Protein AF-0000000084445681 (afdb_homodimer)

InterPro domains:
  IPR000595 Cyclic nucleotide-binding domain [PF00027] (45-129)
  IPR000595 Cyclic nucleotide-binding domain [SM00100] (26-144)
  IPR000595 Cyclic nucleotide-binding domain [cd00038] (26-129)
  IPR012318 Crp-type HTH domain [PF13545] (161-238)
  IPR012318 Crp-type HTH domain [PR00034] (189-205)
  IPR012318 Crp-type HTH domain [PR00034] (205-220)
  IPR012318 Crp-type HTH domain [PS51063] (157-234)
  IPR012318 Crp-type HTH domain [SM00419] (183-232)
  IPR014710 RmlC-like jelly roll fold [G3DSA:2.60.120.10] (15-157)
  IPR018335 Transcription regulator HTH, Crp-type, conserved site [PS00042] (191-214)
  IPR018490 Cyclic nucleotide-binding domain superfamily [SSF51206] (19-156)
  IPR036388 Winged helix-like DNA-binding domain superfamily [G3DSA:1.10.10.10] (158-242)
  IPR036390 Winged helix DNA-binding domain superfamily [SSF46785] (159-241)
  IPR050397 Global Transcriptional Regulators in Environmental Response [PTHR24567] (21-240)

Secondary structure (DSSP, 8-state):
-----------B---GGG-TTGGGSGGGGS-HHHHHHHHHH-EEEEE-TT-EEE-TTSB--EEEEEEES-EEEEEE-TT--EEEEEEE-TT-EES-TT-SB-SSEEEESS-EEEEEEEHHHHHHHHHH-HHHHHHHHHHHHHHHHHHHHHHHHHHH--HHHHHHHHHHHHHHHHSTTTTTTS--EEEE-SS-HHHHHHHHT--HHHHHHHHHHHHHTTSEE--STTEEEES-HHHHHHHHH--/-----------B---GGG-TTGGGSGGGGS-HHHHHHHHHH-EEEEE-TT-EEE-TTSB--EEEEEEES-EEEEEE-TT--EEEEEEE-TT-EES-TT-SB-SSEEEESS-EEEEEEEHHHHHHHHHH-HHHHHHHHHHHHHHHHHHHHHHHHHHH--HHHHHHHHHHHHHHHHSTTTTTTS--EEEE-SS-HHHHHHHHT--HHHHHHHHHHHHHTTSEE--STTEEEES-HHHHHHHHT--

Foldseek 3Di:
DPPPPPDAFDFDQDDPVPQPLCCLALNVLDDPVLCVLVSVFKTKGKDAAFAWPFAFPAFFFKKKFWRAAKKWWWDADPVGQIATQDMDGHRDIGTDAPDGTHHTIIGTLHITMIIMGTRVSVVVSCVVRVSSVVVVVVVVVVVVVVSVVLVCQQPPDDLLLLLLVVVLVCCCRFVPPPVPDQAKGKGFDSDDLCVSCSHRVHHSVSSVVSVVVCVVVVQWDDDDDRMIIGNGNVVSVCSNVDD/DPPPPPPAADFDQDDPVPQPLCCLALNVLDDSVLCVLVSVFKTKGKDAAFAWPFAFPAFFFKKKFWRAAKKWWWDADPVGQIATQDMDGHRDIGTDAPDGTHHTIIGTLHITMIIMGTRVSVVVSCVVRVSSVVVVVVVVVVVVVVSVVLVCQQPPDDLLLNLLVVVLVCCCRFVPPPVPDQAKGKGFDSDDLCVSCSHRVHHSVSSVVSVVVCVVVVQWDDDDDRMIIGNGNVVSVCSNVDD

Organism: NCBI:txid207340

Radius of gyration: 23.96 Å; Cα contacts (8 Å, |Δi|>4): 923; chains: 2; bounding box: 58×62×94 Å

Nearest PDB structures (foldseek):
  4i2o-assembly1_B  TM=9.336E-01  e=4.346E-20  Bradyrhizobium japonicum
  4cyd-assembly2_C  TM=8.943E-01  e=1.799E-18  Corynebacterium glutamicum
  3i54-assembly2_C  TM=9.013E-01  e=7.885E-18  Mycobacterium tuberculosis
  4i02-assembly3_D  TM=7.836E-01  e=7.941E-15  Escherichia coli K-12
  2h6c-assembly1_B  TM=4.980E-01  e=2.441E-14  Desulfitobacterium dehalogenans

Sequence (486 aa):
MLPRSSRGACAIHRPCADCQVRDQSLCGSLSDEELRSLNAIGRHRKLERGQTLLWAGDEALLCANLLSGVLKLSAATADGREQIVGLLYPADFVGRPFAESAEHTITALTDAQLCVFPRKPFEETLEEHVRMERLLLRRTLAALDDARNRMLLLGRKTAEEKVASFLLDMSVHLAPGEERGGRAVTFDLPLTRAQIADVLGLTIETVSRQMTRLKRAGLIDLPAGRLVTIRDRDALEERAEAAMLPRSSRGACAIHRPCADCQVRDQSLCGSLSDEELRSLNAIGRHRKLERGQTLLWAGDEALLCANLLSGVLKLSAATADGREQIVGLLYPADFVGRPFAESAEHTITALTDAQLCVFPRKPFEETLEEHVRMERLLLRRTLAALDDARNRMLLLGRKTAEEKVASFLLDMSVHLAPGEERGGRAVTFDLPLTRAQIADVLGLTIETVSRQMTRLKRAGLIDLPAGRLVTIRDRDALEERAEAA

Structure (mmCIF, N/CA/C/O backbone):
data_AF-0000000084445681-model_v1
#
loop_
_entity.id
_entity.type
_entity.pdbx_description
1 polymer 'Crp/Fnr family transcriptional regulator'
#
loop_
_atom_site.group_PDB
_atom_site.id
_atom_site.type_symbol
_atom_site.label_atom_id
_atom_site.label_alt_id
_atom_site.label_comp_id
_atom_site.label_asym_id
_atom_site.label_entity_id
_atom_site.label_seq_id
_atom_site.pdbx_PDB_ins_code
_atom_site.Cartn_x
_atom_site.Cartn_y
_atom_site.Cartn_z
_atom_site.occupancy
_atom_site.B_iso_or_equiv
_atom_site.auth_seq_id
_atom_site.auth_comp_id
_atom_site.auth_asym_id
_atom_site.auth_atom_id
_atom_site.pdbx_PDB_model_num
ATOM 1 N N . MET A 1 1 ? 3.205 7.453 47.625 1 26.62 1 MET A N 1
ATOM 2 C CA . MET A 1 1 ? 2.203 8.281 46.969 1 26.62 1 MET A CA 1
ATOM 3 C C . MET A 1 1 ? 1.995 7.828 45.531 1 26.62 1 MET A C 1
ATOM 5 O O . MET A 1 1 ? 2.938 7.816 44.719 1 26.62 1 MET A O 1
ATOM 9 N N . LEU A 1 2 ? 1.007 6.949 45.281 1 31.88 2 LEU A N 1
ATOM 10 C CA . LEU A 1 2 ? 0.779 6.129 44.094 1 31.88 2 LEU A CA 1
ATOM 11 C C . LEU A 1 2 ? 0.481 7 42.875 1 31.88 2 LEU A C 1
ATOM 13 O O . LEU A 1 2 ? -0.185 8.031 43 1 31.88 2 LEU A O 1
ATOM 17 N N . PRO A 1 3 ? 1.353 7.004 41.844 1 35.16 3 PRO A N 1
ATOM 18 C CA . PRO A 1 3 ? 1.212 7.949 40.75 1 35.16 3 PRO A CA 1
ATOM 19 C C . PRO A 1 3 ? -0.209 8 40.188 1 35.16 3 PRO A C 1
ATOM 21 O O . PRO A 1 3 ? -0.966 7.039 40.312 1 35.16 3 PRO A O 1
ATOM 24 N N . ARG A 1 4 ? -0.887 9.281 40.188 1 34.81 4 ARG A N 1
ATOM 25 C CA . ARG A 1 4 ? -2.207 9.672 39.719 1 34.81 4 ARG A CA 1
ATOM 26 C C . ARG A 1 4 ? -2.504 9.062 38.375 1 34.81 4 ARG A C 1
ATOM 28 O O . ARG A 1 4 ? -1.636 9.031 37.469 1 34.81 4 ARG A O 1
ATOM 35 N N . SER A 1 5 ? -3.385 8.055 38.281 1 32.19 5 SER A N 1
ATOM 36 C CA . SER A 1 5 ? -4.055 7.43 37.156 1 32.19 5 SER A CA 1
ATOM 37 C C . SER A 1 5 ? -4.516 8.477 36.156 1 32.19 5 SER A C 1
ATOM 39 O O . SER A 1 5 ? -5.203 9.43 36.5 1 32.19 5 SER A O 1
ATOM 41 N N . SER A 1 6 ? -3.648 9.039 35.281 1 31.48 6 SER A N 1
ATOM 42 C CA . SER A 1 6 ? -4.035 9.992 34.25 1 31.48 6 SER A CA 1
ATOM 43 C C . SER A 1 6 ? -5.449 9.719 33.75 1 31.48 6 SER A C 1
ATOM 45 O O . SER A 1 6 ? -5.758 8.617 33.281 1 31.48 6 SER A O 1
ATOM 47 N N . ARG A 1 7 ? -6.512 10.297 34.312 1 33.62 7 ARG A N 1
ATOM 48 C CA . ARG A 1 7 ? -7.945 10.328 34.031 1 33.62 7 ARG A CA 1
ATOM 49 C C . ARG A 1 7 ? -8.211 10.32 32.531 1 33.62 7 ARG A C 1
ATOM 51 O O . ARG A 1 7 ? -7.496 10.969 31.75 1 33.62 7 ARG A O 1
ATOM 58 N N . GLY A 1 8 ? -8.969 9.391 31.938 1 37.47 8 GLY A N 1
ATOM 59 C CA . GLY A 1 8 ? -9.5 9.023 30.641 1 37.47 8 GLY A CA 1
ATOM 60 C C . GLY A 1 8 ? -10.039 10.211 29.859 1 37.47 8 GLY A C 1
ATOM 61 O O . GLY A 1 8 ? -10.734 11.062 30.422 1 37.47 8 GLY A O 1
ATOM 62 N N . ALA A 1 9 ? -9.352 10.844 28.953 1 41.72 9 ALA A N 1
ATOM 63 C CA . ALA A 1 9 ? -9.836 11.883 28.047 1 41.72 9 ALA A CA 1
ATOM 64 C C . ALA A 1 9 ? -11.336 11.719 27.781 1 41.72 9 ALA A C 1
ATOM 66 O O . ALA A 1 9 ? -11.781 10.641 27.391 1 41.72 9 ALA A O 1
ATOM 67 N N . CYS A 1 10 ? -12.25 12.484 28.422 1 41.41 10 CYS A N 1
ATOM 68 C CA . CYS A 1 10 ? -13.703 12.578 28.406 1 41.41 10 CYS A CA 1
ATOM 69 C C . CYS A 1 10 ? -14.234 12.562 26.969 1 41.41 10 CYS A C 1
ATOM 71 O O . CYS A 1 10 ? -13.805 13.367 26.141 1 41.41 10 CYS A O 1
ATOM 73 N N . ALA A 1 11 ? -14.75 11.477 26.391 1 52.88 11 ALA A N 1
ATOM 74 C CA . ALA A 1 11 ? -15.523 11.25 25.172 1 52.88 11 ALA A CA 1
ATOM 75 C C . ALA A 1 11 ? -16.766 12.148 25.125 1 52.88 11 ALA A C 1
ATOM 77 O O . ALA A 1 11 ? -17.672 12 25.953 1 52.88 11 ALA A O 1
ATOM 78 N N . ILE A 1 12 ? -16.562 13.453 24.844 1 53.69 12 ILE A N 1
ATOM 79 C CA . ILE A 1 12 ? -17.719 14.312 24.703 1 53.69 12 ILE A CA 1
ATOM 80 C C . ILE A 1 12 ? -18.516 13.914 23.453 1 53.69 12 ILE A C 1
ATOM 82 O O . ILE A 1 12 ? -17.922 13.594 22.422 1 53.69 12 ILE A O 1
ATOM 86 N N . HIS A 1 13 ? -19.828 13.578 23.609 1 58.75 13 HIS A N 1
ATOM 87 C CA . HIS A 1 13 ? -20.734 13.344 22.5 1 58.75 13 HIS A CA 1
ATOM 88 C C . HIS A 1 13 ? -21.047 14.641 21.75 1 58.75 13 HIS A C 1
ATOM 90 O O . HIS A 1 13 ? -21.469 15.625 22.359 1 58.75 13 HIS A O 1
ATOM 96 N N . ARG A 1 14 ? -20.375 14.93 20.609 1 64.31 14 ARG A N 1
ATOM 97 C CA . ARG A 1 14 ? -20.75 16.047 19.75 1 64.31 14 ARG A CA 1
ATOM 98 C C . ARG A 1 14 ? -21.562 15.57 18.562 1 64.31 14 ARG A C 1
ATOM 100 O O . ARG A 1 14 ? -21.266 14.539 17.969 1 64.31 14 ARG A O 1
ATOM 107 N N . PRO A 1 15 ? -22.656 16.375 18.328 1 68.75 15 PRO A N 1
ATOM 108 C CA . PRO A 1 15 ? -23.516 15.953 17.219 1 68.75 15 PRO A CA 1
ATOM 109 C C . PRO A 1 15 ? -22.797 15.977 15.875 1 68.75 15 PRO A C 1
ATOM 111 O O . PRO A 1 15 ? -21.969 16.859 15.633 1 68.75 15 PRO A O 1
ATOM 114 N N . CYS A 1 16 ? -23.062 15.062 15.031 1 77.38 16 CYS A N 1
ATOM 115 C CA . CYS A 1 16 ? -22.516 14.922 13.68 1 77.38 16 CYS A CA 1
ATOM 116 C C . CYS A 1 16 ? -22.859 16.141 12.828 1 77.38 16 CYS A C 1
ATOM 118 O O . CYS A 1 16 ? -22.125 16.484 11.898 1 77.38 16 CYS A O 1
ATOM 120 N N . ALA A 1 17 ? -23.969 16.766 13.242 1 74.06 17 ALA A N 1
ATOM 121 C CA . ALA A 1 17 ? -24.438 17.891 12.453 1 74.06 17 ALA A CA 1
ATOM 122 C C . ALA A 1 17 ? -23.422 19.031 12.453 1 74.06 17 ALA A C 1
ATOM 124 O O . ALA A 1 17 ? -23.375 19.828 11.516 1 74.06 17 ALA A O 1
ATOM 125 N N . ASP A 1 18 ? -22.594 19.062 13.391 1 80.56 18 ASP A N 1
ATOM 126 C CA . ASP A 1 18 ? -21.625 20.156 13.523 1 80.56 18 ASP A CA 1
ATOM 127 C C . ASP A 1 18 ? -20.234 19.703 13.086 1 80.56 18 ASP A C 1
ATOM 129 O O . ASP A 1 18 ? -19.25 20.438 13.242 1 80.56 18 ASP A O 1
ATOM 133 N N . CYS A 1 19 ? -20.203 18.625 12.5 1 89.62 19 CYS A N 1
ATOM 134 C CA . CYS A 1 19 ? -18.906 18.062 12.156 1 89.62 19 CYS A CA 1
ATOM 135 C C . CYS A 1 19 ? -18.328 18.75 10.922 1 89.62 19 CYS A C 1
ATOM 137 O O . CYS A 1 19 ? -18.922 18.703 9.844 1 89.62 19 CYS A O 1
ATOM 139 N N . GLN A 1 20 ? -17.156 19.328 11.047 1 87.88 20 GLN A N 1
ATOM 140 C CA . GLN A 1 20 ? -16.531 20.141 10.008 1 87.88 20 GLN A CA 1
ATOM 141 C C . GLN A 1 20 ? -16 19.281 8.867 1 87.88 20 GLN A C 1
ATOM 143 O O . GLN A 1 20 ? -15.781 19.781 7.762 1 87.88 20 GLN A O 1
ATOM 148 N N . VAL A 1 21 ? -15.812 18 9.117 1 91.75 21 VAL A N 1
ATOM 149 C CA . VAL A 1 21 ? -15.203 17.172 8.086 1 91.75 21 VAL A CA 1
ATOM 150 C C . VAL A 1 21 ? -16.219 16.172 7.555 1 91.75 21 VAL A C 1
ATOM 152 O O . VAL A 1 21 ? -15.867 15.242 6.832 1 91.75 21 VAL A O 1
ATOM 155 N N . ARG A 1 22 ? -17.469 16.281 7.871 1 90.25 22 ARG A N 1
ATOM 156 C CA . ARG A 1 22 ? -18.484 15.297 7.516 1 90.25 22 ARG A CA 1
ATOM 157 C C . ARG A 1 22 ? -18.5 15.047 6.012 1 90.25 22 ARG A C 1
ATOM 159 O O . ARG A 1 22 ? -18.438 13.898 5.57 1 90.25 22 ARG A O 1
ATOM 166 N N . ASP A 1 23 ? -18.453 16.109 5.23 1 90.38 23 ASP A N 1
ATOM 167 C CA . ASP A 1 23 ? -18.641 16 3.787 1 90.38 23 ASP A CA 1
ATOM 168 C C . ASP A 1 23 ? -17.5 15.219 3.141 1 90.38 23 ASP A C 1
ATOM 170 O O . ASP A 1 23 ? -17.688 14.586 2.102 1 90.38 23 ASP A O 1
ATOM 174 N N . GLN A 1 24 ? -16.359 15.266 3.805 1 92.94 24 GLN A N 1
ATOM 175 C CA . GLN A 1 24 ? -15.18 14.617 3.227 1 92.94 24 GLN A CA 1
ATOM 176 C C . GLN A 1 24 ? -14.914 13.273 3.893 1 92.94 24 GLN A C 1
ATOM 178 O O . GLN A 1 24 ? -14.047 12.516 3.451 1 92.94 24 GLN A O 1
ATOM 183 N N . SER A 1 25 ? -15.664 13.023 4.91 1 94.88 25 SER A N 1
ATOM 184 C CA . SER A 1 25 ? -15.461 11.773 5.637 1 94.88 25 SER A CA 1
ATOM 185 C C . SER A 1 25 ? -16.422 10.695 5.16 1 94.88 25 SER A C 1
ATOM 187 O O . SER A 1 25 ? -17.266 10.945 4.281 1 94.88 25 SER A O 1
ATOM 189 N N . LEU A 1 26 ? -16.281 9.508 5.699 1 93.69 26 LEU A N 1
ATOM 190 C CA . LEU A 1 26 ? -17.203 8.406 5.391 1 93.69 26 LEU A CA 1
ATOM 191 C C . LEU A 1 26 ? -18.641 8.781 5.73 1 93.69 26 LEU A C 1
ATOM 193 O O . LEU A 1 26 ? -19.578 8.328 5.066 1 93.69 26 LEU A O 1
ATOM 197 N N . CYS A 1 27 ? -18.797 9.641 6.672 1 92.69 27 CYS A N 1
ATOM 198 C CA . CYS A 1 27 ? -20.109 10.023 7.168 1 92.69 27 CYS A CA 1
ATOM 199 C C . CYS A 1 27 ? -20.875 10.828 6.125 1 92.69 27 CYS A C 1
ATOM 201 O O . CYS A 1 27 ? -22.094 10.953 6.203 1 92.69 27 CYS A O 1
ATOM 203 N N . GLY A 1 28 ? -20.156 11.383 5.223 1 92.12 28 GLY A N 1
ATOM 204 C CA . GLY A 1 28 ? -20.781 12.164 4.168 1 92.12 28 GLY A CA 1
ATOM 205 C C . GLY A 1 28 ? -21.688 11.344 3.271 1 92.12 28 GLY A C 1
ATOM 206 O O . GLY A 1 28 ? -22.516 11.891 2.545 1 92.12 28 GLY A O 1
ATOM 207 N N . SER A 1 29 ? -21.547 10.047 3.277 1 92.31 29 SER A N 1
ATOM 208 C CA . SER A 1 29 ? -22.359 9.156 2.451 1 92.31 29 SER A CA 1
ATOM 209 C C . SER A 1 29 ? -23.719 8.898 3.076 1 92.31 29 SER A C 1
ATOM 211 O O . SER A 1 29 ? -24.594 8.297 2.449 1 92.31 29 SER A O 1
ATOM 213 N N . LEU A 1 30 ? -23.984 9.398 4.305 1 91.88 30 LEU A N 1
ATOM 214 C CA . LEU A 1 30 ? -25.203 9.102 5.051 1 91.88 30 LEU A CA 1
ATOM 215 C C . LEU A 1 30 ? -26.109 10.32 5.125 1 91.88 30 LEU A C 1
ATOM 217 O O . LEU A 1 30 ? -25.641 11.453 5.242 1 91.88 30 LEU A O 1
ATOM 221 N N . SER A 1 31 ? -27.453 10.016 5.129 1 90.94 31 SER A N 1
ATOM 222 C CA . SER A 1 31 ? -28.422 11.07 5.414 1 90.94 31 SER A CA 1
ATOM 223 C C . SER A 1 31 ? -28.391 11.469 6.887 1 90.94 31 SER A C 1
ATOM 225 O O . SER A 1 31 ? -27.797 10.766 7.711 1 90.94 31 SER A O 1
ATOM 227 N N . ASP A 1 32 ? -29.062 12.547 7.176 1 88.31 32 ASP A N 1
ATOM 228 C CA . ASP A 1 32 ? -29.141 12.984 8.562 1 88.31 32 ASP A CA 1
ATOM 229 C C . ASP A 1 32 ? -29.781 11.922 9.445 1 88.31 32 ASP A C 1
ATOM 231 O O . ASP A 1 32 ? -29.359 11.703 10.578 1 88.31 32 ASP A O 1
ATOM 235 N N . GLU A 1 33 ? -30.75 11.281 8.906 1 88.81 33 GLU A N 1
ATOM 236 C CA . GLU A 1 33 ? -31.453 10.234 9.641 1 88.81 33 GLU A CA 1
ATOM 237 C C . GLU A 1 33 ? -30.531 9.031 9.875 1 88.81 33 GLU A C 1
ATOM 239 O O . GLU A 1 33 ? -30.484 8.492 10.984 1 88.81 33 GLU A O 1
ATOM 244 N N . GLU A 1 34 ? -29.797 8.758 8.891 1 87.94 34 GLU A N 1
ATOM 245 C CA . GLU A 1 34 ? -28.906 7.602 8.961 1 87.94 34 GLU A CA 1
ATOM 246 C C . GLU A 1 34 ? -27.734 7.855 9.914 1 87.94 34 GLU A C 1
ATOM 248 O O . GLU A 1 34 ? -27.203 6.922 10.508 1 87.94 34 GLU A O 1
ATOM 253 N N . LEU A 1 35 ? -27.406 9.109 10.062 1 90.31 35 LEU A N 1
ATOM 254 C CA . LEU A 1 35 ? -26.281 9.5 10.898 1 90.31 35 LEU A CA 1
ATOM 255 C C . LEU A 1 35 ? -26.609 9.297 12.375 1 90.31 35 LEU A C 1
ATOM 257 O O . LEU A 1 35 ? -25.703 9.234 13.211 1 90.31 35 LEU A O 1
ATOM 261 N N . ARG A 1 36 ? -27.828 9.211 12.648 1 87.38 36 ARG A N 1
ATOM 262 C CA . ARG A 1 36 ? -28.25 9.086 14.039 1 87.38 36 ARG A CA 1
ATOM 263 C C . ARG A 1 36 ? -27.703 7.82 14.672 1 87.38 36 ARG A C 1
ATOM 265 O O . ARG A 1 36 ? -27.281 7.832 15.828 1 87.38 36 ARG A O 1
ATOM 272 N N . SER A 1 37 ? -27.719 6.758 13.914 1 84.81 37 SER A N 1
ATOM 273 C CA . SER A 1 37 ? -27.203 5.492 14.422 1 84.81 37 SER A CA 1
ATOM 274 C C . SER A 1 37 ? -25.703 5.594 14.719 1 84.81 37 SER A C 1
ATOM 276 O O . SER A 1 37 ? -25.234 5.094 15.742 1 84.81 37 SER A O 1
ATOM 278 N N . LEU A 1 38 ? -24.984 6.27 13.844 1 87.44 38 LEU A N 1
ATOM 279 C CA . LEU A 1 38 ? -23.547 6.453 14.055 1 87.44 38 LEU A CA 1
ATOM 280 C C . LEU A 1 38 ? -23.297 7.414 15.211 1 87.44 38 LEU A C 1
ATOM 282 O O . LEU A 1 38 ? -22.375 7.191 16.016 1 87.44 38 LEU A O 1
ATOM 286 N N . ASN A 1 39 ? -24.078 8.406 15.227 1 87.25 39 ASN A N 1
ATOM 287 C CA . ASN A 1 39 ? -23.953 9.391 16.297 1 87.25 39 ASN A CA 1
ATOM 288 C C . ASN A 1 39 ? -24.141 8.75 17.672 1 87.25 39 ASN A C 1
ATOM 290 O O . ASN A 1 39 ? -23.469 9.133 18.625 1 87.25 39 ASN A O 1
ATOM 294 N N . ALA A 1 40 ? -25 7.816 17.719 1 89.12 40 ALA A N 1
ATOM 295 C CA . ALA A 1 40 ? -25.328 7.172 18.984 1 89.12 40 ALA A CA 1
ATOM 296 C C . ALA A 1 40 ? -24.156 6.371 19.516 1 89.12 40 ALA A C 1
ATOM 298 O O . ALA A 1 40 ? -23.984 6.227 20.734 1 89.12 40 ALA A O 1
ATOM 299 N N . ILE A 1 41 ? -23.297 5.922 18.703 1 89.62 41 ILE A N 1
ATOM 300 C CA . ILE A 1 41 ? -22.219 5.051 19.156 1 89.62 41 ILE A CA 1
ATOM 301 C C . ILE A 1 41 ? -20.906 5.812 19.141 1 89.62 41 ILE A C 1
ATOM 303 O O . ILE A 1 41 ? -19.906 5.352 19.703 1 89.62 41 ILE A O 1
ATOM 307 N N . GLY A 1 42 ? -20.875 6.973 18.531 1 92.06 42 GLY A N 1
ATOM 308 C CA . GLY A 1 42 ? -19.641 7.734 18.375 1 92.06 42 GLY A CA 1
ATOM 309 C C . GLY A 1 42 ? -19.25 8.5 19.609 1 92.06 42 GLY A C 1
ATOM 310 O O . GLY A 1 42 ? -20.109 8.961 20.375 1 92.06 42 GLY A O 1
ATOM 311 N N . ARG A 1 43 ? -17.938 8.648 19.812 1 93.5 43 ARG A N 1
ATOM 312 C CA . ARG A 1 43 ? -17.391 9.469 20.875 1 93.5 43 ARG A CA 1
ATOM 313 C C . ARG A 1 43 ? -16.188 10.281 20.391 1 93.5 43 ARG A C 1
ATOM 315 O O . ARG A 1 43 ? -15.367 9.773 19.625 1 93.5 43 ARG A O 1
ATOM 322 N N . HIS A 1 44 ? -16.156 11.43 20.938 1 94.75 44 HIS A N 1
ATOM 323 C CA . HIS A 1 44 ? -15.008 12.258 20.578 1 94.75 44 HIS A CA 1
ATOM 324 C C . HIS A 1 44 ? -13.812 11.969 21.484 1 94.75 44 HIS A C 1
ATOM 326 O O . HIS A 1 44 ? -13.969 11.828 22.703 1 94.75 44 HIS A O 1
ATOM 332 N N . ARG A 1 45 ? -12.672 11.859 20.875 1 95.75 45 ARG A N 1
ATOM 333 C CA . ARG A 1 45 ? -11.43 11.609 21.594 1 95.75 45 ARG A CA 1
ATOM 334 C C . ARG A 1 45 ? -10.344 12.602 21.188 1 95.75 45 ARG A C 1
ATOM 336 O O . ARG A 1 45 ? -10.203 12.914 20 1 95.75 45 ARG A O 1
ATOM 343 N N . LYS A 1 46 ? -9.633 13.062 22.188 1 97.69 46 LYS A N 1
ATOM 344 C CA . LYS A 1 46 ? -8.484 13.922 21.938 1 97.69 46 LYS A CA 1
ATOM 345 C C . LYS A 1 46 ? -7.172 13.172 22.156 1 97.69 46 LYS A C 1
ATOM 347 O O . LYS A 1 46 ? -7.055 12.383 23.094 1 97.69 46 LYS A O 1
ATOM 352 N N . LEU A 1 47 ? -6.25 13.422 21.25 1 98.19 47 LEU A N 1
ATOM 353 C CA . LEU A 1 47 ? -4.895 12.906 21.375 1 98.19 47 LEU A CA 1
ATOM 354 C C . LEU A 1 47 ? -3.877 14.039 21.375 1 98.19 47 LEU A C 1
ATOM 356 O O . LEU A 1 47 ? -3.959 14.953 20.562 1 98.19 47 LEU A O 1
ATOM 360 N N . GLU A 1 48 ? -2.982 13.953 22.297 1 98.62 48 GLU A N 1
ATOM 361 C CA . GLU A 1 48 ? -1.839 14.859 22.234 1 98.62 48 GLU A CA 1
ATOM 362 C C . GLU A 1 48 ? -0.777 14.344 21.281 1 98.62 48 GLU A C 1
ATOM 364 O O . GLU A 1 48 ? -0.69 13.141 21.016 1 98.62 48 GLU A O 1
ATOM 369 N N . ARG A 1 49 ? -0.004 15.297 20.828 1 98.25 49 ARG A N 1
ATOM 370 C CA . ARG A 1 49 ? 1.136 14.898 20.016 1 98.25 49 ARG A CA 1
ATOM 371 C C . ARG A 1 49 ? 1.948 13.805 20.688 1 98.25 49 ARG A C 1
ATOM 373 O O . ARG A 1 49 ? 2.281 13.914 21.875 1 98.25 49 ARG A O 1
ATOM 380 N N . GLY A 1 50 ? 2.219 12.75 19.922 1 98.25 50 GLY A N 1
ATOM 381 C CA . GLY A 1 50 ? 3.041 11.664 20.438 1 98.25 50 GLY A CA 1
ATOM 382 C C . GLY A 1 50 ? 2.23 10.547 21.062 1 98.25 50 GLY A C 1
ATOM 383 O O . GLY A 1 50 ? 2.744 9.445 21.281 1 98.25 50 GLY A O 1
ATOM 384 N N . GLN A 1 51 ? 0.967 10.812 21.297 1 98.5 51 GLN A N 1
ATOM 385 C CA . GLN A 1 51 ? 0.13 9.797 21.922 1 98.5 51 GLN A CA 1
ATOM 386 C C . GLN A 1 51 ? -0.309 8.742 20.922 1 98.5 51 GLN A C 1
ATOM 388 O O . GLN A 1 51 ? -0.665 9.07 19.781 1 98.5 51 GLN A O 1
ATOM 393 N N . THR A 1 52 ? -0.293 7.477 21.359 1 98 52 THR A N 1
ATOM 394 C CA . THR A 1 52 ? -0.66 6.352 20.516 1 98 52 THR A CA 1
ATOM 395 C C . THR A 1 52 ? -2.135 6 20.688 1 98 52 THR A C 1
ATOM 397 O O . THR A 1 52 ? -2.621 5.879 21.812 1 98 52 THR A O 1
ATOM 400 N N . LEU A 1 53 ? -2.83 5.91 19.625 1 96.81 53 LEU A N 1
ATOM 401 C CA . LEU A 1 53 ? -4.23 5.508 19.625 1 96.81 53 LEU A CA 1
ATOM 402 C C . LEU A 1 53 ? -4.363 3.99 19.719 1 96.81 53 LEU A C 1
ATOM 404 O O . LEU A 1 53 ? -5.195 3.479 20.469 1 96.81 53 LEU A O 1
ATOM 408 N N . LEU A 1 54 ? -3.568 3.342 18.922 1 95.69 54 LEU A N 1
ATOM 409 C CA . LEU A 1 54 ? -3.596 1.89 18.797 1 95.69 54 LEU A CA 1
ATOM 410 C C . LEU A 1 54 ? -2.193 1.336 18.562 1 95.69 54 LEU A C 1
ATOM 412 O O . LEU A 1 54 ? -1.409 1.908 17.812 1 95.69 54 LEU A O 1
ATOM 416 N N . TRP A 1 55 ? -1.904 0.183 19.219 1 95.88 55 TRP A N 1
ATOM 417 C CA . TRP A 1 55 ? -0.617 -0.481 19.031 1 95.88 55 TRP A CA 1
ATOM 418 C C . TRP A 1 55 ? -0.751 -1.688 18.109 1 95.88 55 TRP A C 1
ATOM 420 O O . TRP A 1 55 ? -1.717 -2.447 18.203 1 95.88 55 TRP A O 1
ATOM 430 N N . ALA A 1 56 ? 0.245 -1.821 17.25 1 95.19 56 ALA A N 1
ATOM 431 C CA . ALA A 1 56 ? 0.278 -3.029 16.438 1 95.19 56 ALA A CA 1
ATOM 432 C C . ALA A 1 56 ? 0.214 -4.285 17.297 1 95.19 56 ALA A C 1
ATOM 434 O O . ALA A 1 56 ? 0.886 -4.367 18.328 1 95.19 56 ALA A O 1
ATOM 435 N N . GLY A 1 57 ? -0.639 -5.234 16.828 1 92.31 57 GLY A N 1
ATOM 436 C CA . GLY A 1 57 ? -0.763 -6.484 17.562 1 92.31 57 GLY A CA 1
ATOM 437 C C . GLY A 1 57 ? -1.899 -6.469 18.578 1 92.31 57 GLY A C 1
ATOM 438 O O . GLY A 1 57 ? -2.371 -7.527 19 1 92.31 57 GLY A O 1
ATOM 439 N N . ASP A 1 58 ? -2.354 -5.27 18.953 1 91.56 58 ASP A N 1
ATOM 440 C CA . ASP A 1 58 ? -3.494 -5.172 19.859 1 91.56 58 ASP A CA 1
ATOM 441 C C . ASP A 1 58 ? -4.789 -5.578 19.156 1 91.56 58 ASP A C 1
ATOM 443 O O . ASP A 1 58 ? -4.859 -5.582 17.922 1 91.56 58 ASP A O 1
ATOM 447 N N . GLU A 1 59 ? -5.746 -5.902 19.984 1 91.25 59 GLU A N 1
ATOM 448 C CA . GLU A 1 59 ? -7.078 -6.105 19.422 1 91.25 59 GLU A CA 1
ATOM 449 C C . GLU A 1 59 ? -7.605 -4.828 18.766 1 91.25 59 GLU A C 1
ATOM 451 O O . GLU A 1 59 ? -7.5 -3.742 19.344 1 91.25 59 GLU A O 1
ATOM 456 N N . ALA A 1 60 ? -8.055 -5.004 17.594 1 87.88 60 ALA A N 1
ATOM 457 C CA . ALA A 1 60 ? -8.648 -3.871 16.891 1 87.88 60 ALA A CA 1
ATOM 458 C C . ALA A 1 60 ? -10.07 -3.611 17.391 1 87.88 60 ALA A C 1
ATOM 460 O O . ALA A 1 60 ? -11.031 -4.191 16.875 1 87.88 60 ALA A O 1
ATOM 461 N N . LEU A 1 61 ? -10.258 -2.654 18.219 1 90.12 61 LEU A N 1
ATOM 462 C CA . LEU A 1 61 ? -11.547 -2.516 18.875 1 90.12 61 LEU A CA 1
ATOM 463 C C . LEU A 1 61 ? -12.273 -1.262 18.406 1 90.12 61 LEU A C 1
ATOM 465 O O . LEU A 1 61 ? -13.469 -1.099 18.656 1 90.12 61 LEU A O 1
ATOM 469 N N . LEU A 1 62 ? -11.508 -0.479 17.688 1 93.88 62 LEU A N 1
ATOM 470 C CA . LEU A 1 62 ? -12.164 0.776 17.344 1 93.88 62 LEU A CA 1
ATOM 471 C C . LEU A 1 62 ? -11.859 1.178 15.906 1 93.88 62 LEU A C 1
ATOM 473 O O . LEU A 1 62 ? -10.883 0.703 15.32 1 93.88 62 LEU A O 1
ATOM 477 N N . CYS A 1 63 ? -12.695 1.937 15.359 1 95.69 63 CYS A N 1
ATOM 478 C CA . CYS A 1 63 ? -12.531 2.736 14.148 1 95.69 63 CYS A CA 1
ATOM 479 C C . CYS A 1 63 ? -12.781 4.211 14.43 1 95.69 63 CYS A C 1
ATOM 481 O O . CYS A 1 63 ? -13.32 4.562 15.484 1 95.69 63 CYS A O 1
ATOM 483 N N . ALA A 1 64 ? -12.367 5.055 13.508 1 96.75 64 ALA A N 1
ATOM 484 C CA . ALA A 1 64 ? -12.555 6.48 13.766 1 96.75 64 ALA A CA 1
ATOM 485 C C . ALA A 1 64 ? -12.508 7.281 12.469 1 96.75 64 ALA A C 1
ATOM 487 O O . ALA A 1 64 ? -12.055 6.785 11.438 1 96.75 64 ALA A O 1
ATOM 488 N N . ASN A 1 65 ? -13.031 8.422 12.531 1 96.44 65 ASN A N 1
ATOM 489 C CA . ASN A 1 65 ? -12.75 9.5 11.586 1 96.44 65 ASN A CA 1
ATOM 490 C C . ASN A 1 65 ? -11.859 10.57 12.211 1 96.44 65 ASN A C 1
ATOM 492 O O . ASN A 1 65 ? -12.117 11.023 13.328 1 96.44 65 ASN A O 1
ATOM 496 N N . LEU A 1 66 ? -10.844 10.922 11.484 1 98 66 LEU A N 1
ATOM 497 C CA . LEU A 1 66 ? -9.977 11.992 11.969 1 98 66 LEU A CA 1
ATOM 498 C C . LEU A 1 66 ? -10.609 13.359 11.719 1 98 66 LEU A C 1
ATOM 500 O O . LEU A 1 66 ? -10.914 13.703 10.578 1 98 66 LEU A O 1
ATOM 504 N N . LEU A 1 67 ? -10.75 14.094 12.773 1 96.81 67 LEU A N 1
ATOM 505 C CA . LEU A 1 67 ? -11.414 15.383 12.641 1 96.81 67 LEU A CA 1
ATOM 506 C C . LEU A 1 67 ? -10.398 16.5 12.414 1 96.81 67 LEU A C 1
ATOM 508 O O . LEU A 1 67 ? -10.641 17.406 11.617 1 96.81 67 LEU A O 1
ATOM 512 N N . SER A 1 68 ? -9.328 16.438 13.148 1 97 68 SER A N 1
ATOM 513 C CA . SER A 1 68 ? -8.242 17.406 13.016 1 97 68 SER A CA 1
ATOM 514 C C . SER A 1 68 ? -6.91 16.797 13.438 1 97 68 SER A C 1
ATOM 516 O O . SER A 1 68 ? -6.879 15.812 14.188 1 97 68 SER A O 1
ATOM 518 N N . GLY A 1 69 ? -5.828 17.406 12.867 1 97.5 69 GLY A N 1
ATOM 519 C CA . GLY A 1 69 ? -4.492 16.906 13.164 1 97.5 69 GLY A CA 1
ATOM 520 C C . GLY A 1 69 ? -3.988 15.914 12.133 1 97.5 69 GLY A C 1
ATOM 521 O O . GLY A 1 69 ? -4.566 15.781 11.055 1 97.5 69 GLY A O 1
ATOM 522 N N . VAL A 1 70 ? -2.799 15.336 12.461 1 98.5 70 VAL A N 1
ATOM 523 C CA . VAL A 1 70 ? -2.182 14.352 11.586 1 98.5 70 VAL A CA 1
ATOM 524 C C . VAL A 1 70 ? -1.753 13.133 12.398 1 98.5 70 VAL A C 1
ATOM 526 O O . VAL A 1 70 ? -1.187 13.266 13.484 1 98.5 70 VAL A O 1
ATOM 529 N N . LEU A 1 71 ? -2.131 11.961 11.938 1 98.81 71 LEU A N 1
ATOM 530 C CA . LEU A 1 71 ? -1.69 10.703 12.531 1 98.81 71 LEU A CA 1
ATOM 531 C C . LEU A 1 71 ? -0.724 9.977 11.609 1 98.81 71 LEU A C 1
ATOM 533 O O . LEU A 1 71 ? -0.743 10.188 10.398 1 98.81 71 LEU A O 1
ATOM 537 N N . LYS A 1 72 ? 0.127 9.148 12.203 1 98.81 72 LYS A N 1
ATOM 538 C CA . LYS A 1 72 ? 0.963 8.242 11.414 1 98.81 72 LYS A CA 1
ATOM 539 C C . LYS A 1 72 ? 0.599 6.785 11.688 1 98.81 72 LYS A C 1
ATOM 541 O O . LYS A 1 72 ? 0.219 6.43 12.805 1 98.81 72 LYS A O 1
ATOM 546 N N . LEU A 1 73 ? 0.69 5.996 10.672 1 98.62 73 LEU A N 1
ATOM 547 C CA . LEU A 1 73 ? 0.745 4.543 10.773 1 98.62 73 LEU A CA 1
ATOM 548 C C . LEU A 1 73 ? 2.184 4.047 10.688 1 98.62 73 LEU A C 1
ATOM 550 O O . LEU A 1 73 ? 2.926 4.434 9.781 1 98.62 73 LEU A O 1
ATOM 554 N N . SER A 1 74 ? 2.586 3.184 11.617 1 98.56 74 SER A N 1
ATOM 555 C CA . SER A 1 74 ? 3.961 2.697 11.578 1 98.56 74 SER A CA 1
ATOM 556 C C . SER A 1 74 ? 4.016 1.183 11.742 1 98.56 74 SER A C 1
ATOM 558 O O . SER A 1 74 ? 3.146 0.592 12.391 1 98.56 74 SER A O 1
ATOM 560 N N . ALA A 1 75 ? 4.922 0.607 11.102 1 97.56 75 ALA A N 1
ATOM 561 C CA . ALA A 1 75 ? 5.336 -0.783 11.273 1 97.56 75 ALA A CA 1
ATOM 562 C C . ALA A 1 75 ? 6.785 -0.872 11.734 1 97.56 75 ALA A C 1
ATOM 564 O O . ALA A 1 75 ? 7.574 0.049 11.508 1 97.56 75 ALA A O 1
ATOM 565 N N . ALA A 1 76 ? 7.129 -1.979 12.383 1 96.38 76 ALA A N 1
ATOM 566 C CA . ALA A 1 76 ? 8.492 -2.121 12.875 1 96.38 76 ALA A CA 1
ATOM 567 C C . ALA A 1 76 ? 9 -3.551 12.695 1 96.38 76 ALA A C 1
ATOM 569 O O . ALA A 1 76 ? 8.211 -4.504 12.758 1 96.38 76 ALA A O 1
ATOM 570 N N . THR A 1 77 ? 10.266 -3.654 12.438 1 95.38 77 THR A N 1
ATOM 571 C CA . THR A 1 77 ? 10.898 -4.969 12.469 1 95.38 77 THR A CA 1
ATOM 572 C C . THR A 1 77 ? 11.008 -5.48 13.906 1 95.38 77 THR A C 1
ATOM 574 O O . THR A 1 77 ? 10.758 -4.738 14.859 1 95.38 77 THR A O 1
ATOM 577 N N . ALA A 1 78 ? 11.375 -6.695 14 1 92.06 78 ALA A N 1
ATOM 578 C CA . ALA A 1 78 ? 11.484 -7.312 15.32 1 92.06 78 ALA A CA 1
ATOM 579 C C . ALA A 1 78 ? 12.539 -6.613 16.172 1 92.06 78 ALA A C 1
ATOM 581 O O . ALA A 1 78 ? 12.406 -6.523 17.391 1 92.06 78 ALA A O 1
ATOM 582 N N . ASP A 1 79 ? 13.539 -6.086 15.523 1 93.19 79 ASP A N 1
ATOM 583 C CA . ASP A 1 79 ? 14.617 -5.43 16.266 1 93.19 79 ASP A CA 1
ATOM 584 C C . ASP A 1 79 ? 14.328 -3.941 16.453 1 93.19 79 ASP A C 1
ATOM 586 O O . ASP A 1 79 ? 15.195 -3.182 16.875 1 93.19 79 ASP A O 1
ATOM 590 N N . GLY A 1 80 ? 13.211 -3.447 16.016 1 93.25 80 GLY A N 1
ATOM 591 C CA . GLY A 1 80 ? 12.742 -2.133 16.422 1 93.25 80 GLY A CA 1
ATOM 592 C C . GLY A 1 80 ? 12.914 -1.079 15.352 1 93.25 80 GLY A C 1
ATOM 593 O O . GLY A 1 80 ? 12.594 0.093 15.562 1 93.25 80 GLY A O 1
ATOM 594 N N . ARG A 1 81 ? 13.398 -1.402 14.164 1 95.56 81 ARG A N 1
ATOM 595 C CA . ARG A 1 81 ? 13.484 -0.427 13.078 1 95.56 81 ARG A CA 1
ATOM 596 C C . ARG A 1 81 ? 12.094 -0.054 12.57 1 95.56 81 ARG A C 1
ATOM 598 O O . ARG A 1 81 ? 11.359 -0.906 12.062 1 95.56 81 ARG A O 1
ATOM 605 N N . GLU A 1 82 ? 11.789 1.237 12.672 1 96.94 82 GLU A N 1
ATOM 606 C CA . GLU A 1 82 ? 10.438 1.704 12.359 1 96.94 82 GLU A CA 1
ATOM 607 C C . GLU A 1 82 ? 10.367 2.279 10.953 1 96.94 82 GLU A C 1
ATOM 609 O O . GLU A 1 82 ? 11.289 2.963 10.5 1 96.94 82 GLU A O 1
ATOM 614 N N . GLN A 1 83 ? 9.336 1.958 10.305 1 98.69 83 GLN A N 1
ATOM 615 C CA . GLN A 1 83 ? 8.938 2.559 9.039 1 98.69 83 GLN A CA 1
ATOM 616 C C . GLN A 1 83 ? 7.535 3.15 9.125 1 98.69 83 GLN A C 1
ATOM 618 O O . GLN A 1 83 ? 6.582 2.451 9.477 1 98.69 83 GLN A O 1
ATOM 623 N N . ILE A 1 84 ? 7.41 4.488 8.883 1 98.88 84 ILE A N 1
ATOM 624 C CA . ILE A 1 84 ? 6.074 5.066 8.75 1 98.88 84 ILE A CA 1
ATOM 625 C C . ILE A 1 84 ? 5.473 4.684 7.402 1 98.88 84 ILE A C 1
ATOM 627 O O . ILE A 1 84 ? 6.031 5.008 6.352 1 98.88 84 ILE A O 1
ATOM 631 N N . VAL A 1 85 ? 4.309 4.023 7.461 1 98.75 85 VAL A N 1
ATOM 632 C CA . VAL A 1 85 ? 3.789 3.395 6.25 1 98.75 85 VAL A CA 1
ATOM 633 C C . VAL A 1 85 ? 2.518 4.113 5.801 1 98.75 85 VAL A C 1
ATOM 635 O O . VAL A 1 85 ? 1.912 3.742 4.793 1 98.75 85 VAL A O 1
ATOM 638 N N . GLY A 1 86 ? 2.117 5.129 6.504 1 98.31 86 GLY A N 1
ATOM 639 C CA . GLY A 1 86 ? 0.963 5.938 6.145 1 98.31 86 GLY A CA 1
ATOM 640 C C . GLY A 1 86 ? 0.821 7.184 7 1 98.31 86 GLY A C 1
ATOM 641 O O . GLY A 1 86 ? 1.292 7.219 8.141 1 98.31 86 GLY A O 1
ATOM 642 N N . LEU A 1 87 ? 0.223 8.188 6.414 1 98.44 87 LEU A N 1
ATOM 643 C CA . LEU A 1 87 ? -0.193 9.406 7.105 1 98.44 87 LEU A CA 1
ATOM 644 C C . LEU A 1 87 ? -1.688 9.648 6.93 1 98.44 87 LEU A C 1
ATOM 646 O O . LEU A 1 87 ? -2.234 9.422 5.844 1 98.44 87 LEU A O 1
ATOM 650 N N . LEU A 1 88 ? -2.268 10.016 7.98 1 98.38 88 LEU A N 1
ATOM 651 C CA . LEU A 1 88 ? -3.697 10.297 7.941 1 98.38 88 LEU A CA 1
ATOM 652 C C . LEU A 1 88 ? -3.967 11.773 8.219 1 98.38 88 LEU A C 1
ATOM 654 O O . LEU A 1 88 ? -3.404 12.344 9.156 1 98.38 88 LEU A O 1
ATOM 658 N N . TYR A 1 89 ? -4.812 12.312 7.438 1 97.44 89 TYR A N 1
ATOM 659 C CA . TYR A 1 89 ? -5.199 13.711 7.504 1 97.44 89 TYR A CA 1
ATOM 660 C C . TYR A 1 89 ? -6.684 13.859 7.828 1 97.44 89 TYR A C 1
ATOM 662 O O . TYR A 1 89 ? -7.418 12.867 7.844 1 97.44 89 TYR A O 1
ATOM 670 N N . PRO A 1 90 ? -7.113 15.086 8.141 1 96.62 90 PRO A N 1
ATOM 671 C CA . PRO A 1 90 ? -8.523 15.281 8.477 1 96.62 90 PRO A CA 1
ATOM 672 C C . PRO A 1 90 ? -9.461 14.672 7.43 1 96.62 90 PRO A C 1
ATOM 674 O O . PRO A 1 90 ? -9.227 14.82 6.227 1 96.62 90 PRO A O 1
ATOM 677 N N . ALA A 1 91 ? -10.484 13.953 7.938 1 96.5 91 ALA A N 1
ATOM 678 C CA . ALA A 1 91 ? -11.539 13.297 7.168 1 96.5 91 ALA A CA 1
ATOM 679 C C . ALA A 1 91 ? -11.141 11.867 6.797 1 96.5 91 ALA A C 1
ATOM 681 O O . ALA A 1 91 ? -11.969 11.086 6.32 1 96.5 91 ALA A O 1
ATOM 682 N N . ASP A 1 92 ? -9.922 11.539 7.039 1 97.38 92 ASP A N 1
ATOM 683 C CA . ASP A 1 92 ? -9.5 10.172 6.742 1 97.38 92 ASP A CA 1
ATOM 684 C C . ASP A 1 92 ? -10.094 9.18 7.746 1 97.38 92 ASP A C 1
ATOM 686 O O . ASP A 1 92 ? -10.281 9.516 8.914 1 97.38 92 ASP A O 1
ATOM 690 N N . PHE A 1 93 ? -10.336 8.016 7.27 1 97.25 93 PHE A N 1
ATOM 691 C CA . PHE A 1 93 ? -10.805 6.914 8.102 1 97.25 93 PHE A CA 1
ATOM 692 C C . PHE A 1 93 ? -9.641 6.227 8.797 1 97.25 93 PHE A C 1
ATOM 694 O O . PHE A 1 93 ? -8.594 6 8.188 1 97.25 93 PHE A O 1
ATOM 701 N N . VAL A 1 94 ? -9.867 5.926 10.07 1 96.62 94 VAL A N 1
ATOM 702 C CA . VAL A 1 94 ? -8.844 5.309 10.906 1 96.62 94 VAL A CA 1
ATOM 703 C C . VAL A 1 94 ? -9.328 3.941 11.383 1 96.62 94 VAL A C 1
ATOM 705 O O . VAL A 1 94 ? -10.438 3.814 11.898 1 96.62 94 VAL A O 1
ATOM 708 N N . GLY A 1 95 ? -8.453 2.969 11.219 1 93.56 95 GLY A N 1
ATOM 709 C CA . GLY A 1 95 ? -8.766 1.644 11.734 1 93.56 95 GLY A CA 1
ATOM 710 C C . GLY A 1 95 ? -8.844 0.589 10.641 1 93.56 95 GLY A C 1
ATOM 711 O O . GLY A 1 95 ? -8.656 0.892 9.461 1 93.56 95 GLY A O 1
ATOM 712 N N . ARG A 1 96 ? -9.047 -0.642 11.078 1 94.06 96 ARG A N 1
ATOM 713 C CA . ARG A 1 96 ? -9.078 -1.812 10.203 1 94.06 96 ARG A CA 1
ATOM 714 C C . ARG A 1 96 ? -10.312 -2.664 10.477 1 94.06 96 ARG A C 1
ATOM 716 O O . ARG A 1 96 ? -10.227 -3.689 11.156 1 94.06 96 ARG A O 1
ATOM 723 N N . PRO A 1 97 ? -11.398 -2.232 9.852 1 93.56 97 PRO A N 1
ATOM 724 C CA . PRO A 1 97 ? -12.578 -3.076 10.047 1 93.56 97 PRO A CA 1
ATOM 725 C C . PRO A 1 97 ? -12.375 -4.504 9.547 1 93.56 97 PRO A C 1
ATOM 727 O O . PRO A 1 97 ? -11.539 -4.742 8.672 1 93.56 97 PRO A O 1
ATOM 730 N N . PHE A 1 98 ? -13.039 -5.477 10.156 1 91.94 98 PHE A N 1
ATOM 731 C CA . PHE A 1 98 ? -13.086 -6.883 9.766 1 91.94 98 PHE A CA 1
ATOM 732 C C . PHE A 1 98 ? -11.781 -7.582 10.109 1 91.94 98 PHE A C 1
ATOM 734 O O . PHE A 1 98 ? -11.477 -8.648 9.562 1 91.94 98 PHE A O 1
ATOM 741 N N . ALA A 1 99 ? -10.953 -6.898 10.781 1 90.75 99 ALA A N 1
ATOM 742 C CA . ALA A 1 99 ? -9.75 -7.531 11.32 1 90.75 99 ALA A CA 1
ATOM 743 C C . ALA A 1 99 ? -9.82 -7.625 12.844 1 90.75 99 ALA A C 1
ATOM 745 O O . ALA A 1 99 ? -10.352 -6.73 13.5 1 90.75 99 ALA A O 1
ATOM 746 N N . GLU A 1 100 ? -9.234 -8.609 13.328 1 89.38 100 GLU A N 1
ATOM 747 C CA . GLU A 1 100 ? -9.281 -8.82 14.773 1 89.38 100 GLU A CA 1
ATOM 748 C C . GLU A 1 100 ? -8.188 -8.031 15.484 1 89.38 100 GLU A C 1
ATOM 750 O O . GLU A 1 100 ? -8.359 -7.625 16.641 1 89.38 100 GLU A O 1
ATOM 755 N N . SER A 1 101 ? -7.129 -7.879 14.781 1 93.62 101 SER A N 1
ATOM 756 C CA . SER A 1 101 ? -6.008 -7.18 15.406 1 93.62 101 SER A CA 1
ATOM 757 C C . SER A 1 101 ? -5.508 -6.043 14.516 1 93.62 101 SER A C 1
ATOM 759 O O . SER A 1 101 ? -5.719 -6.055 13.305 1 93.62 101 SER A O 1
ATOM 761 N N . ALA A 1 102 ? -4.91 -5.094 15.211 1 92.31 102 ALA A N 1
ATOM 762 C CA . ALA A 1 102 ? -4.285 -3.99 14.492 1 92.31 102 ALA A CA 1
ATOM 763 C C . ALA A 1 102 ? -2.967 -4.426 13.859 1 92.31 102 ALA A C 1
ATOM 765 O O . ALA A 1 102 ? -2.148 -5.082 14.5 1 92.31 102 ALA A O 1
ATOM 766 N N . GLU A 1 103 ? -2.779 -4.039 12.625 1 92.06 103 GLU A N 1
ATOM 767 C CA . GLU A 1 103 ? -1.555 -4.395 11.922 1 92.06 103 GLU A CA 1
ATOM 768 C C . GLU A 1 103 ? -0.475 -3.334 12.117 1 92.06 103 GLU A C 1
ATOM 770 O O . GLU A 1 103 ? 0.718 -3.637 12.055 1 92.06 103 GLU A O 1
ATOM 775 N N . HIS A 1 104 ? -0.876 -2.152 12.375 1 96.75 104 HIS A N 1
ATOM 776 C CA . HIS A 1 104 ? 0.035 -1.017 12.461 1 96.75 104 HIS A CA 1
ATOM 777 C C . HIS A 1 104 ? -0.234 -0.184 13.711 1 96.75 104 HIS A C 1
ATOM 779 O O . HIS A 1 104 ? -1.358 -0.161 14.219 1 96.75 104 HIS A O 1
ATOM 785 N N . THR A 1 105 ? 0.807 0.425 14.203 1 97.81 105 THR A N 1
ATOM 786 C CA . THR A 1 105 ? 0.656 1.372 15.297 1 97.81 105 THR A CA 1
ATOM 787 C C . THR A 1 105 ? 0.203 2.734 14.781 1 97.81 105 THR A C 1
ATOM 789 O O . THR A 1 105 ? 0.7 3.211 13.758 1 97.81 105 THR A O 1
ATOM 792 N N . ILE A 1 106 ? -0.767 3.291 15.445 1 98.25 106 ILE A N 1
ATOM 793 C CA . ILE A 1 106 ? -1.29 4.598 15.055 1 98.25 106 ILE A CA 1
ATOM 794 C C . ILE A 1 106 ? -0.977 5.625 16.141 1 98.25 106 ILE A C 1
ATOM 796 O O . ILE A 1 106 ? -1.412 5.48 17.281 1 98.25 106 ILE A O 1
ATOM 800 N N . THR A 1 107 ? -0.256 6.668 15.773 1 98.69 107 THR A N 1
ATOM 801 C CA . THR A 1 107 ? 0.214 7.668 16.734 1 98.69 107 THR A CA 1
ATOM 802 C C . THR A 1 107 ? -0.051 9.078 16.219 1 98.69 107 THR A C 1
ATOM 804 O O . THR A 1 107 ? 0.058 9.336 15.008 1 98.69 107 THR A O 1
ATOM 807 N N . ALA A 1 108 ? -0.38 9.961 17.125 1 98.88 108 ALA A N 1
ATOM 808 C CA . ALA A 1 108 ? -0.597 11.359 16.75 1 98.88 108 ALA A CA 1
ATOM 809 C C . ALA A 1 108 ? 0.728 12.07 16.484 1 98.88 108 ALA A C 1
ATOM 811 O O . ALA A 1 108 ? 1.631 12.047 17.328 1 98.88 108 ALA A O 1
ATOM 812 N N . LEU A 1 109 ? 0.831 12.688 15.336 1 98.69 109 LEU A N 1
ATOM 813 C CA . LEU A 1 109 ? 1.999 13.508 15.023 1 98.69 109 LEU A CA 1
ATOM 814 C C . LEU A 1 109 ? 1.792 14.945 15.484 1 98.69 109 LEU A C 1
ATOM 816 O O . LEU A 1 109 ? 2.754 15.711 15.602 1 98.69 109 LEU A O 1
ATOM 820 N N . THR A 1 110 ? 0.589 15.359 15.617 1 98.25 110 THR A N 1
ATOM 821 C CA . THR A 1 110 ? 0.13 16.609 16.203 1 98.25 110 THR A CA 1
ATOM 822 C C . THR A 1 110 ? -0.974 16.359 17.219 1 98.25 110 THR A C 1
ATOM 824 O O . THR A 1 110 ? -1.435 15.234 17.391 1 98.25 110 THR A O 1
ATOM 827 N N . ASP A 1 111 ? -1.313 17.469 17.906 1 98.56 111 ASP A N 1
ATOM 828 C CA . ASP A 1 111 ? -2.6 17.312 18.578 1 98.56 111 ASP A CA 1
ATOM 829 C C . ASP A 1 111 ? -3.707 16.969 17.594 1 98.56 111 ASP A C 1
ATOM 831 O O . ASP A 1 111 ? -3.742 17.516 16.484 1 98.56 111 ASP A O 1
ATOM 835 N N . ALA A 1 112 ? -4.555 16 18.047 1 98.38 112 ALA A N 1
ATOM 836 C CA . ALA A 1 112 ? -5.551 15.5 17.094 1 98.38 112 ALA A CA 1
ATOM 837 C C . ALA A 1 112 ? -6.891 15.258 17.797 1 98.38 112 ALA A C 1
ATOM 839 O O . ALA A 1 112 ? -6.941 15.047 19 1 98.38 112 ALA A O 1
ATOM 840 N N . GLN A 1 113 ? -7.926 15.383 17.047 1 97.81 113 GLN A N 1
ATOM 841 C CA . GLN A 1 113 ? -9.281 15.047 17.469 1 97.81 113 GLN A CA 1
ATOM 842 C C . GLN A 1 113 ? -9.883 13.969 16.562 1 97.81 113 GLN A C 1
ATOM 844 O O . GLN A 1 113 ? -9.719 14.008 15.344 1 97.81 113 GLN A O 1
ATOM 849 N N . LEU A 1 114 ? -10.586 13.023 17.188 1 97.31 114 LEU A N 1
ATOM 850 C CA . LEU A 1 114 ? -11.18 11.906 16.469 1 97.31 114 LEU A CA 1
ATOM 851 C C . LEU A 1 114 ? -12.633 11.688 16.891 1 97.31 114 LEU A C 1
ATOM 853 O O . LEU A 1 114 ? -13 11.977 18.031 1 97.31 114 LEU A O 1
ATOM 857 N N . CYS A 1 115 ? -13.398 11.297 15.969 1 96.44 115 CYS A N 1
ATOM 858 C CA . CYS A 1 115 ? -14.664 10.648 16.266 1 96.44 115 CYS A CA 1
ATOM 859 C C . CYS A 1 115 ? -14.516 9.133 16.25 1 96.44 115 CYS A C 1
ATOM 861 O O . CYS A 1 115 ? -14.344 8.523 15.188 1 96.44 115 CYS A O 1
ATOM 863 N N . VAL A 1 116 ? -14.625 8.477 17.359 1 96.31 116 VAL A N 1
ATOM 864 C CA . VAL A 1 116 ? -14.273 7.066 17.516 1 96.31 116 VAL A CA 1
ATOM 865 C C . VAL A 1 116 ? -15.547 6.227 17.641 1 96.31 116 VAL A C 1
ATOM 867 O O . VAL A 1 116 ? -16.516 6.641 18.281 1 96.31 116 VAL A O 1
ATOM 870 N N . PHE A 1 117 ? -15.469 5.062 17.031 1 94.81 117 PHE A N 1
ATOM 871 C CA . PHE A 1 117 ? -16.547 4.078 17.062 1 94.81 117 PHE A CA 1
ATOM 872 C C . PHE A 1 117 ? -16.031 2.717 17.5 1 94.81 117 PHE A C 1
ATOM 874 O O . PHE A 1 117 ? -14.953 2.289 17.078 1 94.81 117 PHE A O 1
ATOM 881 N N . PRO A 1 118 ? -16.891 2.045 18.328 1 95.5 118 PRO A N 1
ATOM 882 C CA . PRO A 1 118 ? -16.547 0.631 18.484 1 95.5 118 PRO A CA 1
ATOM 883 C C . PRO A 1 118 ? -16.609 -0.145 17.172 1 95.5 118 PRO A C 1
ATOM 885 O O . PRO A 1 118 ? -17.516 0.088 16.359 1 95.5 118 PRO A O 1
ATOM 888 N N . ARG A 1 119 ? -15.688 -1.021 16.938 1 95.31 119 ARG A N 1
ATOM 889 C CA . ARG A 1 119 ? -15.516 -1.646 15.625 1 95.31 119 ARG A CA 1
ATOM 890 C C . ARG A 1 119 ? -16.75 -2.447 15.234 1 95.31 119 ARG A C 1
ATOM 892 O O . ARG A 1 119 ? -17.281 -2.293 14.133 1 95.31 119 ARG A O 1
ATOM 899 N N . LYS A 1 120 ? -17.266 -3.303 16.125 1 94.62 120 LYS A N 1
ATOM 900 C CA . LYS A 1 120 ? -18.344 -4.215 15.766 1 94.62 120 LYS A CA 1
ATOM 901 C C . LYS A 1 120 ? -19.625 -3.447 15.414 1 94.62 120 LYS A C 1
ATOM 903 O O . LYS A 1 120 ? -20.203 -3.65 14.352 1 94.62 120 LYS A O 1
ATOM 908 N N . PRO A 1 121 ? -20.078 -2.494 16.297 1 94.44 121 PRO A N 1
ATOM 909 C CA . PRO A 1 121 ? -21.219 -1.67 15.914 1 94.44 121 PRO A CA 1
ATOM 910 C C . PRO A 1 121 ? -20.984 -0.89 14.625 1 94.44 121 PRO A C 1
ATOM 912 O O . PRO A 1 121 ? -21.906 -0.706 13.828 1 94.44 121 PRO A O 1
ATOM 915 N N . PHE A 1 122 ? -19.812 -0.436 14.406 1 95 122 PHE A N 1
ATOM 916 C CA . PHE A 1 122 ? -19.484 0.282 13.18 1 95 122 PHE A CA 1
ATOM 917 C C . PHE A 1 122 ? -19.641 -0.623 11.961 1 95 122 PHE A C 1
ATOM 919 O O . PHE A 1 122 ? -20.219 -0.218 10.953 1 95 122 PHE A O 1
ATOM 926 N N . GLU A 1 123 ? -19.109 -1.84 12.07 1 94.94 123 GLU A N 1
ATOM 927 C CA . GLU A 1 123 ? -19.234 -2.811 10.984 1 94.94 123 GLU A CA 1
ATOM 928 C C . GLU A 1 123 ? -20.703 -3.096 10.672 1 94.94 123 GLU A C 1
ATOM 930 O O . GLU A 1 123 ? -21.078 -3.248 9.508 1 94.94 123 GLU A O 1
ATOM 935 N N . GLU A 1 124 ? -21.5 -3.146 11.672 1 93.94 124 GLU A N 1
ATOM 936 C CA . GLU A 1 124 ? -22.938 -3.338 11.469 1 93.94 124 GLU A CA 1
ATOM 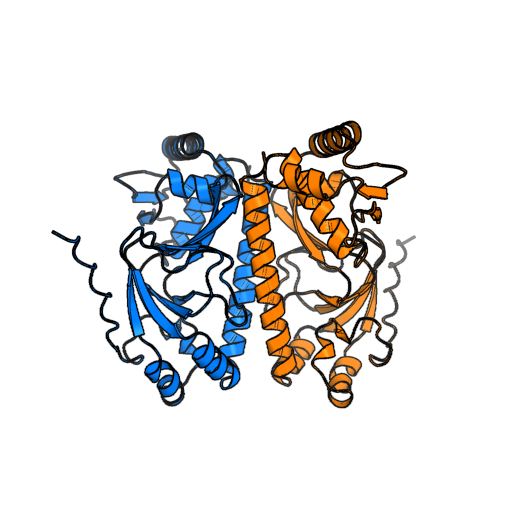937 C C . GLU A 1 124 ? -23.547 -2.17 10.695 1 93.94 124 GLU A C 1
ATOM 939 O O . GLU A 1 124 ? -24.359 -2.375 9.805 1 93.94 124 GLU A O 1
ATOM 944 N N . THR A 1 125 ? -23.125 -0.981 11.078 1 92.25 125 THR A N 1
ATOM 945 C CA . THR A 1 125 ? -23.594 0.206 10.375 1 92.25 125 THR A CA 1
ATOM 946 C C . THR A 1 125 ? -23.156 0.176 8.914 1 92.25 125 THR A C 1
ATOM 948 O O . THR A 1 125 ? -23.938 0.511 8.016 1 92.25 125 THR A O 1
ATOM 951 N N . LEU A 1 126 ? -21.938 -0.222 8.688 1 91.56 126 LEU A N 1
ATOM 952 C CA . LEU A 1 126 ? -21.406 -0.352 7.328 1 91.56 126 LEU A CA 1
ATOM 953 C C . LEU A 1 126 ? -22.281 -1.301 6.504 1 91.56 126 LEU A C 1
ATOM 955 O O . LEU A 1 126 ? -22.641 -0.992 5.363 1 91.56 126 LEU A O 1
ATOM 959 N N . GLU A 1 127 ? -22.625 -2.365 7.102 1 91 127 GLU A N 1
ATOM 960 C CA . GLU A 1 127 ? -23.391 -3.396 6.414 1 91 127 GLU A CA 1
ATOM 961 C C . GLU A 1 127 ? -24.812 -2.914 6.102 1 91 127 GLU A C 1
ATOM 963 O O . GLU A 1 127 ? -25.406 -3.336 5.113 1 91 127 GLU A O 1
ATOM 968 N N . GLU A 1 128 ? -25.281 -2.033 6.91 1 92.44 128 GLU A N 1
ATOM 969 C CA . GLU A 1 128 ? -26.656 -1.539 6.762 1 92.44 128 GLU A CA 1
ATOM 970 C C . GLU A 1 128 ? -26.719 -0.398 5.75 1 92.44 128 GLU A C 1
ATOM 972 O O . GLU A 1 128 ? -27.797 -0.045 5.273 1 92.44 128 GLU A O 1
ATOM 977 N N . HIS A 1 129 ? -25.609 0.162 5.477 1 93.44 129 HIS A N 1
ATOM 978 C CA . HIS A 1 129 ? -25.609 1.319 4.59 1 93.44 129 HIS A CA 1
ATOM 979 C C . HIS A 1 129 ? -24.625 1.114 3.432 1 93.44 129 HIS A C 1
ATOM 981 O O . HIS A 1 129 ? -23.453 1.48 3.527 1 93.44 129 HIS A O 1
ATOM 987 N N . VAL A 1 130 ? -25.188 0.765 2.307 1 92.25 130 VAL A N 1
ATOM 988 C CA . VAL A 1 130 ? -24.391 0.317 1.164 1 92.25 130 VAL A CA 1
ATOM 989 C C . VAL A 1 130 ? -23.578 1.48 0.615 1 92.25 130 VAL A C 1
ATOM 991 O O . VAL A 1 130 ? -22.438 1.289 0.16 1 92.25 130 VAL A O 1
ATOM 994 N N . ARG A 1 131 ? -24.109 2.602 0.651 1 93.62 131 ARG A N 1
ATOM 995 C CA . ARG A 1 131 ? -23.391 3.766 0.142 1 93.62 131 ARG A CA 1
ATOM 996 C C . ARG A 1 131 ? -22.141 4.035 0.963 1 93.62 131 ARG A C 1
ATOM 998 O O . ARG A 1 131 ? -21.109 4.434 0.417 1 93.62 131 ARG A O 1
ATOM 1005 N N . MET A 1 132 ? -22.266 3.822 2.207 1 94.69 132 MET A N 1
ATOM 1006 C CA . MET A 1 132 ? -21.109 4.02 3.088 1 94.69 132 MET A CA 1
ATOM 1007 C C . MET A 1 132 ? -20.047 2.967 2.83 1 94.69 132 MET A C 1
ATOM 1009 O O . MET A 1 132 ? -18.859 3.285 2.783 1 94.69 132 MET A O 1
ATOM 1013 N N . GLU A 1 133 ? -20.469 1.761 2.662 1 95.12 133 GLU A N 1
ATOM 1014 C CA . GLU A 1 133 ? -19.531 0.676 2.375 1 95.12 133 GLU A CA 1
ATOM 1015 C C . GLU A 1 133 ? -18.812 0.9 1.046 1 95.12 133 GLU A C 1
ATOM 1017 O O . GLU A 1 133 ? -17.609 0.677 0.938 1 95.12 133 GLU A O 1
ATOM 1022 N N . ARG A 1 134 ? -19.531 1.353 0.114 1 95.19 134 ARG A N 1
ATOM 1023 C CA . ARG A 1 134 ? -18.953 1.64 -1.2 1 95.19 134 ARG A CA 1
ATOM 1024 C C . ARG A 1 134 ? -17.938 2.775 -1.122 1 95.19 134 ARG A C 1
ATOM 1026 O O . ARG A 1 134 ? -16.891 2.717 -1.762 1 95.19 134 ARG A O 1
ATOM 1033 N N . LEU A 1 135 ? -18.266 3.738 -0.359 1 95.88 135 LEU A N 1
ATOM 1034 C CA . LEU A 1 135 ? -17.328 4.84 -0.189 1 95.88 135 LEU A CA 1
ATOM 1035 C C . LEU A 1 135 ? -16.047 4.367 0.494 1 95.88 135 LEU A C 1
ATOM 1037 O O . LEU A 1 135 ? -14.945 4.758 0.101 1 95.88 135 LEU A O 1
ATOM 1041 N N . LEU A 1 136 ? -16.188 3.535 1.474 1 97.12 136 LEU A N 1
ATOM 1042 C CA . LEU A 1 136 ? -15.008 2.984 2.133 1 97.12 136 LEU A CA 1
ATOM 1043 C C . LEU A 1 136 ? -14.172 2.168 1.153 1 97.12 136 LEU A C 1
ATOM 1045 O O . LEU A 1 136 ? -12.938 2.244 1.168 1 97.12 136 LEU A O 1
ATOM 1049 N N . LEU A 1 137 ? -14.805 1.404 0.301 1 97.25 137 LEU A N 1
ATOM 1050 C CA . LEU A 1 137 ? -14.094 0.63 -0.714 1 97.25 137 LEU A CA 1
ATOM 1051 C C . LEU A 1 137 ? -13.297 1.544 -1.638 1 97.25 137 LEU A C 1
ATOM 1053 O O . LEU A 1 137 ? -12.109 1.317 -1.865 1 97.25 137 LEU A O 1
ATOM 1057 N N . ARG A 1 138 ? -13.93 2.572 -2.123 1 96.31 138 ARG A N 1
ATOM 1058 C CA . ARG A 1 138 ? -13.266 3.506 -3.023 1 96.31 138 ARG A CA 1
ATOM 1059 C C . ARG A 1 138 ? -12.07 4.164 -2.34 1 96.31 138 ARG A C 1
ATOM 1061 O O . ARG A 1 138 ? -11 4.305 -2.941 1 96.31 138 ARG A O 1
ATOM 1068 N N . ARG A 1 139 ? -12.219 4.512 -1.121 1 96.81 139 ARG A N 1
ATOM 1069 C CA . ARG A 1 139 ? -11.141 5.141 -0.367 1 96.81 139 ARG A CA 1
ATOM 1070 C C . ARG A 1 139 ? -9.992 4.156 -0.128 1 96.81 139 ARG A C 1
ATOM 1072 O O . ARG A 1 139 ? -8.82 4.539 -0.166 1 96.81 139 ARG A O 1
ATOM 1079 N N . THR A 1 140 ? -10.359 2.957 0.16 1 97.69 140 THR A N 1
ATOM 1080 C CA . THR A 1 140 ? -9.336 1.94 0.391 1 97.69 140 THR A CA 1
ATOM 1081 C C . THR A 1 140 ? -8.555 1.66 -0.888 1 97.69 140 THR A C 1
ATOM 1083 O O . THR A 1 140 ? -7.332 1.485 -0.849 1 97.69 140 THR A O 1
ATOM 1086 N N . LEU A 1 141 ? -9.242 1.613 -1.977 1 97.19 141 LEU A N 1
ATOM 1087 C CA . LEU A 1 141 ? -8.578 1.43 -3.264 1 97.19 141 LEU A CA 1
ATOM 1088 C C . LEU A 1 141 ? -7.602 2.564 -3.537 1 97.19 141 LEU A C 1
ATOM 1090 O O . LEU A 1 141 ? -6.484 2.326 -4 1 97.19 141 LEU A O 1
ATOM 1094 N N . ALA A 1 142 ? -7.973 3.73 -3.244 1 96.62 142 ALA A N 1
ATOM 1095 C CA . ALA A 1 142 ? -7.098 4.883 -3.426 1 96.62 142 ALA A CA 1
ATOM 1096 C C . ALA A 1 142 ? -5.895 4.812 -2.488 1 96.62 142 ALA A C 1
ATOM 1098 O O . ALA A 1 142 ? -4.773 5.141 -2.881 1 96.62 142 ALA A O 1
ATOM 1099 N N . ALA A 1 143 ? -6.164 4.43 -1.253 1 97.5 143 ALA A N 1
ATOM 1100 C CA . ALA A 1 143 ? -5.078 4.266 -0.289 1 97.5 143 ALA A CA 1
ATOM 1101 C C . ALA A 1 143 ? -4.086 3.203 -0.755 1 97.5 143 ALA A C 1
ATOM 1103 O O . ALA A 1 143 ? -2.879 3.34 -0.547 1 97.5 143 ALA A O 1
ATOM 1104 N N . LEU A 1 144 ? -4.594 2.162 -1.362 1 98 144 LEU A N 1
ATOM 1105 C CA . LEU A 1 144 ? -3.734 1.115 -1.906 1 98 144 LEU A CA 1
ATOM 1106 C C . LEU A 1 144 ? -2.871 1.656 -3.041 1 98 144 LEU A C 1
ATOM 1108 O O . LEU A 1 144 ? -1.675 1.366 -3.109 1 98 144 LEU A O 1
ATOM 1112 N N . ASP A 1 145 ? -3.461 2.424 -3.918 1 97.06 145 ASP A N 1
ATOM 1113 C CA . ASP A 1 145 ? -2.693 3.086 -4.965 1 97.06 145 ASP A CA 1
ATOM 1114 C C . ASP A 1 145 ? -1.567 3.932 -4.371 1 97.06 145 ASP A C 1
ATOM 1116 O O . ASP A 1 145 ? -0.43 3.879 -4.844 1 97.06 145 ASP A O 1
ATOM 1120 N N . ASP A 1 146 ? -1.877 4.672 -3.365 1 96.75 146 ASP A N 1
ATOM 1121 C CA . ASP A 1 146 ? -0.9 5.535 -2.705 1 96.75 146 ASP A CA 1
ATOM 1122 C C . ASP A 1 146 ? 0.238 4.711 -2.104 1 96.75 146 ASP A C 1
ATOM 1124 O O . ASP A 1 146 ? 1.407 5.09 -2.213 1 96.75 146 ASP A O 1
ATOM 1128 N N . ALA A 1 147 ? -0.15 3.646 -1.465 1 98.31 147 ALA A N 1
ATOM 1129 C CA . ALA A 1 147 ? 0.857 2.783 -0.853 1 98.31 147 ALA A CA 1
ATOM 1130 C C . ALA A 1 147 ? 1.802 2.211 -1.905 1 98.31 147 ALA A C 1
ATOM 1132 O O . ALA A 1 147 ? 3.014 2.143 -1.688 1 98.31 147 ALA A O 1
ATOM 1133 N N . ARG A 1 148 ? 1.294 1.837 -3.027 1 98.12 148 ARG A N 1
ATOM 1134 C CA . ARG A 1 148 ? 2.105 1.276 -4.105 1 98.12 148 ARG A CA 1
ATOM 1135 C C . ARG A 1 148 ? 3.021 2.336 -4.707 1 98.12 148 ARG A C 1
ATOM 1137 O O . ARG A 1 148 ? 4.172 2.049 -5.047 1 98.12 148 ARG A O 1
ATOM 1144 N N . ASN A 1 149 ? 2.541 3.496 -4.793 1 96.5 149 ASN A N 1
ATOM 1145 C CA . ASN A 1 149 ? 3.398 4.59 -5.234 1 96.5 149 ASN A CA 1
ATOM 1146 C C . ASN A 1 149 ? 4.539 4.844 -4.25 1 96.5 149 ASN A C 1
ATOM 1148 O O . ASN A 1 149 ? 5.652 5.18 -4.656 1 96.5 149 ASN A O 1
ATOM 1152 N N . ARG A 1 150 ? 4.223 4.699 -3.016 1 98.12 150 ARG A N 1
ATOM 1153 C CA . ARG A 1 150 ? 5.262 4.844 -1.998 1 98.12 150 ARG A CA 1
ATOM 1154 C C . ARG A 1 150 ? 6.32 3.756 -2.133 1 98.12 150 ARG A C 1
ATOM 1156 O O . ARG A 1 150 ? 7.5 3.998 -1.886 1 98.12 150 ARG A O 1
ATOM 1163 N N . MET A 1 151 ? 5.914 2.596 -2.531 1 98.69 151 MET A N 1
ATOM 1164 C CA . MET A 1 151 ? 6.875 1.525 -2.777 1 98.69 151 MET A CA 1
ATOM 1165 C C . MET A 1 151 ? 7.871 1.927 -3.861 1 98.69 151 MET A C 1
ATOM 1167 O O . MET A 1 151 ? 9.07 1.662 -3.738 1 98.69 151 MET A O 1
ATOM 1171 N N . LEU A 1 152 ? 7.328 2.523 -4.898 1 98.38 152 LEU A N 1
ATOM 1172 C CA . LEU A 1 152 ? 8.211 3.012 -5.949 1 98.38 152 LEU A CA 1
ATOM 1173 C C . LEU A 1 152 ? 9.219 4.008 -5.395 1 98.38 152 LEU A C 1
ATOM 1175 O O . LEU A 1 152 ? 10.414 3.924 -5.691 1 98.38 152 LEU A O 1
ATOM 1179 N N . LEU A 1 153 ? 8.742 4.91 -4.613 1 98.25 153 LEU A N 1
ATOM 1180 C CA . LEU A 1 153 ? 9.594 5.922 -3.99 1 98.25 153 LEU A CA 1
ATOM 1181 C C . LEU A 1 153 ? 10.695 5.27 -3.156 1 98.25 153 LEU A C 1
ATOM 1183 O O . LEU A 1 153 ? 11.875 5.574 -3.334 1 98.25 153 LEU A O 1
ATOM 1187 N N . LEU A 1 154 ? 10.328 4.352 -2.322 1 98.56 154 LEU A N 1
ATOM 1188 C CA . LEU A 1 154 ? 11.242 3.693 -1.401 1 98.56 154 LEU A CA 1
ATOM 1189 C C . LEU A 1 154 ? 12.242 2.824 -2.158 1 98.56 154 LEU A C 1
ATOM 1191 O O . LEU A 1 154 ? 13.414 2.742 -1.778 1 98.56 154 LEU A O 1
ATOM 1195 N N . GLY A 1 155 ? 11.781 2.271 -3.193 1 98.06 155 GLY A N 1
ATOM 1196 C CA . GLY A 1 155 ? 12.57 1.25 -3.861 1 98.06 155 GLY A CA 1
ATOM 1197 C C . GLY A 1 155 ? 13.5 1.812 -4.922 1 98.06 155 GLY A C 1
ATOM 1198 O O . GLY A 1 155 ? 14.516 1.198 -5.254 1 98.06 155 GLY A O 1
ATOM 1199 N N . ARG A 1 156 ? 13.195 3.049 -5.438 1 98 156 ARG A N 1
ATOM 1200 C CA . ARG A 1 156 ? 13.938 3.402 -6.641 1 98 156 ARG A CA 1
ATOM 1201 C C . ARG A 1 156 ? 14.461 4.832 -6.559 1 98 156 ARG A C 1
ATOM 1203 O O . ARG A 1 156 ? 15.445 5.176 -7.223 1 98 156 ARG A O 1
ATOM 1210 N N . LYS A 1 157 ? 13.867 5.688 -5.914 1 98.06 157 LYS A N 1
ATOM 1211 C CA . LYS A 1 157 ? 14.242 7.098 -5.945 1 98.06 157 LYS A CA 1
ATOM 1212 C C . LYS A 1 157 ? 15.477 7.355 -5.082 1 98.06 157 LYS A C 1
ATOM 1214 O O . LYS A 1 157 ? 15.688 6.684 -4.07 1 98.06 157 LYS A O 1
ATOM 1219 N N . THR A 1 158 ? 16.266 8.344 -5.52 1 97.56 158 THR A N 1
ATOM 1220 C CA . THR A 1 158 ? 17.391 8.797 -4.727 1 97.56 158 THR A CA 1
ATOM 1221 C C . THR A 1 158 ? 16.922 9.586 -3.506 1 97.56 158 THR A C 1
ATOM 1223 O O . THR A 1 158 ? 15.758 9.953 -3.416 1 97.56 158 THR A O 1
ATOM 1226 N N . ALA A 1 159 ? 17.859 9.844 -2.617 1 98.25 159 ALA A N 1
ATOM 1227 C CA . ALA A 1 159 ? 17.547 10.586 -1.399 1 98.25 159 ALA A CA 1
ATOM 1228 C C . ALA A 1 159 ? 16.953 11.953 -1.729 1 98.25 159 ALA A C 1
ATOM 1230 O O . ALA A 1 159 ? 15.969 12.375 -1.114 1 98.25 159 ALA A O 1
ATOM 1231 N N . GLU A 1 160 ? 17.516 12.641 -2.674 1 98.31 160 GLU A N 1
ATOM 1232 C CA . GLU A 1 160 ? 17.031 13.961 -3.039 1 98.31 160 GLU A CA 1
ATOM 1233 C C . GLU A 1 160 ? 15.633 13.883 -3.656 1 98.31 160 GLU A C 1
ATOM 1235 O O . GLU A 1 160 ? 14.75 14.688 -3.326 1 98.31 160 GLU A O 1
ATOM 1240 N N . GLU A 1 161 ? 15.492 12.906 -4.547 1 98.5 161 GLU A N 1
ATOM 1241 C CA . GLU A 1 161 ? 14.18 12.688 -5.152 1 98.5 161 GLU A CA 1
ATOM 1242 C C . GLU A 1 161 ? 13.117 12.398 -4.09 1 98.5 161 GLU A C 1
ATOM 1244 O O . GLU A 1 161 ? 12 12.898 -4.172 1 98.5 161 GLU A O 1
ATOM 1249 N N . LYS A 1 162 ? 13.484 11.602 -3.121 1 98.62 162 LYS A N 1
ATOM 1250 C CA . LYS A 1 162 ? 12.57 11.234 -2.043 1 98.62 162 LYS A CA 1
ATOM 1251 C C . LYS A 1 162 ? 12.141 12.461 -1.241 1 98.62 162 LYS A C 1
ATOM 1253 O O . LYS A 1 162 ? 10.945 12.672 -1.012 1 98.62 162 LYS A O 1
ATOM 1258 N N . VAL A 1 163 ? 13.086 13.266 -0.861 1 98.81 163 VAL A N 1
ATOM 1259 C CA . VAL A 1 163 ? 12.797 14.43 -0.032 1 98.81 163 VAL A CA 1
ATOM 1260 C C . VAL A 1 163 ? 11.977 15.438 -0.829 1 98.81 163 VAL A C 1
ATOM 1262 O O . VAL A 1 163 ? 10.992 15.992 -0.319 1 98.81 163 VAL A O 1
ATOM 1265 N N . ALA A 1 164 ? 12.305 15.641 -2.086 1 98.69 164 ALA A N 1
ATOM 1266 C CA . ALA A 1 164 ? 11.539 16.547 -2.943 1 98.69 164 ALA A CA 1
ATOM 1267 C C . ALA A 1 164 ? 10.102 16.062 -3.107 1 98.69 164 ALA A C 1
ATOM 1269 O O . ALA A 1 164 ? 9.156 16.844 -2.975 1 98.69 164 ALA A O 1
ATOM 1270 N N . SER A 1 165 ? 9.961 14.781 -3.369 1 98.44 165 SER A N 1
ATOM 1271 C CA . SER A 1 165 ? 8.641 14.195 -3.527 1 98.44 165 SER A CA 1
ATOM 1272 C C . SER A 1 165 ? 7.812 14.336 -2.254 1 98.44 165 SER A C 1
ATOM 1274 O O . SER A 1 165 ? 6.625 14.664 -2.311 1 98.44 165 SER A O 1
ATOM 1276 N N . PHE A 1 166 ? 8.477 14.156 -1.159 1 98.56 166 PHE A N 1
ATOM 1277 C CA . PHE A 1 166 ? 7.82 14.258 0.141 1 98.56 166 PHE A CA 1
ATOM 1278 C C . PHE A 1 166 ? 7.289 15.664 0.371 1 98.56 166 PHE A C 1
ATOM 1280 O O . PHE A 1 166 ? 6.141 15.844 0.78 1 98.56 166 PHE A O 1
ATOM 1287 N N . LEU A 1 167 ? 8.07 16.625 0.098 1 98.25 167 LEU A N 1
ATOM 1288 C CA . LEU A 1 167 ? 7.688 18.016 0.323 1 98.25 167 LEU A CA 1
ATOM 1289 C C . LEU A 1 167 ? 6.523 18.406 -0.579 1 98.25 167 LEU A C 1
ATOM 1291 O O . LEU A 1 167 ? 5.613 19.109 -0.147 1 98.25 167 LEU A O 1
ATOM 1295 N N . LEU A 1 168 ? 6.578 17.922 -1.779 1 96.44 168 LEU A N 1
ATOM 1296 C CA . LEU A 1 168 ? 5.48 18.203 -2.703 1 96.44 168 LEU A CA 1
ATOM 1297 C C . LEU A 1 168 ? 4.184 17.562 -2.211 1 96.44 168 LEU A C 1
ATOM 1299 O O . LEU A 1 168 ? 3.131 18.203 -2.232 1 96.44 168 LEU A O 1
ATOM 1303 N N . ASP A 1 169 ? 4.301 16.375 -1.732 1 96.06 169 ASP A N 1
ATOM 1304 C CA . ASP A 1 169 ? 3.133 15.672 -1.201 1 96.06 169 ASP A CA 1
ATOM 1305 C C . ASP A 1 169 ? 2.559 16.406 0.009 1 96.06 169 ASP A C 1
ATOM 1307 O O . ASP A 1 169 ? 1.343 16.578 0.113 1 96.06 169 ASP A O 1
ATOM 1311 N N . MET A 1 170 ? 3.432 16.844 0.885 1 96.5 170 MET A N 1
ATOM 1312 C CA . MET A 1 170 ? 3.018 17.578 2.078 1 96.5 170 MET A CA 1
ATOM 1313 C C . MET A 1 170 ? 2.293 18.859 1.703 1 96.5 170 MET A C 1
ATOM 1315 O O . MET A 1 170 ? 1.29 19.219 2.322 1 96.5 170 MET A O 1
ATOM 1319 N N . SER A 1 171 ? 2.766 19.531 0.712 1 95.25 171 SER A N 1
ATOM 1320 C CA . SER A 1 171 ? 2.18 20.797 0.305 1 95.25 171 SER A CA 1
ATOM 1321 C C . SER A 1 171 ? 0.733 20.625 -0.146 1 95.25 171 SER A C 1
ATOM 1323 O O . SER A 1 171 ? -0.105 21.5 0.079 1 95.25 171 SER A O 1
ATOM 1325 N N . VAL A 1 172 ? 0.412 19.5 -0.74 1 92.62 172 VAL A N 1
ATOM 1326 C CA . VAL A 1 172 ? -0.932 19.234 -1.235 1 92.62 172 VAL A CA 1
ATOM 1327 C C . VAL A 1 172 ? -1.888 19.031 -0.059 1 92.62 172 VAL A C 1
ATOM 1329 O O . VAL A 1 172 ? -3.027 19.5 -0.095 1 92.62 172 VAL A O 1
ATOM 1332 N N . HIS A 1 173 ? -1.415 18.422 1.006 1 92.88 173 HIS A N 1
ATOM 1333 C CA . HIS A 1 173 ? -2.281 18.062 2.125 1 92.88 173 HIS A CA 1
ATOM 1334 C C . HIS A 1 173 ? -2.348 19.188 3.15 1 92.88 173 HIS A C 1
ATOM 1336 O O . HIS A 1 173 ? -3.373 19.375 3.811 1 92.88 173 HIS A O 1
ATOM 1342 N N . LEU A 1 174 ? -1.297 19.969 3.225 1 93.44 174 LEU A N 1
ATOM 1343 C CA . LEU A 1 174 ? -1.193 20.906 4.332 1 93.44 174 LEU A CA 1
ATOM 1344 C C . LEU A 1 174 ? -1.462 22.328 3.855 1 93.44 174 LEU A C 1
ATOM 1346 O O . LEU A 1 174 ? -1.716 23.219 4.668 1 93.44 174 LEU A O 1
ATOM 1350 N N . ALA A 1 175 ? -1.346 22.609 2.684 1 88.81 175 ALA A N 1
ATOM 1351 C CA . ALA A 1 175 ? -1.634 23.922 2.1 1 88.81 175 ALA A CA 1
ATOM 1352 C C . ALA A 1 175 ? -2.492 23.781 0.846 1 88.81 175 ALA A C 1
ATOM 1354 O O . ALA A 1 175 ? -2.098 24.219 -0.235 1 88.81 175 ALA A O 1
ATOM 1355 N N . PRO A 1 176 ? -3.672 23.266 1.147 1 76.81 176 PRO A N 1
ATOM 1356 C CA . PRO A 1 176 ? -4.508 23.031 -0.034 1 76.81 176 PRO A CA 1
ATOM 1357 C C . PRO A 1 176 ? -4.883 24.344 -0.745 1 76.81 176 PRO A C 1
ATOM 1359 O O . PRO A 1 176 ? -5.109 25.359 -0.093 1 76.81 176 PRO A O 1
ATOM 1362 N N . GLY A 1 177 ? -4.887 24.312 -2.078 1 72.56 177 GLY A N 1
ATOM 1363 C CA . GLY A 1 177 ? -5.348 25.438 -2.867 1 72.56 177 GLY A CA 1
ATOM 1364 C C . GLY A 1 177 ? -4.254 26.438 -3.174 1 72.56 177 GLY A C 1
ATOM 1365 O O . GLY A 1 177 ? -4.441 27.344 -3.994 1 72.56 177 GLY A O 1
ATOM 1366 N N . GLU A 1 178 ? -3.143 26.359 -2.424 1 67.31 178 GLU A N 1
ATOM 1367 C CA . GLU A 1 178 ? -2.084 27.328 -2.646 1 67.31 178 GLU A CA 1
ATOM 1368 C C . GLU A 1 178 ? -1.185 26.922 -3.807 1 67.31 178 GLU A C 1
ATOM 1370 O O . GLU A 1 178 ? -0.248 27.641 -4.16 1 67.31 178 GLU A O 1
ATOM 1375 N N . GLU A 1 179 ? -1.403 25.719 -4.344 1 60.78 179 GLU A N 1
ATOM 1376 C CA . GLU A 1 179 ? -0.489 25.234 -5.371 1 60.78 179 GLU A CA 1
ATOM 1377 C C . GLU A 1 179 ? -0.612 26.047 -6.652 1 60.78 179 GLU A C 1
ATOM 1379 O O . GLU A 1 179 ? 0.29 26.031 -7.492 1 60.78 179 GLU A O 1
ATOM 1384 N N . ARG A 1 180 ? -1.771 26.938 -6.805 1 55.22 180 ARG A N 1
ATOM 1385 C CA . ARG A 1 180 ? -2.096 27.547 -8.086 1 55.22 180 ARG A CA 1
ATOM 1386 C C . ARG A 1 180 ? -1.444 28.922 -8.211 1 55.22 180 ARG A C 1
ATOM 1388 O O . ARG A 1 180 ? -1.329 29.656 -7.227 1 55.22 180 ARG A O 1
ATOM 1395 N N . GLY A 1 181 ? -0.426 29.062 -9.211 1 56.03 181 GLY A N 1
ATOM 1396 C CA . GLY A 1 181 ? -0.092 30.344 -9.805 1 56.03 181 GLY A CA 1
ATOM 1397 C C . GLY A 1 181 ? 1.363 30.734 -9.617 1 56.03 181 GLY A C 1
ATOM 1398 O O . GLY A 1 181 ? 1.704 31.922 -9.633 1 56.03 181 GLY A O 1
ATOM 1399 N N . GLY A 1 182 ? 2.154 29.672 -9.375 1 64.81 182 GLY A N 1
ATOM 1400 C CA . GLY A 1 182 ? 3.555 30.062 -9.422 1 64.81 182 GLY A CA 1
ATOM 1401 C C . GLY A 1 182 ? 4.039 30.703 -8.133 1 64.81 182 GLY A C 1
ATOM 1402 O O . GLY A 1 182 ? 5.199 31.109 -8.039 1 64.81 182 GLY A O 1
ATOM 1403 N N . ARG A 1 183 ? 3.102 30.828 -7.184 1 79.25 183 ARG A N 1
ATOM 1404 C CA . ARG A 1 183 ? 3.492 31.516 -5.961 1 79.25 183 ARG A CA 1
ATOM 1405 C C . ARG A 1 183 ? 4.066 30.547 -4.938 1 79.25 183 ARG A C 1
ATOM 1407 O O . ARG A 1 183 ? 3.738 29.359 -4.953 1 79.25 183 ARG A O 1
ATOM 1414 N N . ALA A 1 184 ? 4.934 31.109 -4.094 1 88.88 184 ALA A N 1
ATOM 1415 C CA . ALA A 1 184 ? 5.543 30.359 -3.002 1 88.88 184 ALA A CA 1
ATOM 1416 C C . ALA A 1 184 ? 4.492 29.875 -2.01 1 88.88 184 ALA A C 1
ATOM 1418 O O . ALA A 1 184 ? 3.537 30.609 -1.708 1 88.88 184 ALA A O 1
ATOM 1419 N N . VAL A 1 185 ? 4.609 28.656 -1.561 1 93.19 185 VAL A N 1
ATOM 1420 C CA . VAL A 1 185 ? 3.688 28.062 -0.6 1 93.19 185 VAL A CA 1
ATOM 1421 C C . VAL A 1 185 ? 4.438 27.688 0.679 1 93.19 185 VAL A C 1
ATOM 1423 O O . VAL A 1 185 ? 5.512 27.094 0.625 1 93.19 185 VAL A O 1
ATOM 1426 N N . THR A 1 186 ? 3.854 28.156 1.814 1 94.88 186 THR A N 1
ATOM 1427 C CA . THR A 1 186 ? 4.473 27.875 3.104 1 94.88 186 THR A CA 1
ATOM 1428 C C . THR A 1 186 ? 3.561 27 3.955 1 94.88 186 THR A C 1
ATOM 1430 O O . THR A 1 186 ? 2.346 27.203 3.986 1 94.88 186 THR A O 1
ATOM 1433 N N . PHE A 1 187 ? 4.133 26 4.617 1 95.44 187 PHE A N 1
ATOM 1434 C CA . PHE A 1 187 ? 3.361 25.125 5.5 1 95.44 187 PHE A CA 1
ATOM 1435 C C . PHE A 1 187 ? 4.238 24.578 6.621 1 95.44 187 PHE A C 1
ATOM 1437 O O . PHE A 1 187 ? 5.465 24.578 6.512 1 95.44 187 PHE A O 1
ATOM 1444 N N . ASP A 1 188 ? 3.512 24.156 7.688 1 96 188 ASP A N 1
ATOM 1445 C CA . ASP A 1 188 ? 4.176 23.562 8.844 1 96 188 ASP A CA 1
ATOM 1446 C C . ASP A 1 188 ? 4.18 22.047 8.75 1 96 188 ASP A C 1
ATOM 1448 O O . ASP A 1 188 ? 3.121 21.422 8.695 1 96 188 ASP A O 1
ATOM 1452 N N . LEU A 1 189 ? 5.375 21.469 8.766 1 97.81 189 LEU A N 1
ATOM 1453 C CA . LEU A 1 189 ? 5.465 20.016 8.734 1 97.81 189 LEU A CA 1
ATOM 1454 C C . LEU A 1 189 ? 5.066 19.422 10.086 1 97.81 189 LEU A C 1
ATOM 1456 O O . LEU A 1 189 ? 5.562 19.844 11.125 1 97.81 189 LEU A O 1
ATOM 1460 N N . PRO A 1 190 ? 4.25 18.438 10.055 1 98.12 190 PRO A N 1
ATOM 1461 C CA . PRO A 1 190 ? 3.895 17.766 11.312 1 98.12 190 PRO A CA 1
ATOM 1462 C C . PRO A 1 190 ? 4.961 16.781 11.773 1 98.12 190 PRO A C 1
ATOM 1464 O O . PRO A 1 190 ? 4.852 16.203 12.859 1 98.12 190 PRO A O 1
ATOM 1467 N N . LEU A 1 191 ? 5.969 16.562 11.031 1 98.12 191 LEU A N 1
ATOM 1468 C CA . LEU A 1 191 ? 6.992 15.562 11.297 1 98.12 191 LEU A CA 1
ATOM 1469 C C . LEU A 1 191 ? 8.336 16.219 11.586 1 98.12 191 LEU A C 1
ATOM 1471 O O . LEU A 1 191 ? 8.68 17.234 10.977 1 98.12 191 LEU A O 1
ATOM 1475 N N . THR A 1 192 ? 9.047 15.57 12.469 1 97.69 192 THR A N 1
ATOM 1476 C CA . THR A 1 192 ? 10.453 15.922 12.656 1 97.69 192 THR A CA 1
ATOM 1477 C C . THR A 1 192 ? 11.297 15.359 11.516 1 97.69 192 THR A C 1
ATOM 1479 O O . THR A 1 192 ? 10.82 14.555 10.719 1 97.69 192 THR A O 1
ATOM 1482 N N . ARG A 1 193 ? 12.539 15.844 11.484 1 97.88 193 ARG A N 1
ATOM 1483 C CA . ARG A 1 193 ? 13.445 15.297 10.484 1 97.88 193 ARG A CA 1
ATOM 1484 C C . ARG A 1 193 ? 13.609 13.789 10.664 1 97.88 193 ARG A C 1
ATOM 1486 O O . ARG A 1 193 ? 13.703 13.047 9.68 1 97.88 193 ARG A O 1
ATOM 1493 N N . ALA A 1 194 ? 13.648 13.375 11.914 1 98.19 194 ALA A N 1
ATOM 1494 C CA . ALA A 1 194 ? 13.758 11.953 12.203 1 98.19 194 ALA A CA 1
ATOM 1495 C C . ALA A 1 194 ? 12.539 11.188 11.688 1 98.19 194 ALA A C 1
ATOM 1497 O O . ALA A 1 194 ? 12.672 10.094 11.133 1 98.19 194 ALA A O 1
ATOM 1498 N N . GLN A 1 195 ? 11.422 11.719 11.867 1 98.5 195 GLN A N 1
ATOM 1499 C CA . GLN A 1 195 ? 10.188 11.086 11.414 1 98.5 195 GLN A CA 1
ATOM 1500 C C . GLN A 1 195 ? 10.078 11.109 9.898 1 98.5 195 GLN A C 1
ATOM 1502 O O . GLN A 1 195 ? 9.562 10.164 9.289 1 98.5 195 GLN A O 1
ATOM 1507 N N . ILE A 1 196 ? 10.562 12.188 9.281 1 98.81 196 ILE A N 1
ATOM 1508 C CA . ILE A 1 196 ? 10.633 12.211 7.824 1 98.81 196 ILE A CA 1
ATOM 1509 C C . ILE A 1 196 ? 11.531 11.078 7.328 1 98.81 196 ILE A C 1
ATOM 1511 O O . ILE A 1 196 ? 11.203 10.406 6.352 1 98.81 196 ILE A O 1
ATOM 1515 N N . ALA A 1 197 ? 12.641 10.891 8.008 1 98.81 197 ALA A N 1
ATOM 1516 C CA . ALA A 1 197 ? 13.531 9.781 7.691 1 98.81 197 ALA A CA 1
ATOM 1517 C C . ALA A 1 197 ? 12.797 8.445 7.781 1 98.81 197 ALA A C 1
ATOM 1519 O O . ALA A 1 197 ? 12.977 7.57 6.93 1 98.81 197 ALA A O 1
ATOM 1520 N N . ASP A 1 198 ? 11.906 8.305 8.742 1 98.69 198 ASP A N 1
ATOM 1521 C CA . ASP A 1 198 ? 11.133 7.078 8.945 1 98.69 198 ASP A CA 1
ATOM 1522 C C . ASP A 1 198 ? 10.109 6.883 7.824 1 98.69 198 ASP A C 1
ATOM 1524 O O . ASP A 1 198 ? 9.742 5.75 7.504 1 98.69 198 ASP A O 1
ATOM 1528 N N . VAL A 1 199 ? 9.656 7.953 7.242 1 98.88 199 VAL A N 1
ATOM 1529 C CA . VAL A 1 199 ? 8.734 7.867 6.117 1 98.88 199 VAL A CA 1
ATOM 1530 C C . VAL A 1 199 ? 9.484 7.426 4.863 1 98.88 199 VAL A C 1
ATOM 1532 O O . VAL A 1 199 ? 8.977 6.617 4.082 1 98.88 199 VAL A O 1
ATOM 1535 N N . LEU A 1 200 ? 10.719 7.895 4.766 1 98.75 200 LEU A N 1
ATOM 1536 C CA . LEU A 1 200 ? 11.383 7.832 3.469 1 98.75 200 LEU A CA 1
ATOM 1537 C C . LEU A 1 200 ? 12.414 6.711 3.441 1 98.75 200 LEU A C 1
ATOM 1539 O O . LEU A 1 200 ? 13.039 6.461 2.408 1 98.75 200 LEU A O 1
ATOM 1543 N N . GLY A 1 201 ? 12.523 6.023 4.547 1 98.19 201 GLY A N 1
ATOM 1544 C CA . GLY A 1 201 ? 13.547 4.996 4.621 1 98.19 201 GLY A CA 1
ATOM 1545 C C . GLY A 1 201 ? 14.953 5.543 4.488 1 98.19 201 GLY A C 1
ATOM 1546 O O . GLY A 1 201 ? 15.758 5.012 3.723 1 98.19 201 GLY A O 1
ATOM 1547 N N . LEU A 1 202 ? 15.227 6.641 5.109 1 98.5 202 LEU A N 1
ATOM 1548 C CA . LEU A 1 202 ? 16.531 7.316 5.105 1 98.5 202 LEU A CA 1
ATOM 1549 C C . LEU A 1 202 ? 17.031 7.523 6.527 1 98.5 202 LEU A C 1
ATOM 1551 O O . LEU A 1 202 ? 16.375 7.121 7.492 1 98.5 202 LEU A O 1
ATOM 1555 N N . THR A 1 203 ? 18.234 8 6.625 1 98.06 203 THR A N 1
ATOM 1556 C CA . THR A 1 203 ? 18.719 8.461 7.918 1 98.06 203 THR A CA 1
ATOM 1557 C C . THR A 1 203 ? 18.406 9.938 8.125 1 98.06 203 THR A C 1
ATOM 1559 O O . THR A 1 203 ? 18.156 10.664 7.156 1 98.06 203 THR A O 1
ATOM 1562 N N . ILE A 1 204 ? 18.328 10.305 9.391 1 98.25 204 ILE A N 1
ATOM 1563 C CA . ILE A 1 204 ? 18.031 11.695 9.719 1 98.25 204 ILE A CA 1
ATOM 1564 C C . ILE A 1 204 ? 19.094 12.609 9.117 1 98.25 204 ILE A C 1
ATOM 1566 O O . ILE A 1 204 ? 18.797 13.711 8.656 1 98.25 204 ILE A O 1
ATOM 1570 N N . GLU A 1 205 ? 20.328 12.164 9.094 1 98.62 205 GLU A N 1
ATOM 1571 C CA . GLU A 1 205 ? 21.422 12.93 8.508 1 98.62 205 GLU A CA 1
ATOM 1572 C C . GLU A 1 205 ? 21.203 13.156 7.016 1 98.62 205 GLU A C 1
ATOM 1574 O O . GLU A 1 205 ? 21.391 14.273 6.52 1 98.62 205 GLU A O 1
ATOM 1579 N N . THR A 1 206 ? 20.844 12.148 6.367 1 98.62 206 THR A N 1
ATOM 1580 C CA . THR A 1 206 ? 20.609 12.242 4.93 1 9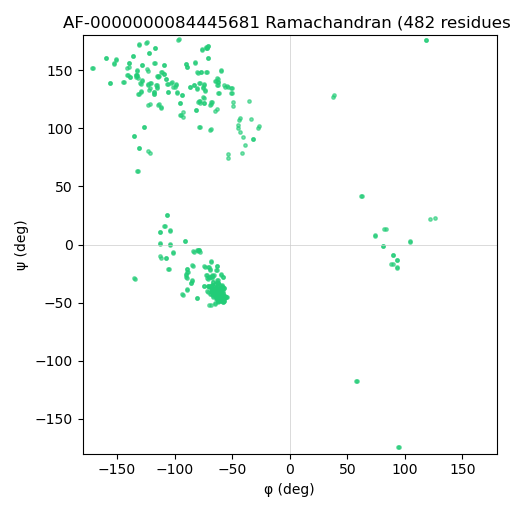8.62 206 THR A CA 1
ATOM 1581 C C . THR A 1 206 ? 19.453 13.195 4.637 1 98.62 206 THR A C 1
ATOM 1583 O O . THR A 1 206 ? 19.531 14.023 3.725 1 98.62 206 THR A O 1
ATOM 1586 N N . VAL A 1 207 ? 18.375 13.102 5.359 1 98.75 207 VAL A N 1
ATOM 1587 C CA . VAL A 1 207 ? 17.234 14.008 5.184 1 98.75 207 VAL A CA 1
ATOM 1588 C C . VAL A 1 207 ? 17.688 15.453 5.371 1 98.75 207 VAL A C 1
ATOM 1590 O O . VAL A 1 207 ? 17.391 16.312 4.551 1 98.75 207 VAL A O 1
ATOM 1593 N N . SER A 1 208 ? 18.391 15.711 6.41 1 98.5 208 SER A N 1
ATOM 1594 C CA . SER A 1 208 ? 18.875 17.062 6.711 1 98.5 208 SER A CA 1
ATOM 1595 C C . SER A 1 208 ? 19.766 17.594 5.594 1 98.5 208 SER A C 1
ATOM 1597 O O . SER A 1 208 ? 19.609 18.75 5.172 1 98.5 208 SER A O 1
ATOM 1599 N N . ARG A 1 209 ? 20.625 16.719 5.125 1 98.62 209 ARG A N 1
ATOM 1600 C CA . ARG A 1 209 ? 21.531 17.109 4.043 1 98.62 209 ARG A CA 1
ATOM 1601 C C . ARG A 1 209 ? 20.734 17.469 2.781 1 98.62 209 ARG A C 1
ATOM 1603 O O . ARG A 1 209 ? 21.047 18.438 2.096 1 98.62 209 ARG A O 1
ATOM 1610 N N . GLN A 1 210 ? 19.797 16.641 2.477 1 98.75 210 GLN A N 1
ATOM 1611 C CA . GLN A 1 210 ? 19 16.891 1.275 1 98.75 210 GLN A CA 1
ATOM 1612 C C . GLN A 1 210 ? 18.156 18.156 1.415 1 98.75 210 GLN A C 1
ATOM 1614 O O . GLN A 1 210 ? 17.984 18.906 0.451 1 98.75 210 GLN A O 1
ATOM 1619 N N . MET A 1 211 ? 17.594 18.391 2.568 1 98.5 211 MET A N 1
ATOM 1620 C CA . MET A 1 211 ? 16.859 19.625 2.832 1 98.5 211 MET A CA 1
ATOM 1621 C C . MET A 1 211 ? 17.75 20.844 2.604 1 98.5 211 MET A C 1
ATOM 1623 O O . MET A 1 211 ? 17.344 21.812 1.958 1 98.5 211 MET A O 1
ATOM 1627 N N . THR A 1 212 ? 18.891 20.766 3.117 1 98.38 212 THR A N 1
ATOM 1628 C CA . THR A 1 212 ? 19.859 21.859 2.969 1 98.38 212 THR A CA 1
ATOM 1629 C C . THR A 1 212 ? 20.234 22.047 1.504 1 98.38 212 THR A C 1
ATOM 1631 O O . THR A 1 212 ? 20.344 23.188 1.031 1 98.38 212 THR A O 1
ATOM 1634 N N . ARG A 1 213 ? 20.469 20.984 0.812 1 98.5 213 ARG A N 1
ATOM 1635 C CA . ARG A 1 213 ? 20.812 21.047 -0.603 1 98.5 213 ARG A CA 1
ATOM 1636 C C . ARG A 1 213 ? 19.719 21.719 -1.411 1 98.5 213 ARG A C 1
ATOM 1638 O O . ARG A 1 213 ? 20 22.562 -2.262 1 98.5 213 ARG A O 1
ATOM 1645 N N . LEU A 1 214 ? 18.516 21.375 -1.141 1 98.5 214 LEU A N 1
ATOM 1646 C CA . LEU A 1 214 ? 17.375 21.969 -1.837 1 98.5 214 LEU A CA 1
ATOM 1647 C C . LEU A 1 214 ? 17.25 23.453 -1.501 1 98.5 214 LEU A C 1
ATOM 1649 O O . LEU A 1 214 ? 16.906 24.25 -2.363 1 98.5 214 LEU A O 1
ATOM 1653 N N . LYS A 1 215 ? 17.484 23.766 -0.261 1 98.56 215 LYS A N 1
ATOM 1654 C CA . LYS A 1 215 ? 17.484 25.172 0.16 1 98.56 215 LYS A CA 1
ATOM 1655 C C . LYS A 1 215 ? 18.562 25.969 -0.554 1 98.56 215 LYS A C 1
ATOM 1657 O O . LYS A 1 215 ? 18.312 27.047 -1.069 1 98.56 215 LYS A O 1
ATOM 1662 N N . ARG A 1 216 ? 19.75 25.453 -0.624 1 98.44 216 ARG A N 1
ATOM 1663 C CA . ARG A 1 216 ? 20.875 26.109 -1.272 1 98.44 216 ARG A CA 1
ATOM 1664 C C . ARG A 1 216 ? 20.609 26.312 -2.762 1 98.44 216 ARG A C 1
ATOM 1666 O O . ARG A 1 216 ? 21.031 27.312 -3.346 1 98.44 216 ARG A O 1
ATOM 1673 N N . ALA A 1 217 ? 19.906 25.406 -3.287 1 98.12 217 ALA A N 1
ATOM 1674 C CA . ALA A 1 217 ? 19.562 25.484 -4.703 1 98.12 217 ALA A CA 1
ATOM 1675 C C . ALA A 1 217 ? 18.422 26.484 -4.938 1 98.12 217 ALA A C 1
ATOM 1677 O O . ALA A 1 217 ? 18.031 26.734 -6.078 1 98.12 217 ALA A O 1
ATOM 1678 N N . GLY A 1 218 ? 17.859 27 -3.895 1 97.62 218 GLY A N 1
ATOM 1679 C CA . GLY A 1 218 ? 16.828 28.016 -3.99 1 97.62 218 GLY A CA 1
ATOM 1680 C C . GLY A 1 218 ? 15.445 27.453 -4.215 1 97.62 218 GLY A C 1
ATOM 1681 O O . GLY A 1 218 ? 14.516 28.172 -4.566 1 97.62 218 GLY A O 1
ATOM 1682 N N . LEU A 1 219 ? 15.273 26.172 -4.043 1 97.56 219 LEU A N 1
ATOM 1683 C CA . LEU A 1 219 ? 14.008 25.516 -4.34 1 97.56 219 LEU A CA 1
ATOM 1684 C C . LEU A 1 219 ? 13.062 25.594 -3.143 1 97.56 219 LEU A C 1
ATOM 1686 O O . LEU A 1 219 ? 11.844 25.641 -3.309 1 97.56 219 LEU A O 1
ATOM 1690 N N . ILE A 1 220 ? 13.656 25.562 -2.006 1 98.31 220 ILE A N 1
ATOM 1691 C CA . ILE A 1 220 ? 12.852 25.672 -0.792 1 98.31 220 ILE A CA 1
ATOM 1692 C C . ILE A 1 220 ? 13.531 26.625 0.192 1 98.31 220 ILE A C 1
ATOM 1694 O O . ILE A 1 220 ? 14.695 27 0.009 1 98.31 220 ILE A O 1
ATOM 1698 N N . ASP A 1 221 ? 12.781 27.109 1.171 1 98.12 221 ASP A N 1
ATOM 1699 C CA . ASP A 1 221 ? 13.305 27.812 2.334 1 98.12 221 ASP A CA 1
ATOM 1700 C C . ASP A 1 221 ? 12.859 27.141 3.633 1 98.12 221 ASP A C 1
ATOM 1702 O O . ASP A 1 221 ? 11.812 26.484 3.672 1 98.12 221 ASP A O 1
ATOM 1706 N N . LEU A 1 222 ? 13.656 27.281 4.594 1 97.56 222 LEU A N 1
ATOM 1707 C CA . LEU A 1 222 ? 13.398 26.766 5.934 1 97.56 222 LEU A CA 1
ATOM 1708 C C . LEU A 1 222 ? 13.445 27.891 6.961 1 97.56 222 LEU A C 1
ATOM 1710 O O . LEU A 1 222 ? 14.391 27.984 7.75 1 97.56 222 LEU A O 1
ATOM 1714 N N . PRO A 1 223 ? 12.383 28.625 7.059 1 94.44 223 PRO A N 1
ATOM 1715 C CA . PRO A 1 223 ? 12.43 29.891 7.816 1 94.44 223 PRO A CA 1
ATOM 1716 C C . PRO A 1 223 ? 12.57 29.656 9.32 1 94.44 223 PRO A C 1
ATOM 1718 O O . PRO A 1 223 ? 13.328 30.359 9.984 1 94.44 223 PRO A O 1
ATOM 1721 N N . ALA A 1 224 ? 11.672 28.781 9.953 1 91 224 ALA A N 1
ATOM 1722 C CA . ALA A 1 224 ? 11.727 28.531 11.398 1 91 224 ALA A CA 1
ATOM 1723 C C . ALA A 1 224 ? 11.102 27.188 11.75 1 91 224 ALA A C 1
ATOM 1725 O O . ALA A 1 224 ? 10.078 26.812 11.18 1 91 224 ALA A O 1
ATOM 1726 N N . GLY A 1 225 ? 11.797 26.562 12.664 1 92.75 225 GLY A N 1
ATOM 1727 C CA . GLY A 1 225 ? 11.211 25.328 13.164 1 92.75 225 GLY A CA 1
ATOM 1728 C C . GLY A 1 225 ? 10.953 24.312 12.07 1 92.75 225 GLY A C 1
ATOM 1729 O O . GLY A 1 225 ? 11.875 23.906 11.359 1 92.75 225 GLY A O 1
ATOM 1730 N N . ARG A 1 226 ? 9.641 24.016 11.93 1 95 226 ARG A N 1
ATOM 1731 C CA . ARG A 1 226 ? 9.281 22.984 10.961 1 95 226 ARG A CA 1
ATOM 1732 C C . ARG A 1 226 ? 8.594 23.594 9.742 1 95 226 ARG A C 1
ATOM 1734 O O . ARG A 1 226 ? 7.992 22.875 8.938 1 95 226 ARG A O 1
ATOM 1741 N N . LEU A 1 227 ? 8.742 24.875 9.641 1 96.81 227 LEU A N 1
ATOM 1742 C CA . LEU A 1 227 ? 8.164 25.562 8.492 1 96.81 227 LEU A CA 1
ATOM 1743 C C . LEU A 1 227 ? 8.992 25.297 7.234 1 96.81 227 LEU A C 1
ATOM 1745 O O . LEU A 1 227 ? 10.219 25.312 7.285 1 96.81 227 LEU A O 1
ATOM 1749 N N . VAL A 1 228 ? 8.297 25.062 6.152 1 97.81 228 VAL A N 1
ATOM 1750 C CA . VAL A 1 228 ? 8.906 24.891 4.84 1 97.81 228 VAL A CA 1
ATOM 1751 C C . VAL A 1 228 ? 8.203 25.797 3.824 1 97.81 228 VAL A C 1
ATOM 1753 O O . VAL A 1 228 ? 6.977 25.906 3.828 1 97.81 228 VAL A O 1
ATOM 1756 N N . THR A 1 229 ? 8.953 26.5 3.082 1 97.38 229 THR A N 1
ATOM 1757 C CA . THR A 1 229 ? 8.43 27.266 1.957 1 97.38 229 THR A CA 1
ATOM 1758 C C . THR A 1 229 ? 8.914 26.688 0.633 1 97.38 229 THR A C 1
ATOM 1760 O O . THR A 1 229 ? 10.125 26.594 0.398 1 97.38 229 THR A O 1
ATOM 1763 N N . ILE A 1 230 ? 8.047 26.234 -0.191 1 97.44 230 ILE A N 1
ATOM 1764 C CA . ILE A 1 230 ? 8.414 25.859 -1.551 1 97.44 230 ILE A CA 1
ATOM 1765 C C . ILE A 1 230 ? 8.477 27.109 -2.434 1 97.44 230 ILE A C 1
ATOM 1767 O O . ILE A 1 230 ? 7.449 27.75 -2.688 1 97.44 230 ILE A O 1
ATOM 1771 N N . ARG A 1 231 ? 9.602 27.438 -2.93 1 96.44 231 ARG A N 1
ATOM 1772 C CA . ARG A 1 231 ? 9.828 28.656 -3.688 1 96.44 231 ARG A CA 1
ATOM 1773 C C . ARG A 1 231 ? 9.57 28.438 -5.172 1 96.44 231 ARG A C 1
ATOM 1775 O O . ARG A 1 231 ? 9.102 29.344 -5.867 1 96.44 231 ARG A O 1
ATOM 1782 N N . ASP A 1 232 ? 9.945 27.359 -5.605 1 94.81 232 ASP A N 1
ATOM 1783 C CA . ASP A 1 232 ? 9.797 27.016 -7.012 1 94.81 232 ASP A CA 1
ATOM 1784 C C . ASP A 1 232 ? 9.266 25.594 -7.168 1 94.81 232 ASP A C 1
ATOM 1786 O O . ASP A 1 232 ? 10.039 24.641 -7.25 1 94.81 232 ASP A O 1
ATOM 1790 N N . ARG A 1 233 ? 7.98 25.469 -7.273 1 95.38 233 ARG A N 1
ATOM 1791 C CA . ARG A 1 233 ? 7.328 24.156 -7.309 1 95.38 233 ARG A CA 1
ATOM 1792 C C . ARG A 1 233 ? 7.75 23.375 -8.547 1 95.38 233 ARG A C 1
ATOM 1794 O O . ARG A 1 233 ? 8.031 22.172 -8.453 1 95.38 233 ARG A O 1
ATOM 1801 N N . ASP A 1 234 ? 7.789 24.031 -9.688 1 94.38 234 ASP A N 1
ATOM 1802 C CA . ASP A 1 234 ? 8.141 23.359 -10.93 1 94.38 234 ASP A CA 1
ATOM 1803 C C . ASP A 1 234 ? 9.547 22.75 -10.852 1 94.38 234 ASP A C 1
ATOM 1805 O O . ASP A 1 234 ? 9.75 21.594 -11.227 1 94.38 234 ASP A O 1
ATOM 1809 N N . ALA A 1 235 ? 10.445 23.531 -10.398 1 95.81 235 ALA A N 1
ATOM 1810 C CA . ALA A 1 235 ? 11.82 23.062 -10.281 1 95.81 235 ALA A CA 1
ATOM 1811 C C . ALA A 1 235 ? 11.914 21.922 -9.266 1 95.81 235 ALA A C 1
ATOM 1813 O O . ALA A 1 235 ? 12.703 20.984 -9.445 1 95.81 235 ALA A O 1
ATOM 1814 N N . LEU A 1 236 ? 11.125 22.031 -8.188 1 96.94 236 LEU A N 1
ATOM 1815 C CA . LEU A 1 236 ? 11.117 20.969 -7.184 1 96.94 236 LEU A CA 1
ATOM 1816 C C . LEU A 1 236 ? 10.547 19.672 -7.758 1 96.94 236 LEU A C 1
ATOM 1818 O O . LEU A 1 236 ? 11.023 18.594 -7.445 1 96.94 236 LEU A O 1
ATOM 1822 N N . GLU A 1 237 ? 9.516 19.781 -8.602 1 96.19 237 GLU A N 1
ATOM 1823 C CA . GLU A 1 237 ? 8.945 18.625 -9.281 1 96.19 237 GLU A CA 1
ATOM 1824 C C . GLU A 1 237 ? 9.969 17.969 -10.211 1 96.19 237 GLU A C 1
ATOM 1826 O O . GLU A 1 237 ? 10.016 16.734 -10.32 1 96.19 237 GLU A O 1
ATOM 1831 N N . GLU A 1 238 ? 10.789 18.766 -10.82 1 96.06 238 GLU A N 1
ATOM 1832 C CA . GLU A 1 238 ? 11.852 18.219 -11.664 1 96.06 238 GLU A CA 1
ATOM 1833 C C . GLU A 1 238 ? 12.859 17.438 -10.844 1 96.06 238 GLU A C 1
ATOM 1835 O O . GLU A 1 238 ? 13.336 16.391 -11.273 1 96.06 238 GLU A O 1
ATOM 1840 N N . ARG A 1 239 ? 13.148 17.969 -9.641 1 96.25 239 ARG A N 1
ATOM 1841 C CA . ARG A 1 239 ? 14.078 17.266 -8.758 1 96.25 239 ARG A CA 1
ATOM 1842 C C . ARG A 1 239 ? 13.492 15.945 -8.281 1 96.25 239 ARG A C 1
ATOM 1844 O O . ARG A 1 239 ? 14.227 14.977 -8.078 1 96.25 239 ARG A O 1
ATOM 1851 N N . ALA A 1 240 ? 12.172 15.906 -8.117 1 97 240 ALA A N 1
ATOM 1852 C CA . ALA A 1 240 ? 11.492 14.719 -7.602 1 97 240 ALA A CA 1
ATOM 1853 C C . ALA A 1 240 ? 11.492 13.594 -8.633 1 97 240 ALA A C 1
ATOM 1855 O O . ALA A 1 240 ? 11.336 12.422 -8.281 1 97 240 ALA A O 1
ATOM 1856 N N . GLU A 1 241 ? 11.5 13.766 -10 1 89.5 241 GLU A N 1
ATOM 1857 C CA . GLU A 1 241 ? 11.398 12.773 -11.07 1 89.5 241 GLU A CA 1
ATOM 1858 C C . GLU A 1 241 ? 12.75 12.57 -11.758 1 89.5 241 GLU A C 1
ATOM 1860 O O . GLU A 1 241 ? 12.891 11.68 -12.602 1 89.5 241 GLU A O 1
ATOM 1865 N N . ALA A 1 242 ? 13.961 12.828 -11.078 1 63.03 242 ALA A N 1
ATOM 1866 C CA . ALA A 1 242 ? 15.297 12.812 -11.672 1 63.03 242 ALA A CA 1
ATOM 1867 C C . ALA A 1 242 ? 15.273 13.391 -13.086 1 63.03 242 ALA A C 1
ATOM 1869 O O . ALA A 1 242 ? 14.281 13.234 -13.805 1 63.03 242 ALA A O 1
ATOM 1870 N N . ALA A 1 243 ? 16.156 14.438 -13.453 1 41.09 243 ALA A N 1
ATOM 1871 C CA . ALA A 1 243 ? 16.5 14.969 -14.773 1 41.09 243 ALA A CA 1
ATOM 1872 C C . ALA A 1 243 ? 16.922 13.852 -15.719 1 41.09 243 ALA A C 1
ATOM 1874 O O . ALA A 1 243 ? 17.516 12.852 -15.281 1 41.09 243 ALA A O 1
ATOM 1875 N N . MET B 1 1 ? 5.297 -6.312 -47.469 1 26.11 1 MET B N 1
ATOM 1876 C CA . MET B 1 1 ? 4.492 -7.344 -46.812 1 26.11 1 MET B CA 1
ATOM 1877 C C . MET B 1 1 ? 4.164 -6.961 -45.375 1 26.11 1 MET B C 1
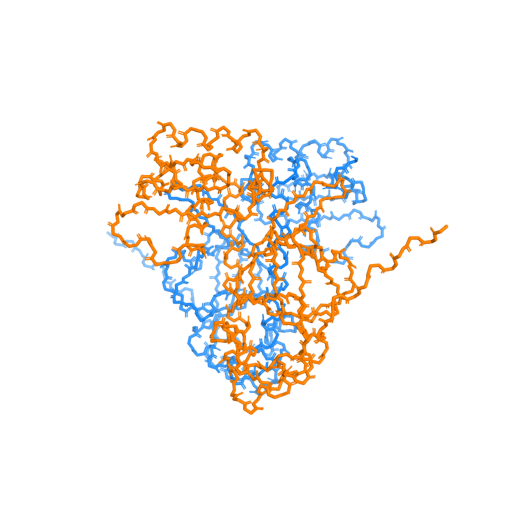ATOM 1879 O O . MET B 1 1 ? 5.066 -6.73 -44.562 1 26.11 1 MET B O 1
ATOM 1883 N N . LEU B 1 2 ? 3.006 -6.348 -45.156 1 31.08 2 LEU B N 1
ATOM 1884 C CA . LEU B 1 2 ? 2.572 -5.637 -43.938 1 31.08 2 LEU B CA 1
ATOM 1885 C C . LEU B 1 2 ? 2.492 -6.582 -42.75 1 31.08 2 LEU B C 1
ATOM 1887 O O . LEU B 1 2 ? 2.115 -7.746 -42.906 1 31.08 2 LEU B O 1
ATOM 1891 N N . PRO B 1 3 ? 3.301 -6.398 -41.688 1 33.84 3 PRO B N 1
ATOM 1892 C CA . PRO B 1 3 ? 3.395 -7.367 -40.594 1 33.84 3 PRO B CA 1
ATOM 1893 C C . PRO B 1 3 ? 2.027 -7.801 -40.062 1 33.84 3 PRO B C 1
ATOM 1895 O O . PRO B 1 3 ? 1.048 -7.062 -40.219 1 33.84 3 PRO B O 1
ATOM 1898 N N . ARG B 1 4 ? 1.65 -9.172 -40.125 1 32.81 4 ARG B N 1
ATOM 1899 C CA . ARG B 1 4 ? 0.455 -9.898 -39.719 1 32.81 4 ARG B CA 1
ATOM 1900 C C . ARG B 1 4 ? -0.022 -9.43 -38.344 1 32.81 4 ARG B C 1
ATOM 1902 O O . ARG B 1 4 ? 0.789 -9.195 -37.438 1 32.81 4 ARG B O 1
ATOM 1909 N N . SER B 1 5 ? -1.141 -8.711 -38.25 1 33.09 5 SER B N 1
ATOM 1910 C CA . SER B 1 5 ? -1.975 -8.312 -37.125 1 33.09 5 SER B CA 1
ATOM 1911 C C . SER B 1 5 ? -2.092 -9.445 -36.094 1 33.09 5 SER B C 1
ATOM 1913 O O . SER B 1 5 ? -2.408 -10.578 -36.469 1 33.09 5 SER B O 1
ATOM 1915 N N . SER B 1 6 ? -1.208 -9.617 -35.156 1 35.38 6 SER B N 1
ATOM 1916 C CA . SER B 1 6 ? -1.236 -10.602 -34.062 1 35.38 6 SER B CA 1
ATOM 1917 C C . SER B 1 6 ? -2.666 -10.914 -33.625 1 35.38 6 SER B C 1
ATOM 1919 O O . SER B 1 6 ? -3.443 -10 -33.344 1 35.38 6 SER B O 1
ATOM 1921 N N . ARG B 1 7 ? -3.393 -11.906 -34.156 1 33.94 7 ARG B N 1
ATOM 1922 C CA . ARG B 1 7 ? -4.703 -12.516 -33.969 1 33.94 7 ARG B CA 1
ATOM 1923 C C . ARG B 1 7 ? -5.094 -12.477 -32.5 1 33.94 7 ARG B C 1
ATOM 1925 O O . ARG B 1 7 ? -4.281 -12.797 -31.609 1 33.94 7 ARG B O 1
ATOM 1932 N N . GLY B 1 8 ? -6.008 -11.695 -32.062 1 37.88 8 GLY B N 1
ATOM 1933 C CA . GLY B 1 8 ? -6.699 -11.492 -30.797 1 37.88 8 GLY B CA 1
ATOM 1934 C C . GLY B 1 8 ? -7.059 -12.789 -30.094 1 37.88 8 GLY B C 1
ATOM 1935 O O . GLY B 1 8 ? -7.59 -13.711 -30.719 1 37.88 8 GLY B O 1
ATOM 1936 N N . ALA B 1 9 ? -6.242 -13.312 -29.203 1 41.25 9 ALA B N 1
ATOM 1937 C CA . ALA B 1 9 ? -6.535 -14.469 -28.359 1 41.25 9 ALA B CA 1
ATOM 1938 C C . ALA B 1 9 ? -8.039 -14.617 -28.125 1 41.25 9 ALA B C 1
ATOM 1940 O O . ALA B 1 9 ? -8.703 -13.664 -27.719 1 41.25 9 ALA B O 1
ATOM 1941 N N . CYS B 1 10 ? -8.758 -15.516 -28.797 1 41.69 10 CYS B N 1
ATOM 1942 C CA . CYS B 1 10 ? -10.164 -15.898 -28.797 1 41.69 10 CYS B CA 1
ATOM 1943 C C . CYS B 1 10 ? -10.688 -16.031 -27.359 1 41.69 10 CYS B C 1
ATOM 1945 O O . CYS B 1 10 ? -10.109 -16.75 -26.547 1 41.69 10 CYS B O 1
ATOM 1947 N N . ALA B 1 11 ? -11.445 -15.07 -26.797 1 52.75 11 ALA B N 1
ATOM 1948 C CA . ALA B 1 11 ? -12.258 -15.07 -25.578 1 52.75 11 ALA B CA 1
ATOM 1949 C C . ALA B 1 11 ? -13.25 -16.234 -25.578 1 52.75 11 ALA B C 1
ATOM 1951 O O . ALA B 1 11 ? -14.156 -16.281 -26.422 1 52.75 11 ALA B O 1
ATOM 1952 N N . ILE B 1 12 ? -12.781 -17.469 -25.281 1 54.16 12 ILE B N 1
ATOM 1953 C CA . ILE B 1 12 ? -13.734 -18.562 -25.156 1 54.16 12 ILE B CA 1
ATOM 1954 C C . ILE B 1 12 ? -14.602 -18.359 -23.922 1 54.16 12 ILE B C 1
ATOM 1956 O O . ILE B 1 12 ? -14.117 -17.906 -22.891 1 54.16 12 ILE B O 1
ATOM 1960 N N . HIS B 1 13 ? -15.938 -18.297 -24.094 1 59.25 13 HIS B N 1
ATOM 1961 C CA . HIS B 1 13 ? -16.891 -18.266 -22.984 1 59.25 13 HIS B CA 1
ATOM 1962 C C . HIS B 1 13 ? -16.906 -19.609 -22.25 1 59.25 13 HIS B C 1
ATOM 1964 O O . HIS B 1 13 ? -17.094 -20.656 -22.859 1 59.25 13 HIS B O 1
ATOM 1970 N N . ARG B 1 14 ? -16.203 -19.734 -21.094 1 64.69 14 ARG B N 1
ATOM 1971 C CA . ARG B 1 14 ? -16.344 -20.922 -20.25 1 64.69 14 ARG B CA 1
ATOM 1972 C C . ARG B 1 14 ? -17.25 -20.641 -19.062 1 64.69 14 ARG B C 1
ATOM 1974 O O . ARG B 1 14 ? -17.188 -19.562 -18.469 1 64.69 14 ARG B O 1
ATOM 1981 N N . PRO B 1 15 ? -18.141 -21.656 -18.844 1 69.25 15 PRO B N 1
ATOM 1982 C CA . PRO B 1 15 ? -19.078 -21.438 -17.734 1 69.25 15 PRO B CA 1
ATOM 1983 C C . PRO B 1 15 ? -18.391 -21.312 -16.391 1 69.25 15 PRO B C 1
ATOM 1985 O O . PRO B 1 15 ? -17.375 -21.984 -16.141 1 69.25 15 PRO B O 1
ATOM 1988 N N . CYS B 1 16 ? -18.844 -20.469 -15.547 1 77.44 16 CYS B N 1
ATOM 1989 C CA . CYS B 1 16 ? -18.359 -20.219 -14.195 1 77.44 16 CYS B CA 1
ATOM 1990 C C . CYS B 1 16 ? -18.438 -21.469 -13.344 1 77.44 16 CYS B C 1
ATOM 1992 O O . CYS B 1 16 ? -17.656 -21.641 -12.406 1 77.44 16 CYS B O 1
ATOM 1994 N N . ALA B 1 17 ? -19.375 -22.328 -13.758 1 74.12 17 ALA B N 1
ATOM 1995 C CA . ALA B 1 17 ? -19.594 -23.531 -12.969 1 74.12 17 ALA B CA 1
ATOM 1996 C C . ALA B 1 17 ? -18.359 -24.422 -12.961 1 74.12 17 ALA B C 1
ATOM 1998 O O . ALA B 1 17 ? -18.141 -25.188 -12.016 1 74.12 17 ALA B O 1
ATOM 1999 N N . ASP B 1 18 ? -17.531 -24.281 -13.891 1 80.56 18 ASP B N 1
ATOM 2000 C CA . ASP B 1 18 ? -16.344 -25.125 -14.008 1 80.56 18 ASP B CA 1
ATOM 2001 C C . ASP B 1 18 ? -15.094 -24.375 -13.562 1 80.56 18 ASP B C 1
ATOM 2003 O O . ASP B 1 18 ? -13.977 -24.875 -13.703 1 80.56 18 ASP B O 1
ATOM 2007 N N . CYS B 1 19 ? -15.305 -23.328 -12.969 1 89.62 19 CYS B N 1
ATOM 2008 C CA . CYS B 1 19 ? -14.164 -22.484 -12.617 1 89.62 19 CYS B CA 1
ATOM 2009 C C . CYS B 1 19 ? -13.461 -23.016 -11.375 1 89.62 19 CYS B C 1
ATOM 2011 O O . CYS B 1 19 ? -14.055 -23.094 -10.305 1 89.62 19 CYS B O 1
ATOM 2013 N N . GLN B 1 20 ? -12.188 -23.312 -11.492 1 87.88 20 GLN B N 1
ATOM 2014 C CA . GLN B 1 20 ? -11.414 -23.984 -10.445 1 87.88 20 GLN B CA 1
ATOM 2015 C C . GLN B 1 20 ? -11.102 -23.031 -9.297 1 87.88 20 GLN B C 1
ATOM 2017 O O . GLN B 1 20 ? -10.797 -23.469 -8.188 1 87.88 20 GLN B O 1
ATOM 2022 N N . VAL B 1 21 ? -11.203 -21.734 -9.547 1 91.69 21 VAL B N 1
ATOM 2023 C CA . VAL B 1 21 ? -10.797 -20.797 -8.5 1 91.69 21 VAL B CA 1
ATOM 2024 C C . VAL B 1 21 ? -12.023 -20.047 -7.984 1 91.69 21 VAL B C 1
ATOM 2026 O O . VAL B 1 21 ? -11.891 -19.062 -7.266 1 91.69 21 VAL B O 1
ATOM 2029 N N . ARG B 1 22 ? -13.211 -20.438 -8.32 1 90.38 22 ARG B N 1
ATOM 2030 C CA . ARG B 1 22 ? -14.422 -19.703 -7.973 1 90.38 22 ARG B CA 1
ATOM 2031 C C . ARG B 1 22 ? -14.516 -19.453 -6.469 1 90.38 22 ARG B C 1
ATOM 2033 O O . ARG B 1 22 ? -14.719 -18.328 -6.023 1 90.38 22 ARG B O 1
ATOM 2040 N N . ASP B 1 23 ? -14.234 -20.484 -5.688 1 90.56 23 ASP B N 1
ATOM 2041 C CA . ASP B 1 23 ? -14.453 -20.422 -4.246 1 90.56 23 ASP B CA 1
ATOM 2042 C C . ASP B 1 23 ? -13.516 -19.406 -3.588 1 90.56 23 ASP B C 1
ATOM 2044 O O . ASP B 1 23 ? -13.852 -18.828 -2.553 1 90.56 23 ASP B O 1
ATOM 2048 N N . GLN B 1 24 ? -12.391 -19.203 -4.234 1 93.06 24 GLN B N 1
ATOM 2049 C CA . GLN B 1 24 ? -11.391 -18.312 -3.646 1 93.06 24 GLN B CA 1
ATOM 2050 C C . GLN B 1 24 ? -11.422 -16.938 -4.312 1 93.06 24 GLN B C 1
ATOM 2052 O O . GLN B 1 24 ? -10.742 -16.016 -3.869 1 93.06 24 GLN B O 1
ATOM 2057 N N . SER B 1 25 ? -12.211 -16.859 -5.336 1 94.81 25 SER B N 1
ATOM 2058 C CA . SER B 1 25 ? -12.289 -15.594 -6.055 1 94.81 25 SER B CA 1
ATOM 2059 C C . SER B 1 25 ? -13.484 -14.766 -5.59 1 94.81 25 SER B C 1
ATOM 2061 O O . SER B 1 25 ? -14.242 -15.195 -4.723 1 94.81 25 SER B O 1
ATOM 2063 N N . LEU B 1 26 ? -13.594 -13.57 -6.133 1 93.75 26 LEU B N 1
ATOM 2064 C CA . LEU B 1 26 ? -14.734 -12.703 -5.832 1 93.75 26 LEU B CA 1
ATOM 2065 C C . LEU B 1 26 ? -16.047 -13.398 -6.188 1 93.75 26 LEU B C 1
ATOM 2067 O O . LEU B 1 26 ? -17.062 -13.164 -5.539 1 93.75 26 LEU B O 1
ATOM 2071 N N . CYS B 1 27 ? -15.984 -14.266 -7.129 1 92.75 27 CYS B N 1
ATOM 2072 C CA . CYS B 1 27 ? -17.172 -14.938 -7.641 1 92.75 27 CYS B CA 1
ATOM 2073 C C . CYS B 1 27 ? -17.75 -15.891 -6.605 1 92.75 27 CYS B C 1
ATOM 2075 O O . CYS B 1 27 ? -18.906 -16.297 -6.703 1 92.75 27 CYS B O 1
ATOM 2077 N N . GLY B 1 28 ? -16.938 -16.281 -5.699 1 92.12 28 GLY B N 1
ATOM 2078 C CA . GLY B 1 28 ? -17.391 -17.188 -4.652 1 92.12 28 GLY B CA 1
ATOM 2079 C C . GLY B 1 28 ? -18.469 -16.578 -3.768 1 92.12 28 GLY B C 1
ATOM 2080 O O . GLY B 1 28 ? -19.156 -17.312 -3.049 1 92.12 28 GLY B O 1
ATOM 2081 N N . SER B 1 29 ? -18.625 -15.289 -3.762 1 92.38 29 SER B N 1
ATOM 2082 C CA . SER B 1 29 ? -19.625 -14.594 -2.947 1 92.38 29 SER B CA 1
ATOM 2083 C C . SER B 1 29 ? -21 -14.656 -3.592 1 92.38 29 SER B C 1
ATOM 2085 O O . SER B 1 29 ? -22 -14.258 -2.98 1 92.38 29 SER B O 1
ATOM 2087 N N . LEU B 1 30 ? -21.141 -15.195 -4.82 1 91.94 30 LEU B N 1
ATOM 2088 C CA . LEU B 1 30 ? -22.375 -15.18 -5.586 1 91.94 30 LEU B CA 1
ATOM 2089 C C . LEU B 1 30 ? -22.984 -16.578 -5.668 1 91.94 30 LEU B C 1
ATOM 2091 O O . LEU B 1 30 ? -22.266 -17.562 -5.777 1 91.94 30 LEU B O 1
ATOM 2095 N N . SER B 1 31 ? -24.344 -16.578 -5.695 1 91 31 SER B N 1
ATOM 2096 C CA . SER B 1 31 ? -25.047 -17.828 -5.988 1 91 31 SER B CA 1
ATOM 2097 C C . SER B 1 31 ? -24.922 -18.203 -7.461 1 91 31 SER B C 1
ATOM 2099 O O . SER B 1 31 ? -24.5 -17.375 -8.281 1 91 31 SER B O 1
ATOM 2101 N N . ASP B 1 32 ? -25.344 -19.391 -7.75 1 88.38 32 ASP B N 1
ATOM 2102 C CA . ASP B 1 32 ? -25.297 -19.844 -9.141 1 88.38 32 ASP B CA 1
ATOM 2103 C C . ASP B 1 32 ? -26.156 -18.953 -10.023 1 88.38 32 ASP B C 1
ATOM 2105 O O . ASP B 1 32 ? -25.781 -18.641 -11.156 1 88.38 32 ASP B O 1
ATOM 2109 N N . GLU B 1 33 ? -27.25 -18.547 -9.5 1 88.88 33 GLU B N 1
ATOM 2110 C CA . GLU B 1 33 ? -28.156 -17.672 -10.25 1 88.88 33 GLU B CA 1
ATOM 2111 C C . GLU B 1 33 ? -27.531 -16.297 -10.477 1 88.88 33 GLU B C 1
ATOM 2113 O O . GLU B 1 33 ? -27.609 -15.758 -11.586 1 88.88 33 GLU B O 1
ATOM 2118 N N . GLU B 1 34 ? -26.875 -15.875 -9.477 1 88 34 GLU B N 1
ATOM 2119 C CA . GLU B 1 34 ? -26.281 -14.547 -9.539 1 88 34 GLU B CA 1
ATOM 2120 C C . GLU B 1 34 ? -25.078 -14.531 -10.477 1 88 34 GLU B C 1
ATOM 2122 O O . GLU B 1 34 ? -24.75 -13.5 -11.062 1 88 34 GLU B O 1
ATOM 2127 N N . LEU B 1 35 ? -24.469 -15.672 -10.625 1 90.44 35 LEU B N 1
ATOM 2128 C CA . LEU B 1 35 ? -23.281 -15.797 -11.453 1 90.44 35 LEU B CA 1
ATOM 2129 C C . LEU B 1 35 ? -23.625 -15.656 -12.93 1 90.44 35 LEU B C 1
ATOM 2131 O O . LEU B 1 35 ? -22.75 -15.398 -13.758 1 90.44 35 LEU B O 1
ATOM 2135 N N . ARG B 1 36 ? -24.828 -15.844 -13.219 1 87.38 36 ARG B N 1
ATOM 2136 C CA . ARG B 1 36 ? -25.25 -15.812 -14.617 1 87.38 36 ARG B CA 1
ATOM 2137 C C . ARG B 1 36 ? -24.984 -14.445 -15.242 1 87.38 36 ARG B C 1
ATOM 2139 O O . ARG B 1 36 ? -24.562 -14.359 -16.391 1 87.38 36 ARG B O 1
ATOM 2146 N N . SER B 1 37 ? -25.25 -13.422 -14.477 1 84.94 37 SER B N 1
ATOM 2147 C CA . SER B 1 37 ? -25.016 -12.07 -14.977 1 84.94 37 SER B CA 1
ATOM 2148 C C . SER B 1 37 ? -23.531 -11.836 -15.258 1 84.94 37 SER B C 1
ATOM 2150 O O . SER B 1 37 ? -23.172 -11.242 -16.281 1 84.94 37 SER B O 1
ATOM 2152 N N . LEU B 1 38 ? -22.688 -12.352 -14.383 1 87.38 38 LEU B N 1
ATOM 2153 C CA . LEU B 1 38 ? -21.25 -12.211 -14.586 1 87.38 38 LEU B CA 1
ATOM 2154 C C . LEU B 1 38 ? -20.766 -13.086 -15.742 1 87.38 38 LEU B C 1
ATOM 2156 O O . LEU B 1 38 ? -19.922 -12.672 -16.531 1 87.38 38 LEU B O 1
ATOM 2160 N N . ASN B 1 39 ? -21.328 -14.234 -15.766 1 87.31 39 ASN B N 1
ATOM 2161 C CA . ASN B 1 39 ? -20.969 -15.164 -16.828 1 87.31 39 ASN B CA 1
ATOM 2162 C C . ASN B 1 39 ? -21.297 -14.578 -18.203 1 87.31 39 ASN B C 1
ATOM 2164 O O . ASN B 1 39 ? -20.547 -14.797 -19.172 1 87.31 39 ASN B O 1
ATOM 2168 N N . ALA B 1 40 ? -22.328 -13.852 -18.266 1 89.06 40 ALA B N 1
ATOM 2169 C CA . ALA B 1 40 ? -22.797 -13.289 -19.531 1 89.06 40 ALA B CA 1
ATOM 2170 C C . ALA B 1 40 ? -21.812 -12.242 -20.047 1 89.06 40 ALA B C 1
ATOM 2172 O O . ALA B 1 40 ? -21.688 -12.055 -21.266 1 89.06 40 ALA B O 1
ATOM 2173 N N . ILE B 1 41 ? -21.094 -11.617 -19.234 1 89.56 41 ILE B N 1
ATOM 2174 C CA . ILE B 1 41 ? -20.234 -10.531 -19.672 1 89.56 41 ILE B CA 1
ATOM 2175 C C . ILE B 1 41 ? -18.766 -10.977 -19.641 1 89.56 41 ILE B C 1
ATOM 2177 O O . ILE B 1 41 ? -17.891 -10.305 -20.203 1 89.56 41 ILE B O 1
ATOM 2181 N N . GLY B 1 42 ? -18.5 -12.109 -19.031 1 92.06 42 GLY B N 1
ATOM 2182 C CA . GLY B 1 42 ? -17.125 -12.57 -18.844 1 92.06 42 GLY B CA 1
ATOM 2183 C C . GLY B 1 42 ? -16.562 -13.227 -20.094 1 92.06 42 GLY B C 1
ATOM 2184 O O . GLY B 1 42 ? -17.281 -13.867 -20.859 1 92.06 42 GLY B O 1
ATOM 2185 N N . ARG B 1 43 ? -15.242 -13.07 -20.266 1 93.44 43 ARG B N 1
ATOM 2186 C CA . ARG B 1 43 ? -14.508 -13.75 -21.328 1 93.44 43 ARG B CA 1
ATOM 2187 C C . ARG B 1 43 ? -13.164 -14.266 -20.828 1 93.44 43 ARG B C 1
ATOM 2189 O O . ARG B 1 43 ? -12.484 -13.594 -20.047 1 93.44 43 ARG B O 1
ATOM 2196 N N . HIS B 1 44 ? -12.867 -15.391 -21.375 1 94.75 44 HIS B N 1
ATOM 2197 C CA . HIS B 1 44 ? -11.57 -15.945 -21 1 94.75 44 HIS B CA 1
ATOM 2198 C C . HIS B 1 44 ? -10.461 -15.398 -21.891 1 94.75 44 HIS B C 1
ATOM 2200 O O . HIS B 1 44 ? -10.633 -15.297 -23.109 1 94.75 44 HIS B O 1
ATOM 2206 N N . ARG B 1 45 ? -9.383 -15.031 -21.266 1 95.75 45 ARG B N 1
ATOM 2207 C CA . ARG B 1 45 ? -8.219 -14.508 -21.984 1 95.75 45 ARG B CA 1
ATOM 2208 C C . ARG B 1 45 ? -6.949 -15.234 -21.547 1 95.75 45 ARG B C 1
ATOM 2210 O O . ARG B 1 45 ? -6.754 -15.516 -20.375 1 95.75 45 ARG B O 1
ATOM 2217 N N . LYS B 1 46 ? -6.133 -15.516 -22.547 1 97.69 46 LYS B N 1
ATOM 2218 C CA . LYS B 1 46 ? -4.82 -16.109 -22.281 1 97.69 46 LYS B CA 1
ATOM 2219 C C . LYS B 1 46 ? -3.709 -15.078 -22.484 1 97.69 46 LYS B C 1
ATOM 2221 O O . LYS B 1 46 ? -3.762 -14.281 -23.422 1 97.69 46 LYS B O 1
ATOM 2226 N N . LEU B 1 47 ? -2.766 -15.109 -21.562 1 98.19 47 LEU B N 1
ATOM 2227 C CA . LEU B 1 47 ? -1.557 -14.305 -21.688 1 98.19 47 LEU B CA 1
ATOM 2228 C C . LEU B 1 47 ? -0.311 -15.188 -21.672 1 98.19 47 LEU B C 1
ATOM 2230 O O . LEU B 1 47 ? -0.198 -16.094 -20.859 1 98.19 47 LEU B O 1
ATOM 2234 N N . GLU B 1 48 ? 0.548 -14.891 -22.578 1 98.62 48 GLU B N 1
ATOM 2235 C CA . GLU B 1 48 ? 1.864 -15.516 -22.516 1 98.62 48 GLU B CA 1
ATOM 2236 C C . GLU B 1 48 ? 2.773 -14.773 -21.531 1 98.62 48 GLU B C 1
ATOM 2238 O O . GLU B 1 48 ? 2.586 -13.586 -21.281 1 98.62 48 GLU B O 1
ATOM 2243 N N . ARG B 1 49 ? 3.734 -15.539 -21.078 1 98.25 49 ARG B N 1
ATOM 2244 C CA . ARG B 1 49 ? 4.746 -14.898 -20.234 1 98.25 49 ARG B CA 1
ATOM 2245 C C . ARG B 1 49 ? 5.301 -13.648 -20.906 1 98.25 49 ARG B C 1
ATOM 2247 O O . ARG B 1 49 ? 5.664 -13.68 -22.094 1 98.25 49 ARG B O 1
ATOM 2254 N N . GLY B 1 50 ? 5.324 -12.555 -20.141 1 98.25 50 GLY B N 1
ATOM 2255 C CA . GLY B 1 50 ? 5.891 -11.312 -20.641 1 98.25 50 GLY B CA 1
ATOM 2256 C C . GLY B 1 50 ? 4.855 -10.398 -21.281 1 98.25 50 GLY B C 1
ATOM 2257 O O . GLY B 1 50 ? 5.113 -9.211 -21.484 1 98.25 50 GLY B O 1
ATOM 2258 N N . GLN B 1 51 ? 3.686 -10.945 -21.547 1 98.5 51 GLN B N 1
ATOM 2259 C CA . GLN B 1 51 ? 2.648 -10.141 -22.172 1 98.5 51 GLN B CA 1
ATOM 2260 C C . GLN B 1 51 ? 1.973 -9.219 -21.172 1 98.5 51 GLN B C 1
ATOM 2262 O O . GLN B 1 51 ? 1.685 -9.625 -20.047 1 98.5 51 GLN B O 1
ATOM 2267 N N . THR B 1 52 ? 1.718 -7.98 -21.609 1 98 52 THR B N 1
ATOM 2268 C CA . THR B 1 52 ? 1.097 -6.969 -20.766 1 98 52 THR B CA 1
ATOM 2269 C C . THR B 1 52 ? -0.417 -6.957 -20.969 1 98 52 THR B C 1
ATOM 2271 O O . THR B 1 52 ? -0.904 -6.938 -22.094 1 98 52 THR B O 1
ATOM 2274 N N . LEU B 1 53 ? -1.127 -7.023 -19.906 1 96.88 53 LEU B N 1
ATOM 2275 C CA . LEU B 1 53 ? -2.584 -6.945 -19.922 1 96.88 53 LEU B CA 1
ATOM 2276 C C . LEU B 1 53 ? -3.047 -5.496 -20.016 1 96.88 53 LEU B C 1
ATOM 2278 O O . LEU B 1 53 ? -3.965 -5.18 -20.781 1 96.88 53 LEU B O 1
ATOM 2282 N N . LEU B 1 54 ? -2.434 -4.684 -19.203 1 95.75 54 LEU B N 1
ATOM 2283 C CA . LEU B 1 54 ? -2.787 -3.273 -19.078 1 95.75 54 LEU B CA 1
ATOM 2284 C C . LEU B 1 54 ? -1.544 -2.422 -18.844 1 95.75 54 LEU B C 1
ATOM 2286 O O . LEU B 1 54 ? -0.661 -2.805 -18.078 1 95.75 54 LEU B O 1
ATOM 2290 N N . TRP B 1 55 ? -1.512 -1.246 -19.5 1 95.88 55 TRP B N 1
ATOM 2291 C CA . TRP B 1 55 ? -0.409 -0.309 -19.297 1 95.88 55 TRP B CA 1
ATOM 2292 C C . TRP B 1 55 ? -0.822 0.835 -18.375 1 95.88 55 TRP B C 1
ATOM 2294 O O . TRP B 1 55 ? -1.932 1.36 -18.5 1 95.88 55 TRP B O 1
ATOM 2304 N N . ALA B 1 56 ? 0.1 1.187 -17.516 1 95.25 56 ALA B N 1
ATOM 2305 C CA . ALA B 1 56 ? -0.149 2.371 -16.688 1 95.25 56 ALA B CA 1
ATOM 2306 C C . ALA B 1 56 ? -0.481 3.58 -17.562 1 95.25 56 ALA B C 1
ATOM 2308 O O . ALA B 1 56 ? 0.166 3.811 -18.578 1 95.25 56 ALA B O 1
ATOM 2309 N N . GLY B 1 57 ? -1.525 4.312 -17.094 1 92.44 57 GLY B N 1
ATOM 2310 C CA . GLY B 1 57 ? -1.915 5.5 -17.828 1 92.44 57 GLY B CA 1
ATOM 2311 C C . GLY B 1 57 ? -3.006 5.238 -18.844 1 92.44 57 GLY B C 1
ATOM 2312 O O . GLY B 1 57 ? -3.693 6.164 -19.281 1 92.44 57 GLY B O 1
ATOM 2313 N N . ASP B 1 58 ? -3.178 3.973 -19.234 1 91.75 58 ASP B N 1
ATOM 2314 C CA . ASP B 1 58 ? -4.254 3.623 -20.156 1 91.75 58 ASP B CA 1
ATOM 2315 C C . ASP B 1 58 ? -5.617 3.729 -19.484 1 91.75 58 ASP B C 1
ATOM 2317 O O . ASP B 1 58 ? -5.703 3.723 -18.25 1 91.75 58 ASP B O 1
ATOM 2321 N N . GLU B 1 59 ? -6.613 3.828 -20.312 1 91.38 59 GLU B N 1
ATOM 2322 C CA . GLU B 1 59 ? -7.965 3.725 -19.766 1 91.38 59 GLU B CA 1
ATOM 2323 C C . GLU B 1 59 ? -8.195 2.357 -19.141 1 91.38 59 GLU B C 1
ATOM 2325 O O . GLU B 1 59 ? -7.844 1.328 -19.703 1 91.38 59 GLU B O 1
ATOM 2330 N N . ALA B 1 60 ? -8.68 2.426 -17.969 1 87.94 60 ALA B N 1
ATOM 2331 C CA . ALA B 1 60 ? -9.016 1.184 -17.266 1 87.94 60 ALA B CA 1
ATOM 2332 C C . ALA B 1 60 ? -10.344 0.614 -17.766 1 87.94 60 ALA B C 1
ATOM 2334 O O . ALA B 1 60 ? -11.406 0.964 -17.266 1 87.94 60 ALA B O 1
ATOM 2335 N N . LEU B 1 61 ? -10.297 -0.349 -18.594 1 90.25 61 LEU B N 1
ATOM 2336 C CA . LEU B 1 61 ? -11.516 -0.772 -19.281 1 90.25 61 LEU B CA 1
ATOM 2337 C C . LEU B 1 61 ? -11.945 -2.156 -18.797 1 90.25 61 LEU B C 1
ATOM 2339 O O . LEU B 1 61 ? -13.07 -2.586 -19.078 1 90.25 61 LEU B O 1
ATOM 2343 N N . LEU B 1 62 ? -11.039 -2.748 -18.078 1 94.06 62 LEU B N 1
ATOM 2344 C CA . LEU B 1 62 ? -11.406 -4.117 -17.734 1 94.06 62 LEU B CA 1
ATOM 2345 C C . LEU B 1 62 ? -11.031 -4.441 -16.297 1 94.06 62 LEU B C 1
ATOM 2347 O O . LEU B 1 62 ? -10.188 -3.766 -15.703 1 94.06 62 LEU B O 1
ATOM 2351 N N . CYS B 1 63 ? -11.68 -5.367 -15.75 1 95.75 63 CYS B N 1
ATOM 2352 C CA . CYS B 1 63 ? -11.359 -6.113 -14.539 1 95.75 63 CYS B CA 1
ATOM 2353 C C . CYS B 1 63 ? -11.266 -7.609 -14.828 1 95.75 63 CYS B C 1
ATOM 2355 O O . CYS B 1 63 ? -11.695 -8.07 -15.891 1 95.75 63 CYS B O 1
ATOM 2357 N N . ALA B 1 64 ? -10.688 -8.336 -13.891 1 96.75 64 ALA B N 1
ATOM 2358 C CA . ALA B 1 64 ? -10.547 -9.766 -14.156 1 96.75 64 ALA B CA 1
ATOM 2359 C C . ALA B 1 64 ? -10.336 -10.539 -12.859 1 96.75 64 ALA B C 1
ATOM 2361 O O . ALA B 1 64 ? -10.016 -9.953 -11.82 1 96.75 64 ALA B O 1
ATOM 2362 N N . ASN B 1 65 ? -10.594 -11.773 -12.93 1 96.44 65 ASN B N 1
ATOM 2363 C CA . ASN B 1 65 ? -10.094 -12.766 -11.984 1 96.44 65 ASN B CA 1
ATOM 2364 C C . ASN B 1 65 ? -8.977 -13.609 -12.594 1 96.44 65 ASN B C 1
ATOM 2366 O O . ASN B 1 65 ? -9.109 -14.102 -13.719 1 96.44 65 ASN B O 1
ATOM 2370 N N . LEU B 1 66 ? -7.91 -13.719 -11.852 1 98 66 LEU B N 1
ATOM 2371 C CA . LEU B 1 66 ? -6.824 -14.57 -12.328 1 98 66 LEU B CA 1
ATOM 2372 C C . LEU B 1 66 ? -7.137 -16.047 -12.086 1 98 66 LEU B C 1
ATOM 2374 O O . LEU B 1 66 ? -7.371 -16.453 -10.945 1 98 66 LEU B O 1
ATOM 2378 N N . LEU B 1 67 ? -7.105 -16.797 -13.141 1 96.81 67 LEU B N 1
ATOM 2379 C CA . LEU B 1 67 ? -7.465 -18.203 -13.023 1 96.81 67 LEU B CA 1
ATOM 2380 C C . LEU B 1 67 ? -6.227 -19.062 -12.773 1 96.81 67 LEU B C 1
ATOM 2382 O O . LEU B 1 67 ? -6.262 -20 -11.984 1 96.81 67 LEU B O 1
ATOM 2386 N N . SER B 1 68 ? -5.191 -18.766 -13.5 1 97 68 SER B N 1
ATOM 2387 C CA . SER B 1 68 ? -3.914 -19.453 -13.359 1 97 68 SER B CA 1
ATOM 2388 C C . SER B 1 68 ? -2.75 -18.562 -13.766 1 97 68 SER B C 1
ATOM 2390 O O . SER B 1 68 ? -2.934 -17.594 -14.516 1 97 68 SER B O 1
ATOM 2392 N N . GLY B 1 69 ? -1.56 -18.922 -13.188 1 97.5 69 GLY B N 1
ATOM 2393 C CA . GLY B 1 69 ? -0.367 -18.141 -13.461 1 97.5 69 GLY B CA 1
ATOM 2394 C C . GLY B 1 69 ? -0.111 -17.062 -12.43 1 97.5 69 GLY B C 1
ATOM 2395 O O . GLY B 1 69 ? -0.719 -17.062 -11.359 1 97.5 69 GLY B O 1
ATOM 2396 N N . VAL B 1 70 ? 0.924 -16.234 -12.734 1 98.5 70 VAL B N 1
ATOM 2397 C CA . VAL B 1 70 ? 1.296 -15.133 -11.852 1 98.5 70 VAL B CA 1
ATOM 2398 C C . VAL B 1 70 ? 1.449 -13.844 -12.656 1 98.5 70 VAL B C 1
ATOM 2400 O O . VAL B 1 70 ? 2.041 -13.852 -13.742 1 98.5 70 VAL B O 1
ATOM 2403 N N . LEU B 1 71 ? 0.815 -12.789 -12.219 1 98.81 71 LEU B N 1
ATOM 2404 C CA . LEU B 1 71 ? 0.968 -11.469 -12.805 1 98.81 71 LEU B CA 1
ATOM 2405 C C . LEU B 1 71 ? 1.736 -10.539 -11.875 1 98.81 71 LEU B C 1
ATOM 2407 O O . LEU B 1 71 ? 1.751 -10.75 -10.656 1 98.81 71 LEU B O 1
ATOM 2411 N N . LYS B 1 72 ? 2.389 -9.539 -12.445 1 98.81 72 LYS B N 1
ATOM 2412 C CA . LYS B 1 72 ? 2.99 -8.477 -11.656 1 98.81 72 LYS B CA 1
ATOM 2413 C C . LYS B 1 72 ? 2.311 -7.137 -11.93 1 98.81 72 LYS B C 1
ATOM 2415 O O . LYS B 1 72 ? 1.872 -6.875 -13.047 1 98.81 72 LYS B O 1
ATOM 2420 N N . LEU B 1 73 ? 2.211 -6.348 -10.922 1 98.62 73 LEU B N 1
ATOM 2421 C CA . LEU B 1 73 ? 1.94 -4.918 -11.016 1 98.62 73 LEU B CA 1
ATOM 2422 C C . LEU B 1 73 ? 3.23 -4.113 -10.914 1 98.62 73 LEU B C 1
ATOM 2424 O O . LEU B 1 73 ? 4.031 -4.324 -10 1 98.62 73 LEU B O 1
ATOM 2428 N N . SER B 1 74 ? 3.443 -3.178 -11.844 1 98.56 74 SER B N 1
ATOM 2429 C CA . SER B 1 74 ? 4.676 -2.398 -11.781 1 98.56 74 SER B CA 1
ATOM 2430 C C . SER B 1 74 ? 4.395 -0.908 -11.953 1 98.56 74 SER B C 1
ATOM 2432 O O . SER B 1 74 ? 3.422 -0.526 -12.609 1 98.56 74 SER B O 1
ATOM 2434 N N . ALA B 1 75 ? 5.129 -0.145 -11.312 1 97.56 75 ALA B N 1
ATOM 2435 C CA . ALA B 1 75 ? 5.227 1.304 -11.469 1 97.56 75 ALA B CA 1
ATOM 2436 C C . ALA B 1 75 ? 6.625 1.715 -11.914 1 97.56 75 ALA B C 1
ATOM 2438 O O . ALA B 1 75 ? 7.598 0.993 -11.68 1 97.56 75 ALA B O 1
ATOM 2439 N N . ALA B 1 76 ? 6.734 2.877 -12.555 1 96.5 76 ALA B N 1
ATOM 2440 C CA . ALA B 1 76 ? 8.039 3.322 -13.031 1 96.5 76 ALA B CA 1
ATOM 2441 C C . ALA B 1 76 ? 8.211 4.828 -12.852 1 96.5 76 ALA B C 1
ATOM 2443 O O . ALA B 1 76 ? 7.234 5.582 -12.914 1 96.5 76 ALA B O 1
ATOM 2444 N N . THR B 1 77 ? 9.414 5.203 -12.578 1 95.5 77 THR B N 1
ATOM 2445 C CA . THR B 1 77 ? 9.742 6.625 -12.609 1 95.5 77 THR B CA 1
ATOM 2446 C C . THR B 1 77 ? 9.75 7.148 -14.039 1 95.5 77 THR B C 1
ATOM 2448 O O . THR B 1 77 ? 9.68 6.371 -14.992 1 95.5 77 THR B O 1
ATOM 2451 N N . ALA B 1 78 ? 9.844 8.422 -14.133 1 92.25 78 ALA B N 1
ATOM 2452 C CA . ALA B 1 78 ? 9.828 9.047 -15.453 1 92.25 78 ALA B CA 1
ATOM 2453 C C . ALA B 1 78 ? 11.023 8.602 -16.281 1 92.25 78 ALA B C 1
ATOM 2455 O O . ALA B 1 78 ? 10.922 8.484 -17.516 1 92.25 78 ALA B O 1
ATOM 2456 N N . ASP B 1 79 ? 12.109 8.305 -15.625 1 93.38 79 ASP B N 1
ATOM 2457 C CA . ASP B 1 79 ? 13.305 7.906 -16.359 1 93.38 79 ASP B CA 1
ATOM 2458 C C . ASP B 1 79 ? 13.359 6.391 -16.547 1 93.38 79 ASP B C 1
ATOM 2460 O O . ASP B 1 79 ? 14.383 5.848 -16.969 1 93.38 79 ASP B O 1
ATOM 2464 N N . GLY B 1 80 ? 12.375 5.656 -16.125 1 93.38 80 GLY B N 1
ATOM 2465 C CA . GLY B 1 80 ? 12.211 4.27 -16.531 1 93.38 80 GLY B CA 1
ATOM 2466 C C . GLY B 1 80 ? 12.602 3.277 -15.453 1 93.38 80 GLY B C 1
ATOM 2467 O O . GLY B 1 80 ? 12.539 2.064 -15.664 1 93.38 80 GLY B O 1
ATOM 2468 N N . ARG B 1 81 ? 12.992 3.705 -14.266 1 95.69 81 ARG B N 1
ATOM 2469 C CA . ARG B 1 81 ? 13.273 2.77 -13.18 1 95.69 81 ARG B CA 1
ATOM 2470 C C . ARG B 1 81 ? 11.992 2.1 -12.695 1 95.69 81 ARG B C 1
ATOM 2472 O O . ARG B 1 81 ? 11.086 2.771 -12.195 1 95.69 81 ARG B O 1
ATOM 2479 N N . GLU B 1 82 ? 11.984 0.771 -12.797 1 97.06 82 GLU B N 1
ATOM 2480 C CA . GLU B 1 82 ? 10.773 0.018 -12.5 1 97.06 82 GLU B CA 1
ATOM 2481 C C . GLU B 1 82 ? 10.812 -0.562 -11.086 1 97.06 82 GLU B C 1
ATOM 2483 O O . GLU B 1 82 ? 11.859 -1.024 -10.633 1 97.06 82 GLU B O 1
ATOM 2488 N N . GLN B 1 83 ? 9.742 -0.465 -10.445 1 98.69 83 GLN B N 1
ATOM 2489 C CA . GLN B 1 83 ? 9.469 -1.146 -9.188 1 98.69 83 GLN B CA 1
ATOM 2490 C C . GLN B 1 83 ? 8.234 -2.037 -9.297 1 98.69 83 GLN B C 1
ATOM 2492 O O . GLN B 1 83 ? 7.156 -1.568 -9.656 1 98.69 83 GLN B O 1
ATOM 2497 N N . ILE B 1 84 ? 8.414 -3.375 -9.047 1 98.88 84 ILE B N 1
ATOM 2498 C CA . ILE B 1 84 ? 7.242 -4.238 -8.93 1 98.88 84 ILE B CA 1
ATOM 2499 C C . ILE B 1 84 ? 6.555 -4.004 -7.59 1 98.88 84 ILE B C 1
ATOM 2501 O O . ILE B 1 84 ? 7.16 -4.199 -6.531 1 98.88 84 ILE B O 1
ATOM 2505 N N . VAL B 1 85 ? 5.266 -3.617 -7.664 1 98.75 85 VAL B N 1
ATOM 2506 C CA . VAL B 1 85 ? 4.605 -3.125 -6.461 1 98.75 85 VAL B CA 1
ATOM 2507 C C . VAL B 1 85 ? 3.523 -4.109 -6.023 1 98.75 85 VAL B C 1
ATOM 2509 O O . VAL B 1 85 ? 2.846 -3.891 -5.016 1 98.75 85 VAL B O 1
ATOM 2512 N N . GLY B 1 86 ? 3.369 -5.18 -6.727 1 98.31 86 GLY B N 1
ATOM 2513 C CA . GLY B 1 86 ? 2.424 -6.23 -6.383 1 98.31 86 GLY B CA 1
ATOM 2514 C C . GLY B 1 86 ? 2.572 -7.473 -7.234 1 98.31 86 GLY B C 1
ATOM 2515 O O . GLY B 1 86 ? 3.055 -7.402 -8.367 1 98.31 86 GLY B O 1
ATOM 2516 N N . LEU B 1 87 ? 2.207 -8.586 -6.66 1 98.44 87 LEU B N 1
ATOM 2517 C CA . LEU B 1 87 ? 2.08 -9.867 -7.355 1 98.44 87 LEU B CA 1
ATOM 2518 C C . LEU B 1 87 ? 0.674 -10.43 -7.199 1 98.44 87 LEU B C 1
ATOM 2520 O O . LEU B 1 87 ? 0.08 -10.344 -6.121 1 98.44 87 LEU B O 1
ATOM 2524 N N . LEU B 1 88 ? 0.202 -10.93 -8.25 1 98.38 88 LEU B N 1
ATOM 2525 C CA . LEU B 1 88 ? -1.129 -11.531 -8.227 1 98.38 88 LEU B CA 1
ATOM 2526 C C . LEU B 1 88 ? -1.059 -13.023 -8.508 1 98.38 88 LEU B C 1
ATOM 2528 O O . LEU B 1 88 ? -0.369 -13.453 -9.438 1 98.38 88 LEU B O 1
ATOM 2532 N N . TYR B 1 89 ? -1.764 -13.734 -7.734 1 97.44 89 TYR B N 1
ATOM 2533 C CA . TYR B 1 89 ? -1.827 -15.188 -7.809 1 97.44 89 TYR B CA 1
ATOM 2534 C C . TYR B 1 89 ? -3.236 -15.656 -8.148 1 97.44 89 TYR B C 1
ATOM 2536 O O . TYR B 1 89 ? -4.176 -14.859 -8.172 1 97.44 89 TYR B O 1
ATOM 2544 N N . PRO B 1 90 ? -3.377 -16.953 -8.469 1 96.62 90 PRO B N 1
ATOM 2545 C CA . PRO B 1 90 ? -4.711 -17.453 -8.812 1 96.62 90 PRO B CA 1
ATOM 2546 C C . PRO B 1 90 ? -5.77 -17.078 -7.781 1 96.62 90 PRO B C 1
ATOM 2548 O O . PRO B 1 90 ? -5.52 -17.172 -6.578 1 96.62 90 PRO B O 1
ATOM 2551 N N . ALA B 1 91 ? -6.926 -16.609 -8.297 1 96.44 91 ALA B N 1
ATOM 2552 C CA . ALA B 1 91 ? -8.109 -16.203 -7.539 1 96.44 91 ALA B CA 1
ATOM 2553 C C . ALA B 1 91 ? -8.039 -14.719 -7.164 1 96.44 91 ALA B C 1
ATOM 2555 O O . ALA B 1 91 ? -9.023 -14.148 -6.695 1 96.44 91 ALA B O 1
ATOM 2556 N N . ASP B 1 92 ? -6.918 -14.125 -7.398 1 97.38 92 ASP B N 1
ATOM 2557 C CA . ASP B 1 92 ? -6.816 -12.703 -7.098 1 97.38 92 ASP B CA 1
ATOM 2558 C C . ASP B 1 92 ? -7.605 -11.875 -8.109 1 97.38 92 ASP B C 1
ATOM 2560 O O . ASP B 1 92 ? -7.699 -12.234 -9.281 1 97.38 92 ASP B O 1
ATOM 2564 N N . PHE B 1 93 ? -8.109 -10.789 -7.633 1 97.31 93 PHE B N 1
ATOM 2565 C CA . PHE B 1 93 ? -8.805 -9.82 -8.469 1 97.31 93 PHE B CA 1
ATOM 2566 C C . PHE B 1 93 ? -7.816 -8.891 -9.156 1 97.31 93 PHE B C 1
ATOM 2568 O O . PHE B 1 93 ? -6.855 -8.43 -8.531 1 97.31 93 PHE B O 1
ATOM 2575 N N . VAL B 1 94 ? -8.094 -8.648 -10.43 1 96.69 94 VAL B N 1
ATOM 2576 C CA . VAL B 1 94 ? -7.223 -7.812 -11.258 1 96.69 94 VAL B CA 1
ATOM 2577 C C . VAL B 1 94 ? -7.996 -6.586 -11.734 1 96.69 94 VAL B C 1
ATOM 2579 O O . VAL B 1 94 ? -9.109 -6.711 -12.258 1 96.69 94 VAL B O 1
ATOM 2582 N N . GLY B 1 95 ? -7.363 -5.438 -11.562 1 93.69 95 GLY B N 1
ATOM 2583 C CA . GLY B 1 95 ? -7.961 -4.215 -12.078 1 93.69 95 GLY B CA 1
ATOM 2584 C C . GLY B 1 95 ? -8.281 -3.207 -10.992 1 93.69 95 GLY B C 1
ATOM 2585 O O . GLY B 1 95 ? -8.047 -3.461 -9.805 1 93.69 95 GLY B O 1
ATOM 2586 N N . ARG B 1 96 ? -8.75 -2.064 -11.43 1 94.12 96 ARG B N 1
ATOM 2587 C CA . ARG B 1 96 ? -9.047 -0.931 -10.562 1 94.12 96 ARG B CA 1
ATOM 2588 C C . ARG B 1 96 ? -10.438 -0.376 -10.844 1 94.12 96 ARG B C 1
ATOM 2590 O O . ARG B 1 96 ? -10.578 0.641 -11.523 1 94.12 96 ARG B O 1
ATOM 2597 N N . PRO B 1 97 ? -11.414 -1.038 -10.234 1 93.88 97 PRO B N 1
ATOM 2598 C CA . PRO B 1 97 ? -12.75 -0.479 -10.438 1 93.88 97 PRO B CA 1
ATOM 2599 C C . PRO B 1 97 ? -12.875 0.958 -9.938 1 93.88 97 PRO B C 1
ATOM 2601 O O . PRO B 1 97 ? -12.117 1.376 -9.062 1 93.88 97 PRO B O 1
ATOM 2604 N N . PHE B 1 98 ? -13.734 1.763 -10.562 1 92.25 98 PHE B N 1
ATOM 2605 C CA . PHE B 1 98 ? -14.102 3.119 -10.172 1 92.25 98 PHE B CA 1
ATOM 2606 C C . PHE B 1 98 ? -12.977 4.098 -10.492 1 92.25 98 PHE B C 1
ATOM 2608 O O . PHE B 1 98 ? -12.914 5.191 -9.93 1 92.25 98 PHE B O 1
ATOM 2615 N N . ALA B 1 99 ? -12.023 3.619 -11.164 1 91.19 99 ALA B N 1
ATOM 2616 C CA . ALA B 1 99 ? -10.984 4.508 -11.688 1 91.19 99 ALA B CA 1
ATOM 2617 C C . ALA B 1 99 ? -11.047 4.578 -13.211 1 91.19 99 ALA B C 1
ATOM 2619 O O . ALA B 1 99 ? -11.344 3.578 -13.875 1 91.19 99 ALA B O 1
ATOM 2620 N N . GLU B 1 100 ? -10.695 5.672 -13.703 1 89.69 100 GLU B N 1
ATOM 2621 C CA . GLU B 1 100 ? -10.773 5.867 -15.148 1 89.69 100 GLU B CA 1
ATOM 2622 C C . GLU B 1 100 ? -9.523 5.344 -15.844 1 89.69 100 GLU B C 1
ATOM 2624 O O . GLU B 1 100 ? -9.578 4.91 -17 1 89.69 100 GLU B O 1
ATOM 2629 N N . SER B 1 101 ? -8.469 5.43 -15.125 1 93.75 101 SER B N 1
ATOM 2630 C CA . SER B 1 101 ? -7.211 5.004 -15.727 1 93.75 101 SER B CA 1
ATOM 2631 C C . SER B 1 101 ? -6.48 4 -14.844 1 93.75 101 SER B C 1
ATOM 2633 O O . SER B 1 101 ? -6.707 3.963 -13.625 1 93.75 101 SER B O 1
ATOM 2635 N N . ALA B 1 102 ? -5.676 3.207 -15.531 1 92.5 102 ALA B N 1
ATOM 2636 C CA . ALA B 1 102 ? -4.828 2.268 -14.805 1 92.5 102 ALA B CA 1
ATOM 2637 C C . ALA B 1 102 ? -3.648 2.986 -14.156 1 92.5 102 ALA B C 1
ATOM 2639 O O . ALA B 1 102 ? -2.994 3.816 -14.789 1 92.5 102 ALA B O 1
ATOM 2640 N N . GLU B 1 103 ? -3.395 2.654 -12.922 1 92.25 103 GLU B N 1
ATOM 2641 C CA . GLU B 1 103 ? -2.289 3.277 -12.195 1 92.25 103 GLU B CA 1
ATOM 2642 C C . GLU B 1 103 ? -0.998 2.482 -12.375 1 92.25 103 GLU B C 1
ATOM 2644 O O . GLU B 1 103 ? 0.097 3.045 -12.305 1 92.25 103 GLU B O 1
ATOM 2649 N N . HIS B 1 104 ? -1.121 1.24 -12.633 1 96.81 104 HIS B N 1
ATOM 2650 C CA . HIS B 1 104 ? 0.023 0.339 -12.703 1 96.81 104 HIS B CA 1
ATOM 2651 C C . HIS B 1 104 ? -0.037 -0.532 -13.953 1 96.81 104 HIS B C 1
ATOM 2653 O O . HIS B 1 104 ? -1.122 -0.808 -14.469 1 96.81 104 HIS B O 1
ATOM 2659 N N . THR B 1 105 ? 1.117 -0.884 -14.438 1 97.88 105 THR B N 1
ATOM 2660 C CA . THR B 1 105 ? 1.194 -1.839 -15.531 1 97.88 105 THR B CA 1
ATOM 2661 C C . THR B 1 105 ? 1.05 -3.27 -15.023 1 97.88 105 THR B C 1
ATOM 2663 O O . THR B 1 105 ? 1.627 -3.625 -13.992 1 97.88 105 THR B O 1
ATOM 2666 N N . ILE B 1 106 ? 0.24 -4.031 -15.703 1 98.25 106 ILE B N 1
ATOM 2667 C CA . ILE B 1 106 ? 0.018 -5.422 -15.312 1 98.25 106 ILE B CA 1
ATOM 2668 C C . ILE B 1 106 ? 0.567 -6.352 -16.391 1 98.25 106 ILE B C 1
ATOM 2670 O O . ILE B 1 106 ? 0.123 -6.305 -17.547 1 98.25 106 ILE B O 1
ATOM 2674 N N . THR B 1 107 ? 1.512 -7.199 -16.031 1 98.69 107 THR B N 1
ATOM 2675 C CA . THR B 1 107 ? 2.205 -8.062 -16.969 1 98.69 107 THR B CA 1
ATOM 2676 C C . THR B 1 107 ? 2.254 -9.5 -16.453 1 98.69 107 THR B C 1
ATOM 2678 O O . THR B 1 107 ? 2.41 -9.727 -15.258 1 98.69 107 THR B O 1
ATOM 2681 N N . ALA B 1 108 ? 2.133 -10.438 -17.375 1 98.88 108 ALA B N 1
ATOM 2682 C CA . ALA B 1 108 ? 2.229 -11.852 -17.016 1 98.88 108 ALA B CA 1
ATOM 2683 C C . ALA B 1 108 ? 3.676 -12.25 -16.734 1 98.88 108 ALA B C 1
ATOM 2685 O O . ALA B 1 108 ? 4.559 -12.023 -17.562 1 98.88 108 ALA B O 1
ATOM 2686 N N . LEU B 1 109 ? 3.902 -12.828 -15.578 1 98.62 109 LEU B N 1
ATOM 2687 C CA . LEU B 1 109 ? 5.219 -13.367 -15.25 1 98.62 109 LEU B CA 1
ATOM 2688 C C . LEU B 1 109 ? 5.344 -14.812 -15.711 1 98.62 109 LEU B C 1
ATOM 2690 O O . LEU B 1 109 ? 6.453 -15.344 -15.812 1 98.62 109 LEU B O 1
ATOM 2694 N N . THR B 1 110 ? 4.273 -15.477 -15.852 1 98.25 110 THR B N 1
ATOM 2695 C CA . THR B 1 110 ? 4.113 -16.812 -16.438 1 98.25 110 THR B CA 1
ATOM 2696 C C . THR B 1 110 ? 2.992 -16.812 -17.469 1 98.25 110 THR B C 1
ATOM 2698 O O . THR B 1 110 ? 2.287 -15.812 -17.641 1 98.25 110 THR B O 1
ATOM 2701 N N . ASP B 1 111 ? 2.906 -17.953 -18.172 1 98.5 111 ASP B N 1
ATOM 2702 C CA . ASP B 1 111 ? 1.631 -18.109 -18.859 1 98.5 111 ASP B CA 1
ATOM 2703 C C . ASP B 1 111 ? 0.462 -18.016 -17.891 1 98.5 111 ASP B C 1
ATOM 2705 O O . ASP B 1 111 ? 0.534 -18.562 -16.781 1 98.5 111 ASP B O 1
ATOM 2709 N N . ALA B 1 112 ? -0.565 -17.25 -18.344 1 98.38 112 ALA B N 1
ATOM 2710 C CA . ALA B 1 112 ? -1.657 -17 -17.406 1 98.38 112 ALA B CA 1
ATOM 2711 C C . ALA B 1 112 ? -3.01 -17.062 -18.109 1 98.38 112 ALA B C 1
ATOM 2713 O O . ALA B 1 112 ? -3.094 -16.844 -19.328 1 98.38 112 ALA B O 1
ATOM 2714 N N . GLN B 1 113 ? -4.004 -17.406 -17.375 1 97.81 113 GLN B N 1
ATOM 2715 C CA . GLN B 1 113 ? -5.395 -17.375 -17.812 1 97.81 113 GLN B CA 1
ATOM 2716 C C . GLN B 1 113 ? -6.234 -16.469 -16.922 1 97.81 113 GLN B C 1
ATOM 2718 O O . GLN B 1 113 ? -6.07 -16.469 -15.703 1 97.81 113 GLN B O 1
ATOM 2723 N N . LEU B 1 114 ? -7.125 -15.703 -17.578 1 97.25 114 LEU B N 1
ATOM 2724 C CA . LEU B 1 114 ? -7.961 -14.75 -16.844 1 97.25 114 LEU B CA 1
ATOM 2725 C C . LEU B 1 114 ? -9.414 -14.859 -17.281 1 97.25 114 LEU B C 1
ATOM 2727 O O . LEU B 1 114 ? -9.695 -15.219 -18.438 1 97.25 114 LEU B O 1
ATOM 2731 N N . CYS B 1 115 ? -10.258 -14.656 -16.375 1 96.44 115 CYS B N 1
ATOM 2732 C CA . CYS B 1 115 ? -11.641 -14.305 -16.672 1 96.44 115 CYS B CA 1
ATOM 2733 C C . CYS B 1 115 ? -11.828 -12.797 -16.656 1 96.44 115 CYS B C 1
ATOM 2735 O O . CYS B 1 115 ? -11.805 -12.172 -15.594 1 96.44 115 CYS B O 1
ATOM 2737 N N . VAL B 1 116 ? -12.078 -12.172 -17.766 1 96.31 116 VAL B N 1
ATOM 2738 C CA . VAL B 1 116 ? -12.047 -10.727 -17.922 1 96.31 116 VAL B CA 1
ATOM 2739 C C . VAL B 1 116 ? -13.469 -10.188 -18.062 1 96.31 116 VAL B C 1
ATOM 2741 O O . VAL B 1 116 ? -14.305 -10.805 -18.734 1 96.31 116 VAL B O 1
ATOM 2744 N N . PHE B 1 117 ? -13.664 -9.031 -17.453 1 94.88 117 PHE B N 1
ATOM 2745 C CA . PHE B 1 117 ? -14.93 -8.312 -17.5 1 94.88 117 PHE B CA 1
ATOM 2746 C C . PHE B 1 117 ? -14.727 -6.871 -17.938 1 94.88 117 PHE B C 1
ATOM 2748 O O . PHE B 1 117 ? -13.773 -6.215 -17.5 1 94.88 117 PHE B O 1
ATOM 2755 N N . PRO B 1 118 ? -15.711 -6.41 -18.766 1 95.56 118 PRO B N 1
ATOM 2756 C CA . PRO B 1 118 ? -15.688 -4.953 -18.922 1 95.56 118 PRO B CA 1
ATOM 2757 C C . PRO B 1 118 ? -15.938 -4.219 -17.609 1 95.56 118 PRO B C 1
ATOM 2759 O O . PRO B 1 118 ? -16.766 -4.652 -16.797 1 95.56 118 PRO B O 1
ATOM 2762 N N . ARG B 1 119 ? -15.242 -3.168 -17.359 1 95.44 119 ARG B N 1
ATOM 2763 C CA . ARG B 1 119 ? -15.227 -2.525 -16.047 1 95.44 119 ARG B CA 1
ATOM 2764 C C . ARG B 1 119 ? -16.609 -2.021 -15.68 1 95.44 119 ARG B C 1
ATOM 2766 O O . ARG B 1 119 ? -17.109 -2.293 -14.578 1 95.44 119 ARG B O 1
ATOM 2773 N N . LYS B 1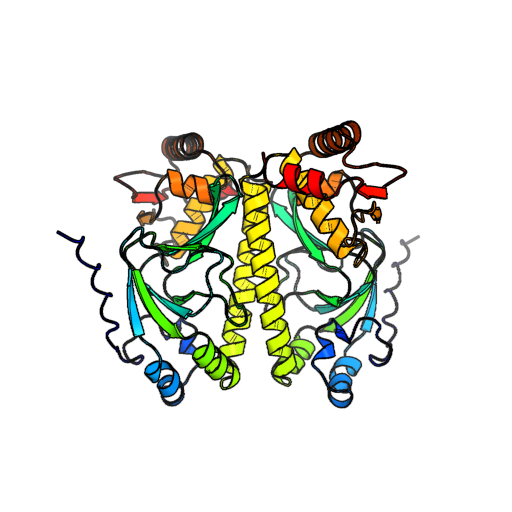 120 ? -17.297 -1.285 -16.578 1 94.75 120 LYS B N 1
ATOM 2774 C CA . LYS B 1 120 ? -18.562 -0.64 -16.219 1 94.75 120 LYS B CA 1
ATOM 2775 C C . LYS B 1 120 ? -19.625 -1.673 -15.891 1 94.75 120 LYS B C 1
ATOM 2777 O O . LYS B 1 120 ? -20.25 -1.613 -14.828 1 94.75 120 LYS B O 1
ATOM 2782 N N . PRO B 1 121 ? -19.844 -2.701 -16.781 1 94.56 121 PRO B N 1
ATOM 2783 C CA . PRO B 1 121 ? -20.797 -3.762 -16.406 1 94.56 121 PRO B CA 1
ATOM 2784 C C . PRO B 1 121 ? -20.406 -4.473 -15.117 1 94.56 121 PRO B C 1
ATOM 2786 O O . PRO B 1 121 ? -21.266 -4.859 -14.336 1 94.56 121 PRO B O 1
ATOM 2789 N N . PHE B 1 122 ? -19.156 -4.648 -14.875 1 95.06 122 PHE B N 1
ATOM 2790 C CA . PHE B 1 122 ? -18.688 -5.277 -13.641 1 95.06 122 PHE B CA 1
ATOM 2791 C C . PHE B 1 122 ? -19.062 -4.434 -12.43 1 95.06 122 PHE B C 1
ATOM 2793 O O . PHE B 1 122 ? -19.547 -4.961 -11.43 1 95.06 122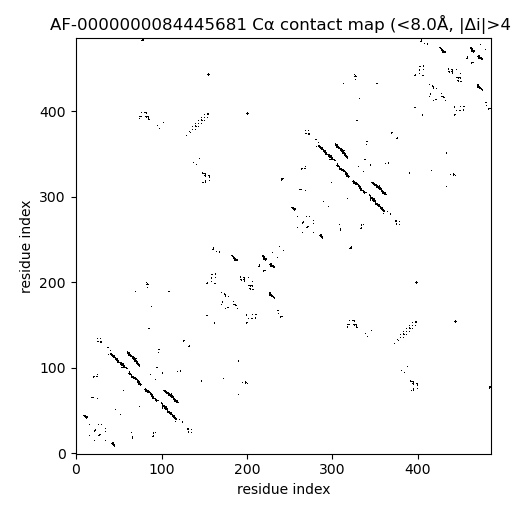 PHE B O 1
ATOM 2800 N N . GLU B 1 123 ? -18.812 -3.131 -12.531 1 95 123 GLU B N 1
ATOM 2801 C CA . GLU B 1 123 ? -19.172 -2.217 -11.453 1 95 123 GLU B CA 1
ATOM 2802 C C . GLU B 1 123 ? -20.672 -2.271 -11.156 1 95 123 GLU B C 1
ATOM 2804 O O . GLU B 1 123 ? -21.078 -2.211 -9.992 1 95 123 GLU B O 1
ATOM 2809 N N . GLU B 1 124 ? -21.438 -2.393 -12.172 1 94.06 124 GLU B N 1
ATOM 2810 C CA . GLU B 1 124 ? -22.875 -2.531 -11.984 1 94.06 124 GLU B CA 1
ATOM 2811 C C . GLU B 1 124 ? -23.219 -3.807 -11.227 1 94.06 124 GLU B C 1
ATOM 2813 O O . GLU B 1 124 ? -24.078 -3.797 -10.336 1 94.06 124 GLU B O 1
ATOM 2818 N N . THR B 1 125 ? -22.547 -4.867 -11.602 1 92.44 125 THR B N 1
ATOM 2819 C CA . THR B 1 125 ? -22.75 -6.133 -10.898 1 92.44 125 THR B CA 1
ATOM 2820 C C . THR B 1 125 ? -22.344 -6.012 -9.438 1 92.44 125 THR B C 1
ATOM 2822 O O . THR B 1 125 ? -23.047 -6.516 -8.555 1 92.44 125 THR B O 1
ATOM 2825 N N . LEU B 1 126 ? -21.234 -5.348 -9.188 1 91.81 126 LEU B N 1
ATOM 2826 C CA . LEU B 1 126 ? -20.781 -5.109 -7.824 1 91.81 126 LEU B CA 1
ATOM 2827 C C . LEU B 1 126 ? -21.859 -4.383 -7.012 1 91.81 126 LEU B C 1
ATOM 2829 O O . LEU B 1 126 ? -22.156 -4.766 -5.879 1 91.81 126 LEU B O 1
ATOM 2833 N N . GLU B 1 127 ? -22.422 -3.418 -7.617 1 91.19 127 GLU B N 1
ATOM 2834 C CA . GLU B 1 127 ? -23.422 -2.592 -6.941 1 91.19 127 GLU B CA 1
ATOM 2835 C C . GLU B 1 127 ? -24.688 -3.387 -6.648 1 91.19 127 GLU B C 1
ATOM 2837 O O . GLU B 1 127 ? -25.391 -3.115 -5.668 1 91.19 127 GLU B O 1
ATOM 2842 N N . GLU B 1 128 ? -24.938 -4.352 -7.465 1 92.5 128 GLU B N 1
ATOM 2843 C CA . GLU B 1 128 ? -26.156 -5.145 -7.336 1 92.5 128 GLU B CA 1
ATOM 2844 C C . GLU B 1 128 ? -25.984 -6.27 -6.32 1 92.5 128 GLU B C 1
ATOM 2846 O O . GLU B 1 128 ? -26.953 -6.863 -5.863 1 92.5 128 GLU B O 1
ATOM 2851 N N . HIS B 1 129 ? -24.781 -6.574 -6.035 1 93.5 129 HIS B N 1
ATOM 2852 C CA . HIS B 1 129 ? -24.531 -7.699 -5.145 1 93.5 129 HIS B CA 1
ATOM 2853 C C . HIS B 1 129 ? -23.641 -7.281 -3.977 1 93.5 129 HIS B C 1
ATOM 2855 O O . HIS B 1 129 ? -22.406 -7.371 -4.059 1 93.5 129 HIS B O 1
ATOM 2861 N N . VAL B 1 130 ? -24.25 -7.055 -2.857 1 92.25 130 VAL B N 1
ATOM 2862 C CA . VAL B 1 130 ? -23.594 -6.445 -1.706 1 92.25 130 VAL B CA 1
ATOM 2863 C C . VAL B 1 130 ? -22.547 -7.395 -1.146 1 92.25 130 VAL B C 1
ATOM 2865 O O . VAL B 1 130 ? -21.5 -6.957 -0.675 1 92.25 130 VAL B O 1
ATOM 2868 N N . ARG B 1 131 ? -22.828 -8.617 -1.185 1 93.75 131 ARG B N 1
ATOM 2869 C CA . ARG B 1 131 ? -21.875 -9.594 -0.665 1 93.75 131 ARG B CA 1
ATOM 2870 C C . ARG B 1 131 ? -20.578 -9.57 -1.471 1 93.75 131 ARG B C 1
ATOM 2872 O O . ARG B 1 131 ? -19.484 -9.727 -0.912 1 93.75 131 ARG B O 1
ATOM 2879 N N . MET B 1 132 ? -20.734 -9.391 -2.723 1 94.69 132 MET B N 1
ATOM 2880 C CA . MET B 1 132 ? -19.562 -9.32 -3.59 1 94.69 132 MET B CA 1
ATOM 2881 C C . MET B 1 132 ? -18.75 -8.062 -3.318 1 94.69 132 MET B C 1
ATOM 2883 O O . MET B 1 132 ? -17.516 -8.102 -3.256 1 94.69 132 MET B O 1
ATOM 2887 N N . GLU B 1 133 ? -19.438 -6.973 -3.158 1 95.19 133 GLU B N 1
ATOM 2888 C CA . GLU B 1 133 ? -18.766 -5.711 -2.859 1 95.19 133 GLU B CA 1
ATOM 2889 C C . GLU B 1 133 ? -18.047 -5.77 -1.52 1 95.19 133 GLU B C 1
ATOM 2891 O O . GLU B 1 133 ? -16.906 -5.285 -1.396 1 95.19 133 GLU B O 1
ATOM 2896 N N . ARG B 1 134 ? -18.641 -6.371 -0.598 1 95.25 134 ARG B N 1
ATOM 2897 C CA . ARG B 1 134 ? -18.047 -6.531 0.724 1 95.25 134 ARG B CA 1
ATOM 2898 C C . ARG B 1 134 ? -16.797 -7.406 0.659 1 95.25 134 ARG B C 1
ATOM 2900 O O . ARG B 1 134 ? -15.797 -7.113 1.31 1 95.25 134 ARG B O 1
ATOM 2907 N N . LEU B 1 135 ? -16.891 -8.414 -0.103 1 95.94 135 LEU B N 1
ATOM 2908 C CA . LEU B 1 135 ? -15.727 -9.281 -0.26 1 95.94 135 LEU B CA 1
ATOM 2909 C C . LEU B 1 135 ? -14.578 -8.531 -0.93 1 95.94 135 LEU B C 1
ATOM 2911 O O . LEU B 1 135 ? -13.422 -8.664 -0.523 1 95.94 135 LEU B O 1
ATOM 2915 N N . LEU B 1 136 ? -14.883 -7.746 -1.911 1 97.19 136 LEU B N 1
ATOM 2916 C CA . LEU B 1 136 ? -13.852 -6.941 -2.555 1 97.19 136 LEU B CA 1
ATOM 2917 C C . LEU B 1 136 ? -13.234 -5.961 -1.566 1 97.19 136 LEU B C 1
ATOM 2919 O O . LEU B 1 136 ? -12.016 -5.762 -1.566 1 97.19 136 LEU B O 1
ATOM 2923 N N . LEU B 1 137 ? -14.016 -5.363 -0.722 1 97.31 137 LEU B N 1
ATOM 2924 C CA . LEU B 1 137 ? -13.516 -4.453 0.301 1 97.31 137 LEU B CA 1
ATOM 2925 C C . LEU B 1 137 ? -12.547 -5.168 1.236 1 97.31 137 LEU B C 1
ATOM 2927 O O . LEU B 1 137 ? -11.438 -4.684 1.48 1 97.31 137 LEU B O 1
ATOM 2931 N N . ARG B 1 138 ? -12.945 -6.312 1.712 1 96.31 138 ARG B N 1
ATOM 2932 C CA . ARG B 1 138 ? -12.102 -7.074 2.621 1 96.31 138 ARG B CA 1
ATOM 2933 C C . ARG B 1 138 ? -10.781 -7.453 1.956 1 96.31 138 ARG B C 1
ATOM 2935 O O . ARG B 1 138 ? -9.719 -7.352 2.572 1 96.31 138 ARG B O 1
ATOM 2942 N N . ARG B 1 139 ? -10.828 -7.812 0.742 1 96.81 139 ARG B N 1
ATOM 2943 C CA . ARG B 1 139 ? -9.625 -8.18 0.002 1 96.81 139 ARG B CA 1
ATOM 2944 C C . ARG B 1 139 ? -8.727 -6.965 -0.224 1 96.81 139 ARG B C 1
ATOM 2946 O O . ARG B 1 139 ? -7.504 -7.078 -0.173 1 96.81 139 ARG B O 1
ATOM 2953 N N . THR B 1 140 ? -9.352 -5.875 -0.519 1 97.69 140 THR B N 1
ATOM 2954 C CA . THR B 1 140 ? -8.578 -4.656 -0.739 1 97.69 140 THR B CA 1
ATOM 2955 C C . THR B 1 140 ? -7.895 -4.207 0.549 1 97.69 140 THR B C 1
ATOM 2957 O O . THR B 1 140 ? -6.746 -3.762 0.524 1 97.69 140 THR B O 1
ATOM 2960 N N . LEU B 1 141 ? -8.594 -4.312 1.627 1 97.19 141 LEU B N 1
ATOM 2961 C CA . LEU B 1 141 ? -8.008 -3.986 2.922 1 97.19 141 LEU B CA 1
ATOM 2962 C C . LEU B 1 141 ? -6.801 -4.875 3.207 1 97.19 141 LEU B C 1
ATOM 2964 O O . LEU B 1 141 ? -5.77 -4.391 3.684 1 97.19 141 LEU B O 1
ATOM 2968 N N . ALA B 1 142 ? -6.891 -6.098 2.904 1 96.56 142 ALA B N 1
ATOM 2969 C CA . ALA B 1 142 ? -5.781 -7.023 3.098 1 96.56 142 ALA B CA 1
ATOM 2970 C C . ALA B 1 142 ? -4.613 -6.684 2.174 1 96.56 142 ALA B C 1
ATOM 2972 O O . ALA B 1 142 ? -3.451 -6.746 2.582 1 96.56 142 ALA B O 1
ATOM 2973 N N . ALA B 1 143 ? -4.945 -6.367 0.938 1 97.5 143 ALA B N 1
ATOM 2974 C CA . ALA B 1 143 ? -3.914 -5.965 -0.014 1 97.5 143 ALA B CA 1
ATOM 2975 C C . ALA B 1 143 ? -3.189 -4.707 0.462 1 97.5 143 ALA B C 1
ATOM 2977 O O . ALA B 1 143 ? -1.979 -4.57 0.268 1 97.5 143 ALA B O 1
ATOM 2978 N N . LEU B 1 144 ? -3.93 -3.811 1.059 1 98 144 LEU B N 1
ATOM 2979 C CA . LEU B 1 144 ? -3.336 -2.598 1.609 1 98 144 LEU B CA 1
ATOM 2980 C C . LEU B 1 144 ? -2.387 -2.93 2.756 1 98 144 LEU B C 1
ATOM 2982 O O . LEU B 1 144 ? -1.286 -2.379 2.838 1 98 144 LEU B O 1
ATOM 2986 N N . ASP B 1 145 ? -2.795 -3.811 3.625 1 97 145 ASP B N 1
ATOM 2987 C CA . ASP B 1 145 ? -1.91 -4.281 4.688 1 97 145 ASP B CA 1
ATOM 2988 C C . ASP B 1 145 ? -0.617 -4.855 4.109 1 97 145 ASP B C 1
ATOM 2990 O O . ASP B 1 145 ? 0.474 -4.547 4.594 1 97 145 ASP B O 1
ATOM 2994 N N . ASP B 1 146 ? -0.739 -5.645 3.1 1 96.75 146 ASP B N 1
ATOM 2995 C CA . ASP B 1 146 ? 0.414 -6.266 2.455 1 96.75 146 ASP B CA 1
ATOM 2996 C C . ASP B 1 146 ? 1.347 -5.211 1.863 1 96.75 146 ASP B C 1
ATOM 2998 O O . ASP B 1 146 ? 2.568 -5.316 1.984 1 96.75 146 ASP B O 1
ATOM 3002 N N . ALA B 1 147 ? 0.735 -4.258 1.215 1 98.25 147 ALA B N 1
ATOM 3003 C CA . ALA B 1 147 ? 1.531 -3.191 0.61 1 98.25 147 ALA B CA 1
ATOM 3004 C C . ALA B 1 147 ? 2.311 -2.42 1.672 1 98.25 147 ALA B C 1
ATOM 3006 O O . ALA B 1 147 ? 3.48 -2.082 1.469 1 98.25 147 ALA B O 1
ATOM 3007 N N . ARG B 1 148 ? 1.721 -2.172 2.787 1 98.12 148 ARG B N 1
ATOM 3008 C CA . ARG B 1 148 ? 2.371 -1.444 3.871 1 98.12 148 ARG B CA 1
ATOM 3009 C C . ARG B 1 148 ? 3.494 -2.271 4.488 1 98.12 148 ARG B C 1
ATOM 3011 O O . ARG B 1 148 ? 4.547 -1.734 4.844 1 98.12 148 ARG B O 1
ATOM 3018 N N . ASN B 1 149 ? 3.291 -3.5 4.566 1 96.5 149 ASN B N 1
ATOM 3019 C CA . ASN B 1 149 ? 4.363 -4.375 5.023 1 96.5 149 ASN B CA 1
ATOM 3020 C C . ASN B 1 149 ? 5.543 -4.367 4.055 1 96.5 149 ASN B C 1
ATOM 3022 O O . ASN B 1 149 ? 6.699 -4.445 4.473 1 96.5 149 ASN B O 1
ATOM 3026 N N . ARG B 1 150 ? 5.223 -4.301 2.82 1 98.12 150 ARG B N 1
ATOM 3027 C CA . ARG B 1 150 ? 6.277 -4.215 1.817 1 98.12 150 ARG B CA 1
ATOM 3028 C C . ARG B 1 150 ? 7.062 -2.916 1.962 1 98.12 150 ARG B C 1
ATOM 3030 O O . ARG 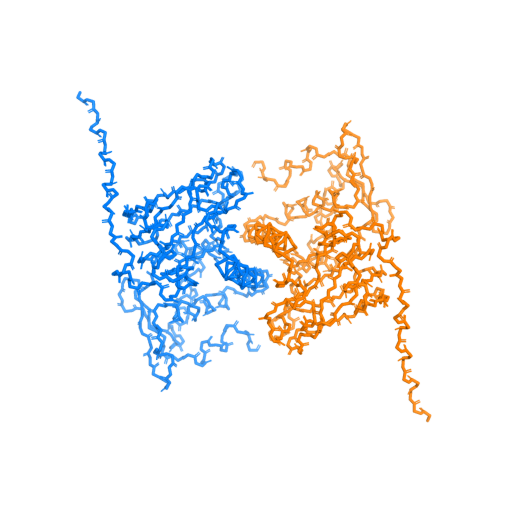B 1 150 ? 8.273 -2.887 1.727 1 98.12 150 ARG B O 1
ATOM 3037 N N . MET B 1 151 ? 6.391 -1.877 2.352 1 98.69 151 MET B N 1
ATOM 3038 C CA . MET B 1 151 ? 7.082 -0.618 2.605 1 98.69 151 MET B CA 1
ATOM 3039 C C . MET B 1 151 ? 8.133 -0.787 3.699 1 98.69 151 MET B C 1
ATOM 3041 O O . MET B 1 151 ? 9.242 -0.259 3.588 1 98.69 151 MET B O 1
ATOM 3045 N N . LEU B 1 152 ? 7.734 -1.49 4.73 1 98.38 152 LEU B N 1
ATOM 3046 C CA . LEU B 1 152 ? 8.695 -1.77 5.793 1 98.38 152 LEU B CA 1
ATOM 3047 C C . LEU B 1 152 ? 9.906 -2.52 5.246 1 98.38 152 LEU B C 1
ATOM 3049 O O . LEU B 1 152 ? 11.047 -2.174 5.559 1 98.38 152 LEU B O 1
ATOM 3053 N N . LEU B 1 153 ? 9.656 -3.504 4.457 1 98.25 153 LEU B N 1
ATOM 3054 C CA . LEU B 1 153 ? 10.711 -4.301 3.846 1 98.25 153 LEU B CA 1
ATOM 3055 C C . LEU B 1 153 ? 11.648 -3.42 3.021 1 98.25 153 LEU B C 1
ATOM 3057 O O . LEU B 1 153 ? 12.867 -3.451 3.213 1 98.25 153 LEU B O 1
ATOM 3061 N N . LEU B 1 154 ? 11.094 -2.609 2.186 1 98.56 154 LEU B N 1
ATOM 3062 C CA . LEU B 1 154 ? 11.852 -1.761 1.272 1 98.56 154 LEU B CA 1
ATOM 3063 C C . LEU B 1 154 ? 12.625 -0.692 2.039 1 98.56 154 LEU B C 1
ATOM 3065 O O . LEU B 1 154 ? 13.75 -0.354 1.674 1 98.56 154 LEU B O 1
ATOM 3069 N N . GLY B 1 155 ? 12.023 -0.255 3.064 1 98.06 155 GLY B N 1
ATOM 3070 C CA . GLY B 1 155 ? 12.562 0.916 3.738 1 98.06 155 GLY B CA 1
ATOM 3071 C C . GLY B 1 155 ? 13.578 0.573 4.809 1 98.06 155 GLY B C 1
ATOM 3072 O O . GLY B 1 155 ? 14.438 1.396 5.148 1 98.06 155 GLY B O 1
ATOM 3073 N N . ARG B 1 156 ? 13.555 -0.704 5.32 1 97.94 156 ARG B N 1
ATOM 3074 C CA . ARG B 1 156 ? 14.352 -0.88 6.531 1 97.94 156 ARG B CA 1
ATOM 3075 C C . ARG B 1 156 ? 15.18 -2.158 6.461 1 97.94 156 ARG B C 1
ATOM 3077 O O . ARG B 1 156 ? 16.203 -2.275 7.137 1 97.94 156 ARG B O 1
ATOM 3084 N N . LYS B 1 157 ? 14.805 -3.125 5.82 1 98 157 LYS B N 1
ATOM 3085 C CA . LYS B 1 157 ? 15.484 -4.414 5.859 1 98 157 LYS B CA 1
ATOM 3086 C C . LYS B 1 157 ? 16.75 -4.391 5.016 1 98 157 LYS B C 1
ATOM 3088 O O . LYS B 1 157 ? 16.812 -3.688 4.004 1 98 157 LYS B O 1
ATOM 3093 N N . THR B 1 158 ? 17.734 -5.18 5.453 1 97.56 158 THR B N 1
ATOM 3094 C CA . THR B 1 158 ? 18.953 -5.367 4.676 1 97.56 158 THR B CA 1
ATOM 3095 C C . THR B 1 158 ? 18.688 -6.238 3.449 1 97.56 158 THR B C 1
ATOM 3097 O O . THR B 1 158 ? 17.625 -6.863 3.348 1 97.56 158 THR B O 1
ATOM 3100 N N . ALA B 1 159 ? 19.656 -6.281 2.568 1 98.25 159 ALA B N 1
ATOM 3101 C CA . ALA B 1 159 ? 19.531 -7.07 1.349 1 98.25 159 ALA B CA 1
ATOM 3102 C C . ALA B 1 159 ? 19.25 -8.539 1.673 1 98.25 159 ALA B C 1
ATOM 3104 O O . ALA B 1 159 ? 18.391 -9.172 1.047 1 98.25 159 ALA B O 1
ATOM 3105 N N . GLU B 1 160 ? 19.953 -9.078 2.623 1 98.25 160 GLU B N 1
ATOM 3106 C CA . GLU B 1 160 ? 19.766 -10.484 2.982 1 98.25 160 GLU B CA 1
ATOM 3107 C C . GLU B 1 160 ? 18.375 -10.711 3.584 1 98.25 160 GLU B C 1
ATOM 3109 O O . GLU B 1 160 ? 17.703 -11.688 3.246 1 98.25 160 GLU B O 1
ATOM 3114 N N . GLU B 1 161 ? 18.016 -9.797 4.48 1 98.5 161 GLU B N 1
ATOM 3115 C CA . GLU B 1 161 ? 16.672 -9.883 5.066 1 98.5 161 GLU B CA 1
ATOM 3116 C C . GLU B 1 161 ? 15.594 -9.836 3.994 1 98.5 161 GLU B C 1
ATOM 3118 O O . GLU B 1 161 ? 14.609 -10.57 4.062 1 98.5 161 GLU B O 1
ATOM 3123 N N . LYS B 1 162 ? 15.789 -8.969 3.031 1 98.62 162 LYS B N 1
ATOM 3124 C CA . LYS B 1 162 ? 14.828 -8.805 1.944 1 98.62 162 LYS B CA 1
ATOM 3125 C C . LYS B 1 162 ? 14.688 -10.094 1.139 1 98.62 162 LYS B C 1
ATOM 3127 O O . LYS B 1 162 ? 13.578 -10.57 0.896 1 98.62 162 LYS B O 1
ATOM 3132 N N . VAL B 1 163 ? 15.789 -10.672 0.76 1 98.81 163 VAL B N 1
ATOM 3133 C CA . VAL B 1 163 ? 15.773 -11.867 -0.071 1 98.81 163 VAL B CA 1
ATOM 3134 C C . VAL B 1 163 ? 15.188 -13.039 0.717 1 98.81 163 VAL B C 1
ATOM 3136 O O . VAL B 1 163 ? 14.367 -13.789 0.199 1 98.81 163 VAL B O 1
ATOM 3139 N N . ALA B 1 164 ? 15.547 -13.164 1.976 1 98.69 164 ALA B N 1
ATOM 3140 C CA . ALA B 1 164 ? 15 -14.219 2.822 1 98.69 164 ALA B CA 1
ATOM 3141 C C . ALA B 1 164 ? 13.484 -14.07 2.971 1 98.69 164 ALA B C 1
ATOM 3143 O O . ALA B 1 164 ? 12.742 -15.047 2.826 1 98.69 164 ALA B O 1
ATOM 3144 N N . SER B 1 165 ? 13.055 -12.859 3.238 1 98.44 165 SER B N 1
ATOM 3145 C CA . SER B 1 165 ? 11.633 -12.586 3.383 1 98.44 165 SER B CA 1
ATOM 3146 C C . SER B 1 165 ? 10.875 -12.906 2.1 1 98.44 165 SER B C 1
ATOM 3148 O O . SER B 1 165 ? 9.781 -13.484 2.143 1 98.44 165 SER B O 1
ATOM 3150 N N . PHE B 1 166 ? 11.484 -12.578 1.017 1 98.56 166 PHE B N 1
ATOM 3151 C CA . PHE B 1 166 ? 10.883 -12.812 -0.29 1 98.56 166 PHE B CA 1
ATOM 3152 C C . PHE B 1 166 ? 10.688 -14.305 -0.527 1 98.56 166 PHE B C 1
ATOM 3154 O O . PHE B 1 166 ? 9.609 -14.734 -0.948 1 98.56 166 PHE B O 1
ATOM 3161 N N . LEU B 1 167 ? 11.672 -15.062 -0.257 1 98.19 167 LEU B N 1
ATOM 3162 C CA . LEU B 1 167 ? 11.609 -16.5 -0.487 1 98.19 167 LEU B CA 1
ATOM 3163 C C . LEU B 1 167 ? 10.547 -17.141 0.401 1 98.19 167 LEU B C 1
ATOM 3165 O O . LEU B 1 167 ? 9.82 -18.031 -0.042 1 98.19 167 LEU B O 1
ATOM 3169 N N . LEU B 1 168 ? 10.484 -16.672 1.604 1 96.38 168 LEU B N 1
ATOM 3170 C CA . LEU B 1 168 ? 9.469 -17.188 2.518 1 96.38 168 LEU B CA 1
ATOM 3171 C C . LEU B 1 168 ? 8.07 -16.859 2.014 1 96.38 168 LEU B C 1
ATOM 3173 O O . LEU B 1 168 ? 7.18 -17.719 2.021 1 96.38 168 LEU B O 1
ATOM 3177 N N . ASP B 1 169 ? 7.914 -15.664 1.538 1 96.06 169 ASP B N 1
ATOM 3178 C CA . ASP B 1 169 ? 6.629 -15.242 0.995 1 96.06 169 ASP B CA 1
ATOM 3179 C C . ASP B 1 169 ? 6.242 -16.078 -0.221 1 96.06 169 ASP B C 1
ATOM 3181 O O . ASP B 1 169 ? 5.098 -16.531 -0.336 1 96.06 169 ASP B O 1
ATOM 3185 N N . MET B 1 170 ? 7.207 -16.312 -1.086 1 96.44 170 MET B N 1
ATOM 3186 C CA . MET B 1 170 ? 6.977 -17.125 -2.283 1 96.44 170 MET B CA 1
ATOM 3187 C C . MET B 1 170 ? 6.555 -18.531 -1.916 1 96.44 170 MET B C 1
ATOM 3189 O O . MET B 1 170 ? 5.66 -19.109 -2.547 1 96.44 170 MET B O 1
ATOM 3193 N N . SER B 1 171 ? 7.152 -19.078 -0.922 1 95.19 171 SER B N 1
ATOM 3194 C CA . SER B 1 171 ? 6.859 -20.453 -0.521 1 95.19 171 SER B CA 1
ATOM 3195 C C . SER B 1 171 ? 5.402 -20.594 -0.084 1 95.19 171 SER B C 1
ATOM 3197 O O . SER B 1 171 ? 4.781 -21.641 -0.319 1 95.19 171 SER B O 1
ATOM 3199 N N . VAL B 1 172 ? 4.832 -19.594 0.509 1 92.56 172 VAL B N 1
ATOM 3200 C CA . VAL B 1 172 ? 3.457 -19.625 0.991 1 92.56 172 VAL B CA 1
ATOM 3201 C C . VAL B 1 172 ? 2.494 -19.641 -0.194 1 92.56 172 VAL B C 1
ATOM 3203 O O . VAL B 1 172 ? 1.486 -20.359 -0.168 1 92.56 172 VAL B O 1
ATOM 3206 N N . HIS B 1 173 ? 2.828 -18.938 -1.257 1 92.75 173 HIS B N 1
ATOM 3207 C CA . HIS B 1 173 ? 1.917 -18.797 -2.385 1 92.75 173 HIS B CA 1
ATOM 3208 C C . HIS B 1 173 ? 2.115 -19.906 -3.408 1 92.75 173 HIS B C 1
ATOM 3210 O O . HIS B 1 173 ? 1.165 -20.312 -4.078 1 92.75 173 HIS B O 1
ATOM 3216 N N . LEU B 1 174 ? 3.311 -20.406 -3.471 1 93.25 174 LEU B N 1
ATOM 3217 C CA . LEU B 1 174 ? 3.635 -21.312 -4.574 1 93.25 174 LEU B CA 1
ATOM 3218 C C . LEU B 1 174 ? 3.686 -22.766 -4.102 1 93.25 174 LEU B C 1
ATOM 3220 O O . LEU B 1 174 ? 3.643 -23.688 -4.918 1 93.25 174 LEU B O 1
ATOM 3224 N N . ALA B 1 175 ? 3.857 -23 -2.934 1 88.5 175 ALA B N 1
ATOM 3225 C CA . ALA B 1 175 ? 3.865 -24.344 -2.355 1 88.5 175 ALA B CA 1
ATOM 3226 C C . ALA B 1 175 ? 2.982 -24.406 -1.11 1 88.5 175 ALA B C 1
ATOM 3228 O O . ALA B 1 175 ? 3.455 -24.75 -0.025 1 88.5 175 ALA B O 1
ATOM 3229 N N . PRO B 1 176 ? 1.715 -24.156 -1.418 1 76.62 176 PRO B N 1
ATOM 3230 C CA . PRO B 1 176 ? 0.838 -24.125 -0.245 1 76.62 176 PRO B CA 1
ATOM 3231 C C . PRO B 1 176 ? 0.751 -25.484 0.46 1 76.62 176 PRO B C 1
ATOM 3233 O O . PRO B 1 176 ? 0.76 -26.531 -0.197 1 76.62 176 PRO B O 1
ATOM 3236 N N . GLY B 1 177 ? 0.73 -25.469 1.789 1 72.5 177 GLY B N 1
ATOM 3237 C CA . GLY B 1 177 ? 0.525 -26.672 2.572 1 72.5 177 GLY B CA 1
ATOM 3238 C C . GLY B 1 177 ? 1.816 -27.391 2.9 1 72.5 177 GLY B C 1
ATOM 3239 O O . GLY B 1 177 ? 1.827 -28.312 3.723 1 72.5 177 GLY B O 1
ATOM 3240 N N . GLU B 1 178 ? 2.895 -27.062 2.174 1 67 178 GLU B N 1
ATOM 3241 C CA . GLU B 1 178 ? 4.145 -27.766 2.412 1 67 178 GLU B CA 1
ATOM 3242 C C . GLU B 1 178 ? 4.918 -27.156 3.576 1 67 178 GLU B C 1
ATOM 3244 O O . GLU B 1 178 ? 5.984 -27.656 3.945 1 67 178 GLU B O 1
ATOM 3249 N N . GLU B 1 179 ? 4.414 -26.047 4.102 1 60.84 179 GLU B N 1
ATOM 3250 C CA . GLU B 1 179 ? 5.18 -25.359 5.133 1 60.84 179 GLU B CA 1
ATOM 3251 C C . GLU B 1 179 ? 5.23 -26.172 6.422 1 60.84 179 GLU B C 1
ATOM 3253 O O . GLU B 1 179 ? 6.086 -25.938 7.277 1 60.84 179 GLU B O 1
ATOM 3258 N N . ARG B 1 180 ? 4.285 -27.281 6.559 1 54.97 180 ARG B N 1
ATOM 3259 C CA . ARG B 1 180 ? 4.082 -27.953 7.836 1 54.97 180 ARG B CA 1
ATOM 3260 C C . ARG B 1 180 ? 4.996 -29.172 7.969 1 54.97 180 ARG B C 1
ATOM 3262 O O . ARG B 1 180 ? 5.246 -29.875 6.992 1 54.97 180 ARG B O 1
ATOM 3269 N N . GLY B 1 181 ? 6.07 -29.078 8.922 1 55.84 181 GLY B N 1
ATOM 3270 C CA . GLY B 1 181 ? 6.668 -30.25 9.531 1 55.84 181 GLY B CA 1
ATOM 3271 C C . GLY B 1 181 ? 8.172 -30.312 9.367 1 55.84 181 GLY B C 1
ATOM 3272 O O . GLY B 1 181 ? 8.766 -31.391 9.398 1 55.84 181 GLY B O 1
ATOM 3273 N N . GLY B 1 182 ? 8.719 -29.109 9.156 1 64.81 182 GLY B N 1
ATOM 3274 C CA . GLY B 1 182 ? 10.172 -29.188 9.219 1 64.81 182 GLY B CA 1
ATOM 3275 C C . GLY B 1 182 ? 10.805 -29.703 7.934 1 64.81 182 GLY B C 1
ATOM 3276 O O . GLY B 1 182 ? 12.023 -29.828 7.844 1 64.81 182 GLY B O 1
ATOM 3277 N N . ARG B 1 183 ? 9.93 -30.031 6.973 1 79.31 183 ARG B N 1
ATOM 3278 C CA . ARG B 1 183 ? 10.477 -30.625 5.754 1 79.31 183 ARG B CA 1
ATOM 3279 C C . ARG B 1 183 ? 10.828 -29.547 4.738 1 79.31 183 ARG B C 1
ATOM 3281 O O . ARG B 1 183 ? 10.25 -28.453 4.754 1 79.31 183 ARG B O 1
ATOM 3288 N N . ALA B 1 184 ? 11.812 -29.906 3.904 1 88.88 184 ALA B N 1
ATOM 3289 C CA . ALA B 1 184 ? 12.25 -29.031 2.82 1 88.88 184 ALA B CA 1
ATOM 3290 C C . ALA B 1 184 ? 11.125 -28.797 1.816 1 88.88 184 ALA B C 1
ATOM 3292 O O . ALA B 1 184 ? 10.359 -29.719 1.504 1 88.88 184 ALA B O 1
ATOM 3293 N N . VAL B 1 185 ? 10.969 -27.578 1.382 1 93.12 185 VAL B N 1
ATOM 3294 C CA . VAL B 1 185 ? 9.945 -27.203 0.412 1 93.12 185 VAL B CA 1
ATOM 3295 C C . VAL B 1 185 ? 10.609 -26.672 -0.858 1 93.12 185 VAL B C 1
ATOM 3297 O O . VAL B 1 185 ? 11.516 -25.844 -0.792 1 93.12 185 VAL B O 1
ATOM 3300 N N . THR B 1 186 ? 10.164 -27.25 -2.008 1 94.81 186 THR B N 1
ATOM 3301 C CA . THR B 1 186 ? 10.719 -26.828 -3.289 1 94.81 186 THR B CA 1
ATOM 3302 C C . THR B 1 186 ? 9.641 -26.188 -4.156 1 94.81 186 THR B C 1
ATOM 3304 O O . THR B 1 186 ? 8.5 -26.656 -4.203 1 94.81 186 THR B O 1
ATOM 3307 N N . PHE B 1 187 ? 9.977 -25.078 -4.809 1 95.31 187 PHE B N 1
ATOM 3308 C CA . PHE B 1 187 ? 9.039 -24.406 -5.707 1 95.31 187 PHE B CA 1
ATOM 3309 C C . PHE B 1 187 ? 9.789 -23.672 -6.816 1 95.31 187 PHE B C 1
ATOM 3311 O O . PHE B 1 187 ? 10.984 -23.391 -6.691 1 95.31 187 PHE B O 1
ATOM 3318 N N . ASP B 1 188 ? 9.008 -23.422 -7.891 1 95.94 188 ASP B N 1
ATOM 3319 C CA . ASP B 1 188 ? 9.531 -22.688 -9.031 1 95.94 188 ASP B CA 1
ATOM 3320 C C . ASP B 1 188 ? 9.195 -21.203 -8.938 1 95.94 188 ASP B C 1
ATOM 3322 O O . ASP B 1 188 ? 8.023 -20.828 -8.883 1 95.94 188 ASP B O 1
ATOM 3326 N N . LEU B 1 189 ? 10.234 -20.375 -8.938 1 97.75 189 LEU B N 1
ATOM 3327 C CA . LEU B 1 189 ? 9.992 -18.938 -8.906 1 97.75 189 LEU B CA 1
ATOM 3328 C C . LEU B 1 189 ? 9.492 -18.438 -10.258 1 97.75 189 LEU B C 1
ATOM 3330 O O . LEU B 1 189 ? 10.086 -18.75 -11.297 1 97.75 189 LEU B O 1
ATOM 3334 N N . PRO B 1 190 ? 8.469 -17.672 -10.242 1 98.06 190 PRO B N 1
ATOM 3335 C CA . PRO B 1 190 ? 7.984 -17.094 -11.5 1 98.06 190 PRO B CA 1
ATOM 3336 C C . PRO B 1 190 ? 8.805 -15.898 -11.953 1 98.06 190 PRO B C 1
ATOM 3338 O O . PRO B 1 190 ? 8.586 -15.367 -13.047 1 98.06 190 PRO B O 1
ATOM 3341 N N . LEU B 1 191 ? 9.734 -15.461 -11.211 1 98.12 191 LEU B N 1
ATOM 3342 C CA . LEU B 1 191 ? 10.508 -14.25 -11.461 1 98.12 191 LEU B CA 1
ATOM 3343 C C . LEU B 1 191 ? 11.969 -14.586 -11.734 1 98.12 191 LEU B C 1
ATOM 3345 O O . LEU B 1 191 ? 12.531 -15.5 -11.117 1 98.12 191 LEU B O 1
ATOM 3349 N N . THR B 1 192 ? 12.523 -13.805 -12.617 1 97.69 192 THR B N 1
ATOM 3350 C CA . THR B 1 192 ? 13.969 -13.828 -12.781 1 97.69 192 THR B CA 1
ATOM 3351 C C . THR B 1 192 ? 14.656 -13.086 -11.641 1 97.69 192 THR B C 1
ATOM 3353 O O . THR B 1 192 ? 14 -12.414 -10.844 1 97.69 192 THR B O 1
ATOM 3356 N N . ARG B 1 193 ? 15.977 -13.297 -11.594 1 97.88 193 ARG B N 1
ATOM 3357 C CA . ARG B 1 193 ? 16.734 -12.555 -10.586 1 97.88 193 ARG B CA 1
ATOM 3358 C C . ARG B 1 193 ? 16.547 -11.055 -10.758 1 97.88 193 ARG B C 1
ATOM 3360 O O . ARG B 1 193 ? 16.469 -10.312 -9.773 1 97.88 193 ARG B O 1
ATOM 3367 N N . ALA B 1 194 ? 16.516 -10.633 -12.008 1 98.19 194 ALA B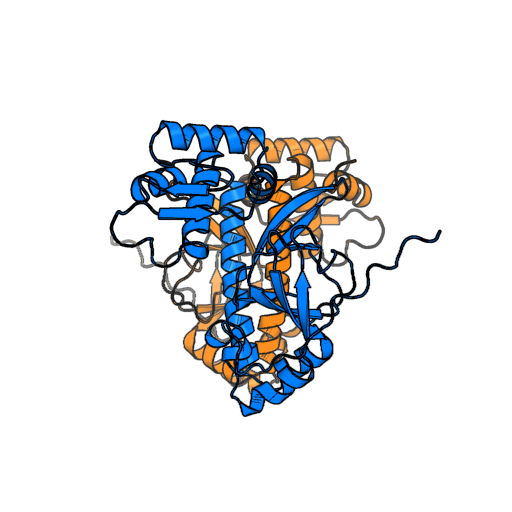 N 1
ATOM 3368 C CA . ALA B 1 194 ? 16.297 -9.219 -12.297 1 98.19 194 ALA B CA 1
ATOM 3369 C C . ALA B 1 194 ? 14.938 -8.75 -11.797 1 98.19 194 ALA B C 1
ATOM 3371 O O . ALA B 1 194 ? 14.812 -7.656 -11.242 1 98.19 194 ALA B O 1
ATOM 3372 N N . GLN B 1 195 ? 13.969 -9.523 -11.984 1 98.5 195 GLN B N 1
ATOM 3373 C CA . GLN B 1 195 ? 12.617 -9.18 -11.555 1 98.5 195 GLN B CA 1
ATOM 3374 C C . GLN B 1 195 ? 12.5 -9.227 -10.031 1 98.5 195 GLN B C 1
ATOM 3376 O O . GLN B 1 195 ? 11.773 -8.43 -9.43 1 98.5 195 GLN B O 1
ATOM 3381 N N . ILE B 1 196 ? 13.211 -10.172 -9.406 1 98.81 196 ILE B N 1
ATOM 3382 C CA . ILE B 1 196 ? 13.266 -10.188 -7.953 1 98.81 196 ILE B CA 1
ATOM 3383 C C . ILE B 1 196 ? 13.875 -8.883 -7.445 1 98.81 196 ILE B C 1
ATOM 3385 O O . ILE B 1 196 ? 13.398 -8.297 -6.473 1 98.81 196 ILE B O 1
ATOM 3389 N N . ALA B 1 197 ? 14.93 -8.453 -8.117 1 98.81 197 ALA B N 1
ATOM 3390 C CA . ALA B 1 197 ? 15.547 -7.168 -7.789 1 98.81 197 ALA B CA 1
ATOM 3391 C C . ALA B 1 197 ? 14.531 -6.031 -7.887 1 98.81 197 ALA B C 1
ATOM 3393 O O . ALA B 1 197 ? 14.5 -5.137 -7.035 1 98.81 197 ALA B O 1
ATOM 3394 N N . ASP B 1 198 ? 13.633 -6.094 -8.859 1 98.69 198 ASP B N 1
ATOM 3395 C CA . ASP B 1 198 ? 12.609 -5.074 -9.07 1 98.69 198 ASP B CA 1
ATOM 3396 C C . ASP B 1 198 ? 11.555 -5.109 -7.969 1 98.69 198 ASP B C 1
ATOM 3398 O O . ASP B 1 198 ? 10.938 -4.09 -7.66 1 98.69 198 ASP B O 1
ATOM 3402 N N . VAL B 1 199 ? 11.352 -6.254 -7.383 1 98.88 199 VAL B N 1
ATOM 3403 C CA . VAL B 1 199 ? 10.422 -6.375 -6.27 1 98.88 199 VAL B CA 1
ATOM 3404 C C . VAL B 1 199 ? 11.039 -5.781 -5.008 1 98.88 199 VAL B C 1
ATOM 3406 O O . VAL B 1 199 ? 10.352 -5.105 -4.234 1 98.88 199 VAL B O 1
ATOM 3409 N N . LEU B 1 200 ? 12.352 -5.969 -4.902 1 98.81 200 LEU B N 1
ATOM 3410 C CA . LEU B 1 200 ? 12.969 -5.762 -3.6 1 98.81 200 LEU B CA 1
ATOM 3411 C C . LEU B 1 200 ? 13.727 -4.438 -3.562 1 98.81 200 LEU B C 1
ATOM 3413 O O . LEU B 1 200 ? 14.266 -4.055 -2.521 1 98.81 200 LEU B O 1
ATOM 3417 N N . GLY B 1 201 ? 13.688 -3.742 -4.664 1 98.19 201 GLY B N 1
ATOM 3418 C CA . GLY B 1 201 ? 14.453 -2.51 -4.73 1 98.19 201 GLY B CA 1
ATOM 3419 C C . GLY B 1 201 ? 15.945 -2.729 -4.578 1 98.19 201 GLY B C 1
ATOM 3420 O O . GLY B 1 201 ? 16.609 -2.033 -3.803 1 98.19 201 GLY B O 1
ATOM 3421 N N . LEU B 1 202 ? 16.469 -3.732 -5.199 1 98.5 202 LEU B N 1
ATOM 3422 C CA . LEU B 1 202 ? 17.875 -4.102 -5.18 1 98.5 202 LEU B CA 1
ATOM 3423 C C . LEU B 1 202 ? 18.438 -4.191 -6.594 1 98.5 202 LEU B C 1
ATOM 3425 O O . LEU B 1 202 ? 17.719 -3.949 -7.566 1 98.5 202 LEU B O 1
ATOM 3429 N N . THR B 1 203 ? 19.719 -4.391 -6.676 1 98.06 203 THR B N 1
ATOM 3430 C CA . THR B 1 203 ? 20.312 -4.727 -7.965 1 98.06 203 THR B CA 1
ATOM 3431 C C . THR B 1 203 ? 20.328 -6.238 -8.172 1 98.06 203 THR B C 1
ATOM 3433 O O . THR B 1 203 ? 20.234 -7.004 -7.211 1 98.06 203 THR B O 1
ATOM 3436 N N . ILE B 1 204 ? 20.359 -6.605 -9.445 1 98.25 204 ILE B N 1
ATOM 3437 C CA . ILE B 1 204 ? 20.375 -8.031 -9.773 1 98.25 204 ILE B CA 1
ATOM 3438 C C . ILE B 1 204 ? 21.609 -8.68 -9.156 1 98.25 204 ILE B C 1
ATOM 3440 O O . ILE B 1 204 ? 21.562 -9.828 -8.703 1 98.25 204 ILE B O 1
ATOM 3444 N N . GLU B 1 205 ? 22.719 -7.969 -9.125 1 98.62 205 GLU B N 1
ATOM 3445 C CA . GLU B 1 205 ? 23.953 -8.477 -8.531 1 98.62 205 GLU B CA 1
ATOM 3446 C C . GLU B 1 205 ? 23.766 -8.75 -7.039 1 98.62 205 GLU B C 1
ATOM 3448 O O . GLU B 1 205 ? 24.188 -9.797 -6.539 1 98.62 205 GLU B O 1
ATOM 3453 N N . THR B 1 206 ? 23.188 -7.844 -6.395 1 98.62 206 THR B N 1
ATOM 3454 C CA . THR B 1 206 ? 22.969 -7.992 -4.961 1 98.62 206 THR B CA 1
ATOM 3455 C C . THR B 1 206 ? 22.047 -9.18 -4.68 1 98.62 206 THR B C 1
ATOM 3457 O O . THR B 1 206 ? 22.312 -9.969 -3.768 1 98.62 206 THR B O 1
ATOM 3460 N N . VAL B 1 207 ? 20.984 -9.328 -5.402 1 98.75 207 VAL B N 1
ATOM 3461 C CA . VAL B 1 207 ? 20.078 -10.453 -5.238 1 98.75 207 VAL B CA 1
ATOM 3462 C C . VAL B 1 207 ? 20.844 -11.766 -5.422 1 98.75 207 VAL B C 1
ATOM 3464 O O . VAL B 1 207 ? 20.719 -12.68 -4.602 1 98.75 207 VAL B O 1
ATOM 3467 N N . SER B 1 208 ? 21.594 -11.852 -6.457 1 98.5 208 SER B N 1
ATOM 3468 C CA . SER B 1 208 ? 22.359 -13.062 -6.754 1 98.5 208 SER B CA 1
ATOM 3469 C C . SER B 1 208 ? 23.328 -13.391 -5.629 1 98.5 208 SER B C 1
ATOM 3471 O O . SER B 1 208 ? 23.438 -14.539 -5.207 1 98.5 208 SER B O 1
ATOM 3473 N N . ARG B 1 209 ? 23.984 -12.352 -5.148 1 98.62 209 ARG B N 1
ATOM 3474 C CA . ARG B 1 209 ? 24.922 -12.539 -4.055 1 98.62 209 ARG B CA 1
ATOM 3475 C C . ARG B 1 209 ? 24.219 -13.055 -2.803 1 98.62 209 ARG B C 1
ATOM 3477 O O . ARG B 1 209 ? 24.734 -13.938 -2.115 1 98.62 209 ARG B O 1
ATOM 3484 N N . GLN B 1 210 ? 23.109 -12.469 -2.502 1 98.75 210 GLN B N 1
ATOM 3485 C CA . GLN B 1 210 ? 22.391 -12.875 -1.309 1 98.75 210 GLN B CA 1
ATOM 3486 C C . GLN B 1 210 ? 21.844 -14.297 -1.456 1 98.75 210 GLN B C 1
ATOM 3488 O O . GLN B 1 210 ? 21.844 -15.07 -0.494 1 98.75 210 GLN B O 1
ATOM 3493 N N . MET B 1 211 ? 21.359 -14.656 -2.611 1 98.5 211 MET B N 1
ATOM 3494 C CA . MET B 1 211 ? 20.922 -16.031 -2.883 1 98.5 211 MET B CA 1
ATOM 3495 C C . MET B 1 211 ? 22.062 -17.016 -2.645 1 98.5 211 MET B C 1
ATOM 3497 O O . MET B 1 211 ? 21.875 -18.047 -2.004 1 98.5 211 MET B O 1
ATOM 3501 N N . THR B 1 212 ? 23.172 -16.688 -3.148 1 98.44 212 THR B N 1
ATOM 3502 C CA . THR B 1 212 ? 24.344 -17.531 -2.992 1 98.44 212 THR B CA 1
ATOM 3503 C C . THR B 1 212 ? 24.734 -17.641 -1.522 1 98.44 212 THR B C 1
ATOM 3505 O O . THR B 1 212 ? 25.094 -18.734 -1.049 1 98.44 212 THR B O 1
ATOM 3508 N N . ARG B 1 213 ? 24.719 -16.547 -0.833 1 98.5 213 ARG B N 1
ATOM 3509 C CA . ARG B 1 213 ? 25.062 -16.531 0.587 1 98.5 213 ARG B CA 1
ATOM 3510 C C . ARG B 1 213 ? 24.125 -17.438 1.383 1 98.5 213 ARG B C 1
ATOM 3512 O O . ARG B 1 213 ? 24.578 -18.219 2.234 1 98.5 213 ARG B O 1
ATOM 3519 N N . LEU B 1 214 ? 22.891 -17.359 1.11 1 98.5 214 LEU B N 1
ATOM 3520 C CA . LEU B 1 214 ? 21.906 -18.203 1.794 1 98.5 214 LEU B CA 1
ATOM 3521 C C . LEU B 1 214 ? 22.109 -19.672 1.457 1 98.5 214 LEU B C 1
ATOM 3523 O O . LEU B 1 214 ? 21.938 -20.547 2.316 1 98.5 214 LEU B O 1
ATOM 3527 N N . LYS B 1 215 ? 22.438 -19.938 0.215 1 98.5 215 LYS B N 1
ATOM 3528 C CA . LYS B 1 215 ? 22.734 -21.297 -0.206 1 98.5 215 LYS B CA 1
ATOM 3529 C C . LYS B 1 215 ? 23.969 -21.828 0.52 1 98.5 215 LYS B C 1
ATOM 3531 O O . LYS B 1 215 ? 23.953 -22.953 1.034 1 98.5 215 LYS B O 1
ATOM 3536 N N . ARG B 1 216 ? 25 -21.078 0.601 1 98.44 216 ARG B N 1
ATOM 3537 C CA . ARG B 1 216 ? 26.25 -21.469 1.261 1 98.44 216 ARG B CA 1
ATOM 3538 C C . ARG B 1 216 ? 26.016 -21.719 2.748 1 98.44 216 ARG B C 1
ATOM 3540 O O . ARG B 1 216 ? 26.656 -22.609 3.336 1 98.44 216 ARG B O 1
ATOM 3547 N N . ALA B 1 217 ? 25.109 -21 3.271 1 98.19 217 ALA B N 1
ATOM 3548 C CA . ALA B 1 217 ? 24.781 -21.156 4.684 1 98.19 217 ALA B CA 1
ATOM 3549 C C . ALA B 1 217 ? 23.891 -22.375 4.906 1 98.19 217 ALA B C 1
ATOM 3551 O O . ALA B 1 217 ? 23.547 -22.703 6.047 1 98.19 217 ALA B O 1
ATOM 3552 N N . GLY B 1 218 ? 23.484 -23.016 3.865 1 97.62 218 GLY B N 1
ATOM 3553 C CA . GLY B 1 218 ? 22.688 -24.234 3.949 1 97.62 218 GLY B CA 1
ATOM 3554 C C . GLY B 1 218 ? 21.219 -23.984 4.16 1 97.62 218 GLY B C 1
ATOM 3555 O O . GLY B 1 218 ? 20.469 -24.906 4.504 1 97.62 218 GLY B O 1
ATOM 3556 N N . LEU B 1 219 ? 20.781 -22.781 3.984 1 97.56 219 LEU B N 1
ATOM 3557 C CA . LEU B 1 219 ? 19.391 -22.422 4.266 1 97.56 219 LEU B CA 1
ATOM 3558 C C . LEU B 1 219 ? 18.5 -22.703 3.057 1 97.56 219 LEU B C 1
ATOM 3560 O O . LEU B 1 219 ? 17.312 -23.016 3.211 1 97.56 219 LEU B O 1
ATOM 3564 N N . ILE B 1 220 ? 19.078 -22.531 1.923 1 98.31 220 ILE B N 1
ATOM 3565 C CA . ILE B 1 220 ? 18.344 -22.828 0.702 1 98.31 220 ILE B CA 1
ATOM 3566 C C . ILE B 1 220 ? 19.234 -23.594 -0.274 1 98.31 220 ILE B C 1
ATOM 3568 O O . ILE B 1 220 ? 20.438 -23.688 -0.082 1 98.31 220 ILE B O 1
ATOM 3572 N N . ASP B 1 221 ? 18.609 -24.234 -1.259 1 98.06 221 ASP B N 1
ATOM 3573 C CA . ASP B 1 221 ? 19.281 -24.812 -2.416 1 98.06 221 ASP B CA 1
ATOM 3574 C C . ASP B 1 221 ? 18.719 -24.25 -3.719 1 98.06 221 ASP B C 1
ATOM 3576 O O . ASP B 1 221 ? 17.562 -23.844 -3.771 1 98.06 221 ASP B O 1
ATOM 3580 N N . LEU B 1 222 ? 19.547 -24.188 -4.664 1 97.56 222 LEU B N 1
ATOM 3581 C CA . LEU B 1 222 ? 19.203 -23.75 -6.008 1 97.56 222 LEU B CA 1
ATOM 3582 C C . LEU B 1 222 ? 19.5 -24.828 -7.035 1 97.56 222 LEU B C 1
ATOM 3584 O O . LEU B 1 222 ? 20.453 -24.719 -7.812 1 97.56 222 LEU B O 1
ATOM 3588 N N . PRO B 1 223 ? 18.641 -25.797 -7.145 1 94.38 223 PRO B N 1
ATOM 3589 C CA . PRO B 1 223 ? 18.969 -27 -7.902 1 94.38 223 PRO B CA 1
ATOM 3590 C C . PRO B 1 223 ? 19.078 -26.75 -9.406 1 94.38 223 PRO B C 1
ATOM 3592 O O . PRO B 1 223 ? 19.984 -27.266 -10.062 1 94.38 223 PRO B O 1
ATOM 3595 N N . ALA B 1 224 ? 18.016 -26.094 -10.055 1 90.81 224 ALA B N 1
ATOM 3596 C CA . ALA B 1 224 ? 18.031 -25.844 -11.492 1 90.81 224 ALA B CA 1
ATOM 3597 C C . ALA B 1 224 ? 17.125 -24.672 -11.852 1 90.81 224 ALA B C 1
ATOM 3599 O O . ALA B 1 224 ? 16.031 -24.516 -11.289 1 90.81 224 ALA B O 1
ATOM 3600 N N . GLY B 1 225 ? 17.672 -23.891 -12.758 1 92.62 225 GLY B N 1
ATOM 3601 C CA . GLY B 1 225 ? 16.828 -22.812 -13.266 1 92.62 225 GLY B CA 1
ATOM 3602 C C . GLY B 1 225 ? 16.344 -21.875 -12.172 1 92.62 225 GLY B C 1
ATOM 3603 O O . GLY B 1 225 ? 17.141 -21.297 -11.445 1 92.62 225 GLY B O 1
ATOM 3604 N N . ARG B 1 226 ? 14.992 -21.891 -12.055 1 94.94 226 ARG B N 1
ATOM 3605 C CA . ARG B 1 226 ? 14.406 -20.969 -11.094 1 94.94 226 ARG B CA 1
ATOM 3606 C C . ARG B 1 226 ? 13.852 -21.719 -9.883 1 94.94 226 ARG B C 1
ATOM 3608 O O . ARG B 1 226 ? 13.094 -21.156 -9.094 1 94.94 226 ARG B O 1
ATOM 3615 N N . LEU B 1 227 ? 14.281 -22.938 -9.781 1 96.75 227 LEU B N 1
ATOM 3616 C CA . LEU B 1 227 ? 13.852 -23.75 -8.641 1 96.75 227 LEU B CA 1
ATOM 3617 C C . LEU B 1 227 ? 14.586 -23.312 -7.371 1 96.75 227 LEU B C 1
ATOM 3619 O O . LEU B 1 227 ? 15.789 -23.047 -7.406 1 96.75 227 LEU B O 1
ATOM 3623 N N . VAL B 1 228 ? 13.828 -23.234 -6.293 1 97.81 228 VAL B N 1
ATOM 3624 C CA . VAL B 1 228 ? 14.375 -22.953 -4.973 1 97.81 228 VAL B CA 1
ATOM 3625 C C . VAL B 1 228 ? 13.875 -23.984 -3.963 1 97.81 228 VAL B C 1
ATOM 3627 O O . VAL B 1 228 ? 12.703 -24.359 -3.98 1 97.81 228 VAL B O 1
ATOM 3630 N N . THR B 1 229 ? 14.766 -24.516 -3.207 1 97.31 229 THR B N 1
ATOM 3631 C CA . THR B 1 229 ? 14.406 -25.375 -2.086 1 97.31 229 THR B CA 1
ATOM 3632 C C . THR B 1 229 ? 14.734 -24.703 -0.757 1 97.31 229 THR B C 1
ATOM 3634 O O . THR B 1 229 ? 15.883 -24.344 -0.507 1 97.31 229 THR B O 1
ATOM 3637 N N . ILE B 1 230 ? 13.781 -24.453 0.054 1 97.38 230 ILE B N 1
ATOM 3638 C CA . ILE B 1 230 ? 14.039 -24 1.417 1 97.38 230 ILE B CA 1
ATOM 3639 C C . ILE B 1 230 ? 14.367 -25.203 2.303 1 97.38 230 ILE B C 1
ATOM 3641 O O . ILE B 1 230 ? 13.508 -26.047 2.551 1 97.38 230 ILE B O 1
ATOM 3645 N N . ARG B 1 231 ? 15.531 -25.266 2.812 1 96.38 231 ARG B N 1
ATOM 3646 C CA . ARG B 1 231 ? 16.031 -26.406 3.574 1 96.38 231 ARG B CA 1
ATOM 3647 C C . ARG B 1 231 ? 15.703 -26.25 5.055 1 96.38 231 ARG B C 1
ATOM 3649 O O . ARG B 1 231 ? 15.445 -27.25 5.746 1 96.38 231 ARG B O 1
ATOM 3656 N N . ASP B 1 232 ? 15.82 -25.125 5.492 1 94.75 232 ASP B N 1
ATOM 3657 C CA . ASP B 1 232 ? 15.578 -24.812 6.898 1 94.75 232 ASP B CA 1
ATOM 3658 C C . ASP B 1 232 ? 14.734 -23.547 7.043 1 94.75 232 ASP B C 1
ATOM 3660 O O . ASP B 1 232 ? 15.281 -22.453 7.133 1 94.75 232 ASP B O 1
ATOM 3664 N N . ARG B 1 233 ? 13.461 -23.734 7.133 1 95.31 233 ARG B N 1
ATOM 3665 C CA . ARG B 1 233 ? 12.539 -22.609 7.156 1 95.31 233 ARG B CA 1
ATOM 3666 C C . ARG B 1 233 ? 12.75 -21.75 8.398 1 95.31 233 ARG B C 1
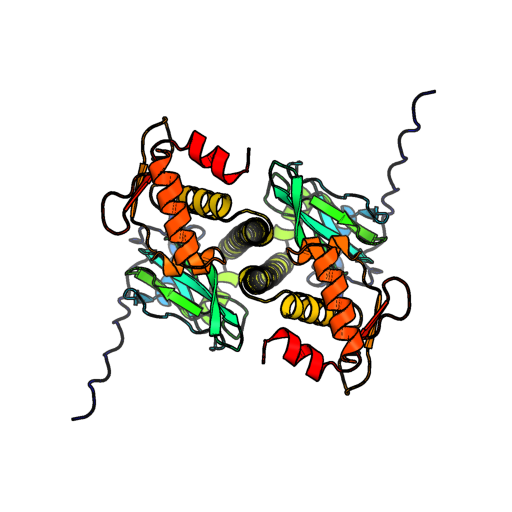ATOM 3668 O O . ARG B 1 233 ? 12.766 -20.516 8.312 1 95.31 233 ARG B O 1
ATOM 3675 N N . ASP B 1 234 ? 12.922 -22.375 9.547 1 94.25 234 ASP B N 1
ATOM 3676 C CA . ASP B 1 234 ? 13.094 -21.641 10.789 1 94.25 234 ASP B CA 1
ATOM 3677 C C . ASP B 1 234 ? 14.328 -20.734 10.727 1 94.25 234 ASP B C 1
ATOM 3679 O O . ASP B 1 234 ? 14.273 -19.562 11.109 1 94.25 234 ASP B O 1
ATOM 3683 N N . ALA B 1 235 ? 15.391 -21.297 10.289 1 95.75 235 ALA B N 1
ATOM 3684 C CA . ALA B 1 235 ? 16.625 -20.516 10.18 1 95.75 235 ALA B CA 1
ATOM 3685 C C . ALA B 1 235 ? 16.484 -19.391 9.164 1 95.75 235 ALA B C 1
ATOM 3687 O O . ALA B 1 235 ? 17.031 -18.312 9.352 1 95.75 235 ALA B O 1
ATOM 3688 N N . LEU B 1 236 ? 15.758 -19.672 8.07 1 96.94 236 LEU B N 1
ATOM 3689 C CA . LEU B 1 236 ? 15.523 -18.641 7.07 1 96.94 236 LEU B CA 1
ATOM 3690 C C . LEU B 1 236 ? 14.672 -17.5 7.637 1 96.94 236 LEU B C 1
ATOM 3692 O O . LEU B 1 236 ? 14.898 -16.328 7.328 1 96.94 236 LEU B O 1
ATOM 3696 N N . GLU B 1 237 ? 13.672 -17.844 8.461 1 96.12 237 GLU B N 1
ATOM 3697 C CA . GLU B 1 237 ? 12.852 -16.844 9.133 1 96.12 237 GLU B CA 1
ATOM 3698 C C . GLU B 1 237 ? 13.688 -15.969 10.07 1 96.12 237 GLU B C 1
ATOM 3700 O O . GLU B 1 237 ? 13.461 -14.766 10.18 1 96.12 237 GLU B O 1
ATOM 3705 N N . GLU B 1 238 ? 14.656 -16.562 10.695 1 96 238 GLU B N 1
ATOM 3706 C CA . GLU B 1 238 ? 15.57 -15.805 11.555 1 96 238 GLU B CA 1
ATOM 3707 C C . GLU B 1 238 ? 16.391 -14.805 10.742 1 96 238 GLU B C 1
ATOM 3709 O O . GLU B 1 238 ? 16.625 -13.68 11.188 1 96 238 GLU B O 1
ATOM 3714 N N . ARG B 1 239 ? 16.812 -15.258 9.547 1 96.25 239 ARG B N 1
ATOM 3715 C CA . ARG B 1 239 ? 17.578 -14.375 8.68 1 96.25 239 ARG B CA 1
ATOM 3716 C C . ARG B 1 239 ? 16.719 -13.211 8.188 1 96.25 239 ARG B C 1
ATOM 3718 O O . ARG B 1 239 ? 17.219 -12.109 7.98 1 96.25 239 ARG B O 1
ATOM 3725 N N . ALA B 1 240 ? 15.414 -13.477 8.008 1 96.94 240 ALA B N 1
ATOM 3726 C CA . ALA B 1 240 ? 14.5 -12.469 7.48 1 96.94 240 ALA B CA 1
ATOM 3727 C C . ALA B 1 240 ? 14.234 -11.375 8.508 1 96.94 240 ALA B C 1
ATOM 3729 O O . ALA B 1 240 ? 13.82 -10.266 8.156 1 96.94 240 ALA B O 1
ATOM 3730 N N . GLU B 1 241 ? 14.258 -11.531 9.883 1 89.38 241 GLU B N 1
ATOM 3731 C CA . GLU B 1 241 ? 13.93 -10.586 10.945 1 89.38 241 GLU B CA 1
ATOM 3732 C C . GLU B 1 241 ? 15.188 -10.086 11.648 1 89.38 241 GLU B C 1
ATOM 3734 O O . GLU B 1 241 ? 15.117 -9.195 12.508 1 89.38 241 GLU B O 1
ATOM 3739 N N . ALA B 1 242 ? 16.453 -10.078 10.961 1 62.88 242 ALA B N 1
ATOM 3740 C CA . ALA B 1 242 ? 17.734 -9.758 11.562 1 62.88 242 ALA B CA 1
ATOM 3741 C C . ALA B 1 242 ? 17.828 -10.328 12.977 1 62.88 242 ALA B C 1
ATOM 3743 O O . ALA B 1 242 ? 16.828 -10.391 13.695 1 62.88 242 ALA B O 1
ATOM 3744 N N . ALA B 1 243 ? 18.969 -11.125 13.352 1 41.06 243 ALA B N 1
ATOM 3745 C CA . ALA B 1 243 ? 19.422 -11.547 14.672 1 41.06 243 ALA B CA 1
ATOM 3746 C C . ALA B 1 243 ? 19.594 -10.344 15.602 1 41.06 243 ALA B C 1
ATOM 3748 O O . ALA B 1 243 ? 19.938 -9.25 15.148 1 41.06 243 ALA B O 1
#

Solvent-accessible surface area (backbone atoms only — not comparable to full-atom values): 25613 Å² total; per-residue (Å²): 133,78,82,79,75,82,76,77,75,75,56,49,77,68,66,65,90,72,44,87,36,33,79,68,20,68,62,44,58,48,53,77,75,60,39,47,66,53,50,70,58,36,29,30,41,72,39,50,55,70,38,67,81,43,51,50,72,34,73,41,55,48,31,31,36,30,59,38,45,34,35,35,31,32,43,61,49,84,81,61,58,60,24,42,57,43,76,43,45,59,22,33,77,42,70,57,84,98,37,68,47,29,81,42,24,31,31,24,49,26,57,27,35,32,42,34,28,50,31,69,66,46,52,53,51,36,72,73,31,62,60,35,41,51,50,50,35,55,51,48,53,51,50,35,54,52,38,37,50,47,38,37,44,45,34,66,50,52,73,54,20,42,53,36,42,48,53,56,54,46,42,57,75,67,34,64,83,43,77,70,78,78,50,64,38,68,40,73,52,68,55,52,61,58,50,47,10,26,54,58,43,52,47,44,67,56,46,52,50,40,52,49,51,39,32,74,69,56,33,30,45,71,85,52,95,52,32,38,29,40,51,33,64,68,64,37,52,44,46,33,45,59,130,132,77,82,78,76,80,77,74,71,73,57,49,77,69,67,64,88,72,44,89,38,33,79,69,20,69,62,44,60,49,51,78,74,59,40,48,66,54,49,72,59,37,30,29,41,72,38,51,56,70,38,67,80,42,52,49,72,34,73,39,58,48,30,32,36,29,59,39,45,36,36,34,30,32,44,63,49,84,81,60,58,61,24,40,58,43,76,42,45,60,21,34,77,41,68,56,84,98,37,68,47,29,81,41,23,31,30,22,48,27,56,28,34,30,43,33,28,49,32,69,67,45,52,53,50,37,73,73,30,61,58,36,40,51,50,51,34,54,51,47,53,52,50,35,52,51,39,37,52,47,38,38,44,45,34,68,50,51,71,55,19,41,52,36,42,47,54,54,53,47,42,57,76,67,33,65,83,45,78,70,79,80,50,64,39,70,39,72,52,66,55,51,61,58,51,48,10,25,53,57,43,51,48,44,65,56,46,52,51,41,53,48,51,40,32,75,71,55,34,31,42,69,86,51,94,51,32,39,29,40,51,32,62,69,61,37,53,44,48,34,46,61,129

pLDDT: mean 90.88, std 14.77, range [26.11, 98.88]